Protein AF-A0A6P7J9A4-F1 (afdb_monomer)

Radius of gyration: 58.28 Å; Cα contacts (8 Å, |Δi|>4): 542; chains: 1; bounding box: 145×55×148 Å

Nearest PDB structures (foldseek):
  7xt2-assembly1_A  TM=3.906E-01  e=1.701E-08  Homo sapiens
  7xt2-assembly1_B  TM=3.489E-01  e=3.069E-08  Homo sapiens

Organism: NCBI:txid210632

Sequence (424 aa):
MCGCGPGLDVDRVLYQVRMWTDCEYGLGVAVDQVYTRCGCGPGVAVDQVWLWTRCGCGPGVAVDQVWMWTRCGCGPGVDADQVWMWTRCGCGPGVDVDQVWLGTRFTPGVGVDQVWVWTRFRPMDEAAAQHRKQLEEALQPLKEKLKVCGEVQVKFDQTAEHIKVQARHTERQFEKLHQFLAEEEEARMAALREEEEQKSGLMRKKMEALSREMAALSDTVRATEEELRAADVSFLHNYKAAVERVQRCPLLDDPQLPSGALIDQAKHLGNLTFNIWNKMKDMVSYSPLVLDPNTADPDLILSEDLTSMRRGRRQKLPDNPERSAQRKRDIWSGWWGMIFCKDKYGAKSPPAAVTDLSVQKKVQRIRVNLDWNRGKLSFSDADTNTHIHTFTHTFTERVFAFICNVDDDSLKILPVKVSVSVDQ

pLDDT: mean 71.48, std 26.11, range [20.53, 97.62]

InterPro domains:
  IPR006574 SPRY-associated [PF13765] (289-323)
  IPR006574 SPRY-associated [SM00589] (286-326)
  IPR013320 Concanavalin A-like lectin/glucanase domain superfamily [SSF49899] (286-416)
  IPR043136 B30.2/SPRY domain superfamily [G3DSA:2.60.120.920] (272-326)
  IPR043136 B30.2/SPRY domain superfamily [G3DSA:2.60.120.920] (327-423)
  IPR050143 Tripartite motif-containing [PTHR24103] (120-404)

Foldseek 3Di:
DDDDDDDDDDDPAPAEDADEWEDDDDDAEEDDGDEDEDDDDPPYEYAEYHYEYEAEDDQQEHAYYTGEEYEDDDDPHYAYQAYAHEYDDYDDVFFYGYHDDDDYDDDPPYDHPDYDYDYDGGTNCVVVVVVVVVVVVVCVVVVVVVVVVVVVVVLVVVQVVVVVVVVVLVVVVVVVVVVLVVVLVVVLVVVQVVLVCVLVVVVVVLVVVVVVLVVLVVVLVVVLVVLVPDDPVSNVVCVVVNVVSVVPNDPDDDSDDDPPSDGPVCVRVPCSVVVSVVVVLVVDFAFPDAADPLQDAQQWDADSRRFKIFGHPRHPDRDDCNNCVVVVDPCLQQDWDWDADPNWIWTDHPPDDTHTWPDPDDAPDKDWDDPQVQQKIFIARPVVRGGTDIDHDNDPDDDDDDDDDPDRDMDGRHGDDDDDDDDD

Solvent-accessible surface area (backbone atoms only — not comparable to full-atom values): 25423 Å² total; per-residue (Å²): 140,86,81,88,78,94,76,83,83,83,76,70,61,48,76,69,47,81,47,83,36,32,11,22,60,63,78,53,56,74,57,70,72,32,75,52,73,71,86,88,73,86,62,48,49,34,67,35,40,41,38,45,37,50,11,10,45,43,54,72,27,55,38,43,22,36,18,37,40,52,49,78,78,91,65,88,76,61,58,63,85,38,63,45,51,46,38,40,52,44,62,37,82,29,14,65,61,30,11,47,51,71,62,76,74,82,63,96,91,68,88,81,93,74,81,67,77,62,67,82,84,51,45,26,62,56,50,51,48,53,50,48,50,53,49,51,62,63,43,47,63,50,58,50,49,51,52,53,50,54,56,49,49,55,50,48,54,54,37,54,53,47,50,55,52,51,50,56,59,56,51,51,62,52,52,56,53,53,49,54,53,50,55,57,46,49,56,48,53,48,57,51,50,53,52,49,51,54,35,53,53,50,51,50,54,49,52,59,47,52,53,50,54,52,47,56,51,50,52,53,50,50,61,44,54,55,47,74,69,44,60,70,71,60,28,66,73,42,44,66,61,51,51,54,54,57,73,68,52,80,86,72,78,80,91,72,84,62,89,79,60,62,85,62,59,61,80,71,54,57,62,44,71,59,56,52,49,61,55,48,52,82,74,58,74,50,52,95,61,73,61,57,81,67,49,54,61,48,43,52,43,70,43,96,85,26,36,32,38,24,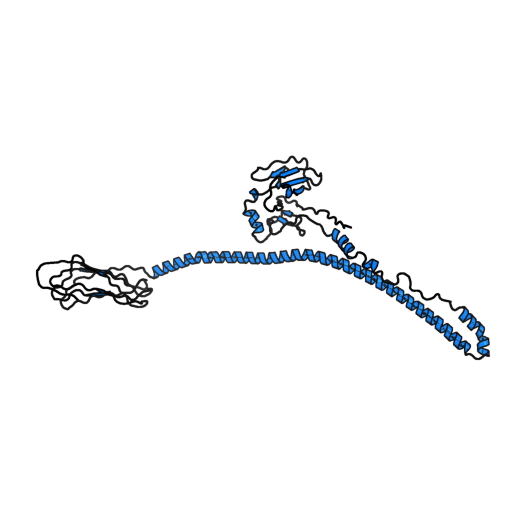44,57,77,72,50,96,67,73,89,51,72,60,35,48,45,74,76,73,53,78,59,63,65,78,41,78,48,78,45,78,57,94,95,41,44,29,41,37,46,41,94,52,69,75,43,80,46,96,68,96,63,91,76,89,44,80,40,76,48,73,43,71,94,78,21,33,46,34,37,26,34,60,82,80,69,43,81,74,50,69,53,76,51,89,78,87,67,92,85,74,94,84,86,86,77,92,50,72,67,71,51,67,62,70,59,55,90,84,80,88,81,81,89,130

Mean predicted aligned error: 17.9 Å

Secondary structure (DSSP, 8-state):
---------S----S-EEEE-----SSS-----EEEE----TT---SEEEEEEE---STT-------EEEE--SSSS---SEEEEEEE---STT--S------B-PPTT--------------HHHHHHHHHHHHHHHHHHHHHHHHHHHHHHHHHHHHHHHHHHHHHHHHHHHHHHHHHHHHHHHHHHHHHHHHHHHHHHHHHHHHHHHHHHHHHHHHHHHHHHHHHTS-HHHHHHHHHHHHHHHHTS--PPP-PPPTT-S--HHHHHTTHHHHHHHHHHHH----S----TTTS-TTEEE-TTSSEEEE-SPP-PPP-HHHHHHHHS-GGGG--EEEEETTEEEEE-TTSPPEEE--SS--S-EEEEEETTTTEEEEEETTT--EEEEEE----S---------SSSPEEPPPP--------

Structure (mmCIF, N/CA/C/O backbone):
data_AF-A0A6P7J9A4-F1
#
_entry.id   AF-A0A6P7J9A4-F1
#
loop_
_atom_site.group_PDB
_atom_site.id
_atom_site.type_symbol
_atom_site.label_atom_id
_atom_site.label_alt_id
_atom_site.label_comp_id
_atom_site.label_asym_id
_atom_site.label_entity_id
_atom_site.label_seq_id
_atom_site.pdbx_PDB_ins_code
_atom_site.Cartn_x
_atom_site.Cartn_y
_atom_site.Cartn_z
_atom_site.occupancy
_atom_site.B_iso_or_equiv
_atom_site.auth_seq_id
_atom_site.auth_comp_id
_atom_site.auth_asym_id
_atom_site.auth_atom_id
_atom_site.pdbx_PDB_model_num
ATOM 1 N N . MET A 1 1 ? 85.391 -33.619 -38.365 1.00 35.44 1 MET A N 1
ATOM 2 C CA . MET A 1 1 ? 86.702 -33.870 -39.013 1.00 35.44 1 MET A CA 1
ATOM 3 C C . MET A 1 1 ? 86.452 -34.753 -40.224 1.00 35.44 1 MET A C 1
ATOM 5 O O . MET A 1 1 ? 85.591 -35.611 -40.105 1.00 35.44 1 MET A O 1
ATOM 9 N N . CYS A 1 2 ? 87.164 -34.556 -41.333 1.00 20.53 2 CYS A N 1
ATOM 10 C CA . CYS A 1 2 ? 87.323 -35.487 -42.465 1.00 20.53 2 CYS A CA 1
ATOM 11 C C . CYS A 1 2 ? 88.552 -35.032 -43.280 1.00 20.53 2 CYS A C 1
ATOM 13 O O . CYS A 1 2 ? 89.007 -33.903 -43.088 1.00 20.53 2 CYS A O 1
ATOM 15 N N . GLY A 1 3 ? 89.104 -35.901 -44.131 1.00 25.25 3 GLY A N 1
ATOM 16 C CA . GLY A 1 3 ? 90.326 -35.645 -44.907 1.00 25.25 3 GLY A CA 1
ATOM 17 C C . GLY A 1 3 ? 90.277 -36.252 -46.314 1.00 25.25 3 GLY A C 1
ATOM 18 O O . GLY A 1 3 ? 89.185 -36.448 -46.840 1.00 25.25 3 GLY A O 1
ATOM 19 N N . CYS A 1 4 ? 91.458 -36.574 -46.868 1.00 23.19 4 CYS A N 1
ATOM 20 C CA . CYS A 1 4 ? 91.727 -36.861 -48.294 1.00 23.19 4 CYS A CA 1
ATOM 21 C C . CYS A 1 4 ? 91.611 -35.606 -49.191 1.00 23.19 4 CYS A C 1
ATOM 23 O O . CYS A 1 4 ? 90.795 -34.733 -48.927 1.00 23.19 4 CYS A O 1
ATOM 25 N N . GLY A 1 5 ? 92.405 -35.429 -50.251 1.00 23.95 5 GLY A N 1
ATOM 26 C CA . GLY A 1 5 ? 93.583 -36.165 -50.741 1.00 23.95 5 GLY A CA 1
ATOM 27 C C . GLY A 1 5 ? 94.255 -35.352 -51.873 1.00 23.95 5 GLY A C 1
ATOM 28 O O . GLY A 1 5 ? 93.596 -34.476 -52.429 1.00 23.95 5 GLY A O 1
ATOM 29 N N . PRO A 1 6 ? 95.547 -35.552 -52.199 1.00 34.09 6 PRO A N 1
ATOM 30 C CA . PRO A 1 6 ? 96.264 -34.649 -53.105 1.00 34.09 6 PRO A CA 1
ATOM 31 C C . PRO A 1 6 ? 95.991 -34.939 -54.591 1.00 34.09 6 PRO A C 1
ATOM 33 O O . PRO A 1 6 ? 96.291 -36.029 -55.074 1.00 34.09 6 PRO A O 1
ATOM 36 N N . GLY A 1 7 ? 95.506 -33.939 -55.333 1.00 26.47 7 GLY A N 1
ATOM 37 C CA . GLY A 1 7 ? 95.450 -33.974 -56.798 1.00 26.47 7 GLY A CA 1
ATOM 38 C C . GLY A 1 7 ? 94.611 -32.853 -57.423 1.00 26.47 7 GLY A C 1
ATOM 39 O O . GLY A 1 7 ? 93.519 -32.577 -56.944 1.00 26.47 7 GLY A O 1
ATOM 40 N N . LEU A 1 8 ? 95.124 -32.289 -58.525 1.00 23.45 8 LEU A N 1
ATOM 41 C CA . LEU A 1 8 ? 94.421 -31.463 -59.524 1.00 23.45 8 LEU A CA 1
ATOM 42 C C . LEU A 1 8 ? 93.782 -30.141 -59.037 1.00 23.45 8 LEU A C 1
ATOM 44 O O . LEU A 1 8 ? 92.594 -30.069 -58.749 1.00 23.45 8 LEU A O 1
ATOM 48 N N . ASP A 1 9 ? 94.630 -29.111 -58.976 1.00 24.55 9 ASP A N 1
ATOM 49 C CA . ASP A 1 9 ? 94.663 -27.975 -59.924 1.00 24.55 9 ASP A CA 1
ATOM 50 C C . ASP A 1 9 ? 93.370 -27.186 -60.280 1.00 24.55 9 ASP A C 1
ATOM 52 O O . ASP A 1 9 ? 92.330 -27.754 -60.600 1.00 24.55 9 ASP A O 1
ATOM 56 N N . VAL A 1 10 ? 93.530 -25.854 -60.327 1.00 28.03 10 VAL A N 1
ATOM 57 C CA . VAL A 1 10 ? 92.632 -24.777 -60.823 1.00 28.03 10 VAL A CA 1
ATOM 58 C C . VAL A 1 10 ? 91.204 -24.638 -60.233 1.00 28.03 10 VAL A C 1
ATOM 60 O O . VAL A 1 10 ? 90.284 -25.406 -60.506 1.00 28.03 10 VAL A O 1
ATOM 63 N N . ASP A 1 11 ? 91.007 -23.530 -59.510 1.00 28.94 11 ASP A N 1
ATOM 64 C CA . ASP A 1 11 ? 89.795 -22.696 -59.394 1.00 28.94 11 ASP A CA 1
ATOM 65 C C . ASP A 1 11 ? 88.416 -23.373 -59.307 1.00 28.94 11 ASP A C 1
ATOM 67 O O . ASP A 1 11 ? 87.494 -23.095 -60.082 1.00 28.94 11 ASP A O 1
ATOM 71 N N . ARG A 1 12 ? 88.186 -24.146 -58.239 1.00 29.69 12 ARG A N 1
ATOM 72 C CA . ARG A 1 12 ? 86.815 -24.408 -57.764 1.00 29.69 12 ARG A CA 1
ATOM 73 C C . ARG A 1 12 ? 86.283 -23.258 -56.903 1.00 29.69 12 ARG A C 1
ATOM 75 O O . ARG A 1 12 ? 86.100 -23.397 -55.694 1.00 29.69 12 ARG A O 1
ATOM 82 N N . VAL A 1 13 ? 85.987 -22.134 -57.559 1.00 30.36 13 VAL A N 1
ATOM 83 C CA . VAL A 1 13 ? 85.271 -20.998 -56.956 1.00 30.36 13 VAL A CA 1
ATOM 84 C C . VAL A 1 13 ? 83.903 -21.466 -56.450 1.00 30.36 13 VAL A C 1
ATOM 86 O O . VAL A 1 13 ? 83.005 -21.810 -57.222 1.00 30.36 13 VAL A O 1
ATOM 89 N N . LEU A 1 14 ? 83.728 -21.474 -55.128 1.00 31.12 14 LEU A N 1
ATOM 90 C CA . LEU A 1 14 ? 82.427 -21.697 -54.500 1.00 31.12 14 LEU A CA 1
ATOM 91 C C . LEU A 1 14 ? 81.638 -20.386 -54.535 1.00 31.12 14 LEU A C 1
ATOM 93 O O . LEU A 1 14 ? 81.702 -19.602 -53.594 1.00 31.12 14 LEU A O 1
ATOM 97 N N . TYR A 1 15 ? 80.884 -20.174 -55.620 1.00 27.39 15 TYR A N 1
ATOM 98 C CA . TYR A 1 15 ? 80.117 -18.946 -55.896 1.00 27.39 15 TYR A CA 1
ATOM 99 C C . TYR A 1 15 ? 79.320 -18.383 -54.711 1.00 27.39 15 TYR A C 1
ATOM 101 O O . TYR A 1 15 ? 79.152 -17.173 -54.620 1.00 27.39 15 TYR A O 1
ATOM 109 N N . GLN A 1 16 ? 78.789 -19.236 -53.828 1.00 30.30 16 GLN A N 1
ATOM 110 C CA . GLN A 1 16 ? 78.159 -18.802 -52.581 1.00 30.30 16 GLN A CA 1
ATOM 111 C C . GLN A 1 16 ? 78.419 -19.807 -51.461 1.00 30.30 16 GLN A C 1
ATOM 113 O O . GLN A 1 16 ? 78.114 -20.994 -51.599 1.00 30.30 16 GLN A O 1
ATOM 118 N N . VAL A 1 17 ? 78.868 -19.307 -50.310 1.00 34.31 17 VAL A N 1
ATOM 119 C CA . VAL A 1 17 ? 78.808 -20.029 -49.033 1.00 34.31 17 VAL A CA 1
ATOM 120 C C . VAL A 1 17 ? 77.909 -19.237 -48.084 1.00 34.31 17 VAL A C 1
ATOM 122 O O . VAL A 1 17 ? 78.158 -18.060 -47.829 1.00 34.31 17 VAL A O 1
ATOM 125 N N . ARG A 1 18 ? 76.840 -19.873 -47.588 1.00 32.81 18 ARG A N 1
ATOM 126 C CA . ARG A 1 18 ? 75.839 -19.264 -46.694 1.00 32.81 18 ARG A CA 1
ATOM 127 C C . ARG A 1 18 ? 75.909 -19.908 -45.311 1.00 32.81 18 ARG A C 1
ATOM 129 O O . ARG A 1 18 ? 75.858 -21.133 -45.218 1.00 32.81 18 ARG A O 1
ATOM 136 N N . MET A 1 19 ? 76.015 -19.099 -44.259 1.00 37.78 19 MET A N 1
ATOM 137 C CA . MET A 1 19 ? 76.221 -19.541 -42.873 1.00 37.78 19 MET A CA 1
ATOM 138 C C . MET A 1 19 ? 75.388 -18.696 -41.882 1.00 37.78 19 MET A C 1
ATOM 140 O O . MET A 1 19 ? 75.158 -17.514 -42.123 1.00 37.78 19 MET A O 1
ATOM 144 N N . TRP A 1 20 ? 74.863 -19.327 -40.823 1.00 34.75 20 TRP A N 1
ATOM 145 C CA . TRP A 1 20 ? 73.790 -18.809 -39.945 1.00 34.75 20 TRP A CA 1
ATOM 146 C C . TRP A 1 20 ? 74.145 -18.993 -38.454 1.00 34.75 20 TRP A C 1
ATOM 148 O O . TRP A 1 20 ? 74.376 -20.131 -38.041 1.00 34.75 20 TRP A O 1
ATOM 158 N N . THR A 1 21 ? 74.182 -17.898 -37.675 1.00 35.69 21 THR A N 1
ATOM 159 C CA . THR A 1 21 ? 74.805 -17.762 -36.324 1.00 35.69 21 THR A CA 1
ATOM 160 C C . THR A 1 21 ? 74.433 -16.369 -35.715 1.00 35.69 21 THR A C 1
ATOM 162 O O . THR A 1 21 ? 74.238 -15.469 -36.514 1.00 35.69 21 THR A O 1
ATOM 165 N N . ASP A 1 22 ? 74.297 -16.098 -34.392 1.00 30.30 22 ASP A N 1
ATOM 166 C CA . ASP A 1 22 ? 73.504 -14.902 -33.928 1.00 30.30 22 ASP A CA 1
ATOM 167 C C . ASP A 1 22 ? 73.876 -14.249 -32.544 1.00 30.30 22 ASP A C 1
ATOM 169 O O . ASP A 1 22 ? 73.984 -15.010 -31.606 1.00 30.30 22 ASP A O 1
ATOM 173 N N . CYS A 1 23 ? 74.071 -12.915 -32.337 1.00 34.56 23 CYS A N 1
ATOM 174 C CA . CYS A 1 23 ? 74.567 -12.257 -31.066 1.00 34.56 23 CYS A CA 1
ATOM 175 C C . CYS A 1 23 ? 74.496 -10.719 -30.995 1.00 34.56 23 CYS A C 1
ATOM 177 O O . CYS A 1 23 ? 74.676 -10.121 -32.047 1.00 34.56 23 CYS A O 1
ATOM 179 N N . GLU A 1 24 ? 74.471 -9.951 -29.878 1.00 32.62 24 GLU A N 1
ATOM 180 C CA . GLU A 1 24 ? 74.033 -10.073 -28.456 1.00 32.62 24 GLU A CA 1
ATOM 181 C C . GLU A 1 24 ? 75.045 -10.083 -27.278 1.00 32.62 24 GLU A C 1
ATOM 183 O O . GLU A 1 24 ? 75.524 -11.165 -27.006 1.00 32.62 24 GLU A O 1
ATOM 188 N N . TYR A 1 25 ? 75.308 -8.987 -26.508 1.00 36.22 25 TYR A N 1
ATOM 189 C CA . TYR A 1 25 ? 75.359 -9.006 -25.005 1.00 36.22 25 TYR A CA 1
ATOM 190 C C . TYR A 1 25 ? 75.630 -7.681 -24.200 1.00 36.22 25 TYR A C 1
ATOM 192 O O . TYR A 1 25 ? 76.742 -7.156 -24.236 1.00 36.22 25 TYR A O 1
ATOM 200 N N . GLY A 1 26 ? 74.681 -7.208 -23.345 1.00 28.17 26 GLY A N 1
ATOM 201 C CA . GLY A 1 26 ? 74.836 -6.052 -22.408 1.00 28.17 26 GLY A CA 1
ATOM 202 C C . GLY A 1 26 ? 73.567 -5.254 -21.953 1.00 28.17 26 GLY A C 1
ATOM 203 O O . GLY A 1 26 ? 73.052 -4.431 -22.702 1.00 28.17 26 GLY A O 1
ATOM 204 N N . LEU A 1 27 ? 73.155 -5.418 -20.681 1.00 28.06 27 LEU A N 1
ATOM 205 C CA . LEU A 1 27 ? 72.026 -4.786 -19.935 1.00 28.06 27 LEU A CA 1
ATOM 206 C C . LEU A 1 27 ? 70.603 -4.974 -20.520 1.00 28.06 27 LEU A C 1
ATOM 208 O O . LEU A 1 27 ? 70.174 -4.227 -21.389 1.00 28.06 27 LEU A O 1
ATOM 212 N N . GLY A 1 28 ? 69.886 -5.945 -19.923 1.00 35.78 28 GLY A N 1
ATOM 213 C CA . GLY A 1 28 ? 68.679 -6.627 -20.425 1.00 35.78 28 GLY A CA 1
ATOM 214 C C . GLY A 1 28 ? 69.092 -7.655 -21.486 1.00 35.78 28 GLY A C 1
ATOM 215 O O . GLY A 1 28 ? 69.527 -7.211 -22.525 1.00 35.78 28 GLY A O 1
ATOM 216 N N . VAL A 1 29 ? 69.179 -8.966 -21.184 1.00 33.00 29 VAL A N 1
ATOM 217 C CA . VAL A 1 29 ? 69.795 -10.021 -22.057 1.00 33.00 29 VAL A CA 1
ATOM 218 C C . VAL A 1 29 ? 69.845 -11.450 -21.393 1.00 33.00 29 VAL A C 1
ATOM 220 O O . VAL A 1 29 ? 69.946 -11.455 -20.165 1.00 33.00 29 VAL A O 1
ATOM 223 N N . ALA A 1 30 ? 69.841 -12.623 -22.108 1.00 32.44 30 ALA A N 1
ATOM 224 C CA . ALA A 1 30 ? 69.617 -14.009 -21.549 1.00 32.44 30 ALA A CA 1
ATOM 225 C C . ALA A 1 30 ? 70.084 -15.417 -22.181 1.00 32.44 30 ALA A C 1
ATOM 227 O O . ALA A 1 30 ? 70.102 -16.359 -21.384 1.00 32.44 30 ALA A O 1
ATOM 228 N N . VAL A 1 31 ? 70.437 -15.688 -23.471 1.00 32.25 31 VAL A N 1
ATOM 229 C CA . VAL A 1 31 ? 70.751 -17.061 -24.095 1.00 32.25 31 VAL A CA 1
ATOM 230 C C . VAL A 1 31 ? 72.276 -17.356 -24.463 1.00 32.25 31 VAL A C 1
ATOM 232 O O . VAL A 1 31 ? 73.115 -16.746 -23.821 1.00 32.25 31 VAL A O 1
ATOM 235 N N . ASP A 1 32 ? 72.758 -18.315 -25.315 1.00 36.06 32 ASP A N 1
ATOM 236 C CA . ASP A 1 32 ? 74.235 -18.584 -25.542 1.00 36.06 32 ASP A CA 1
ATOM 237 C C . ASP A 1 32 ? 74.757 -19.254 -26.884 1.00 36.06 32 ASP A C 1
ATOM 239 O O . ASP A 1 32 ? 74.073 -20.070 -27.498 1.00 36.06 32 ASP A O 1
ATOM 243 N N . GLN A 1 33 ? 76.011 -18.895 -27.275 1.00 33.34 33 GLN A N 1
ATOM 244 C CA . GLN A 1 33 ? 76.871 -19.013 -28.509 1.00 33.34 33 GLN A CA 1
ATOM 245 C C . GLN A 1 33 ? 76.526 -19.854 -29.779 1.00 33.34 33 GLN A C 1
ATOM 247 O O . GLN A 1 33 ? 76.231 -21.043 -29.713 1.00 33.34 33 GLN A O 1
ATOM 252 N N . VAL A 1 34 ? 76.819 -19.298 -30.982 1.00 35.62 34 VAL A N 1
ATOM 253 C CA . VAL A 1 34 ? 76.815 -20.002 -32.294 1.00 35.62 34 VAL A CA 1
ATOM 254 C C . VAL A 1 34 ? 78.046 -19.690 -33.192 1.00 35.62 34 VAL A C 1
ATOM 256 O O . VAL A 1 34 ? 78.494 -18.549 -33.321 1.00 35.62 34 VAL A O 1
ATOM 259 N N . TYR A 1 35 ? 78.605 -20.724 -33.845 1.00 35.56 35 TYR A N 1
ATOM 260 C CA . TYR A 1 35 ? 79.882 -20.687 -34.589 1.00 35.56 35 TYR A CA 1
ATOM 261 C C . TYR A 1 35 ? 79.803 -21.386 -35.955 1.00 35.56 35 TYR A C 1
ATOM 263 O O . TYR A 1 35 ? 79.346 -22.527 -36.041 1.00 35.56 35 TYR A O 1
ATOM 271 N N . THR A 1 36 ? 80.339 -20.757 -37.008 1.00 37.91 36 THR A N 1
ATOM 272 C CA . THR A 1 36 ? 80.391 -21.342 -38.363 1.00 37.91 36 THR A C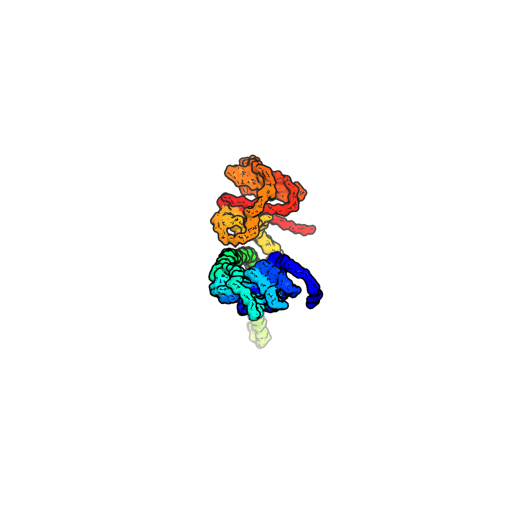A 1
ATOM 273 C C . THR A 1 36 ? 81.798 -21.444 -38.950 1.00 37.91 36 THR A C 1
ATOM 275 O O . THR A 1 36 ? 82.655 -20.574 -38.772 1.00 37.91 36 THR A O 1
ATOM 278 N N . ARG A 1 37 ? 82.039 -22.559 -39.656 1.00 35.09 37 ARG A N 1
ATOM 279 C CA . ARG A 1 37 ? 83.358 -22.991 -40.135 1.00 35.09 37 ARG A CA 1
ATOM 280 C C . ARG A 1 37 ? 83.284 -23.522 -41.568 1.00 35.09 37 ARG A C 1
ATOM 282 O O . ARG A 1 37 ? 82.724 -24.591 -41.802 1.00 35.09 37 ARG A O 1
ATOM 289 N N . CYS A 1 38 ? 83.922 -22.815 -42.498 1.00 34.44 38 CYS A N 1
ATOM 290 C CA . CYS A 1 38 ? 84.163 -23.297 -43.859 1.00 34.44 38 CYS A CA 1
ATOM 291 C C . CYS A 1 38 ? 85.156 -24.476 -43.893 1.00 34.44 38 CYS A C 1
ATOM 293 O O . CYS A 1 38 ? 85.913 -24.709 -42.945 1.00 34.44 38 CYS A O 1
ATOM 295 N N . GLY A 1 39 ? 85.126 -25.233 -44.994 1.00 33.22 39 GLY A N 1
ATOM 296 C CA . GLY A 1 39 ? 86.001 -26.385 -45.233 1.00 33.22 39 GLY A CA 1
ATOM 297 C C . GLY A 1 39 ? 87.475 -26.023 -45.460 1.00 33.22 39 GLY A C 1
ATOM 298 O O . GLY A 1 39 ? 87.858 -24.856 -45.465 1.00 33.22 39 GLY A O 1
ATOM 299 N N . CYS A 1 40 ? 88.304 -27.051 -45.651 1.00 35.22 40 CYS A N 1
ATOM 300 C CA . CYS A 1 40 ? 89.757 -26.930 -45.780 1.00 35.22 40 CYS A CA 1
ATOM 301 C C . CYS A 1 40 ? 90.218 -27.363 -47.183 1.00 35.22 40 CYS A C 1
ATOM 303 O O . CYS A 1 40 ? 89.862 -28.456 -47.616 1.00 35.22 40 CYS A O 1
ATOM 305 N N . GLY A 1 41 ? 91.071 -26.572 -47.837 1.00 30.28 41 GLY A N 1
ATOM 306 C CA . GLY A 1 41 ? 91.751 -26.941 -49.083 1.00 30.28 41 GLY A CA 1
ATOM 307 C C . GLY A 1 41 ? 92.695 -25.826 -49.563 1.00 30.28 41 GLY A C 1
ATOM 308 O O . GLY A 1 41 ? 92.439 -24.666 -49.234 1.00 30.28 41 GLY A O 1
ATOM 309 N N . PRO A 1 42 ? 93.783 -26.131 -50.296 1.00 31.06 42 PRO A N 1
ATOM 310 C CA . PRO A 1 42 ? 94.570 -25.117 -51.004 1.00 31.06 42 PRO A CA 1
ATOM 311 C C . PRO A 1 42 ? 93.773 -24.533 -52.181 1.00 31.06 42 PRO A C 1
ATOM 313 O O . PRO A 1 42 ? 92.976 -25.251 -52.781 1.00 31.06 42 PRO A O 1
ATOM 316 N N . GLY A 1 43 ? 94.013 -23.269 -52.544 1.00 34.19 43 GLY A N 1
ATOM 317 C CA . GLY A 1 43 ? 93.455 -22.680 -53.773 1.00 34.19 43 GLY A CA 1
ATOM 318 C C . GLY A 1 43 ? 91.938 -22.448 -53.758 1.00 34.19 43 GLY A C 1
ATOM 319 O O . GLY A 1 43 ? 91.289 -22.576 -54.791 1.00 34.19 43 GLY A O 1
ATOM 320 N N . VAL A 1 44 ? 91.355 -22.132 -52.596 1.00 29.39 44 VAL A N 1
ATOM 321 C CA . VAL A 1 44 ? 89.926 -21.796 -52.478 1.00 29.39 44 VAL A CA 1
ATOM 322 C C . VAL A 1 44 ? 89.759 -20.285 -52.329 1.00 29.39 44 VAL A C 1
ATOM 324 O O . VAL A 1 44 ? 89.856 -19.758 -51.222 1.00 29.39 44 VAL A O 1
ATOM 327 N N . ALA A 1 45 ? 89.475 -19.606 -53.441 1.00 29.78 45 ALA A N 1
ATOM 328 C CA . ALA A 1 45 ? 88.934 -18.249 -53.435 1.00 29.78 45 ALA A CA 1
ATOM 329 C C . ALA A 1 45 ? 87.409 -18.297 -53.232 1.00 29.78 45 ALA A C 1
ATOM 331 O O . ALA A 1 45 ? 86.718 -19.124 -53.840 1.00 29.78 45 ALA A O 1
ATOM 332 N N . VAL A 1 46 ? 86.875 -17.412 -52.384 1.00 30.81 46 VAL A N 1
ATOM 333 C CA . VAL A 1 46 ? 85.427 -17.265 -52.170 1.00 30.81 46 VAL A CA 1
ATOM 334 C C . VAL A 1 46 ? 85.039 -15.808 -52.391 1.00 30.81 46 VAL A C 1
ATOM 336 O O . VAL A 1 46 ? 85.255 -14.970 -51.522 1.00 30.81 46 VAL A O 1
ATOM 339 N N . ASP A 1 47 ? 84.452 -15.543 -53.559 1.00 28.73 47 ASP A N 1
ATOM 340 C CA . ASP A 1 47 ? 83.984 -14.224 -54.014 1.00 28.73 47 ASP A CA 1
ATOM 341 C C . ASP A 1 47 ? 83.007 -13.575 -53.015 1.00 28.73 47 ASP A C 1
ATOM 343 O O . ASP A 1 47 ? 83.153 -12.408 -52.658 1.00 28.73 47 ASP A O 1
ATOM 347 N N . GLN A 1 48 ? 82.042 -14.352 -52.498 1.00 31.12 48 GLN A N 1
ATOM 348 C CA . GLN A 1 48 ? 81.079 -13.873 -51.503 1.00 31.12 48 GLN A CA 1
ATOM 349 C C . GLN A 1 48 ? 80.789 -14.898 -50.401 1.00 31.12 48 GLN A C 1
ATOM 351 O O . GLN A 1 48 ? 80.169 -15.947 -50.625 1.00 31.12 48 GLN A O 1
ATOM 356 N N . VAL A 1 49 ? 81.157 -14.541 -49.169 1.00 33.81 49 VAL A N 1
ATOM 357 C CA . VAL A 1 49 ? 80.721 -15.234 -47.947 1.00 33.81 49 VAL A CA 1
ATOM 358 C C . VAL A 1 49 ? 79.538 -14.482 -47.337 1.00 33.81 49 VAL A C 1
ATOM 360 O O . VAL A 1 49 ? 79.654 -13.295 -47.034 1.00 33.81 49 VAL A O 1
ATOM 363 N N . TRP A 1 50 ? 78.421 -15.181 -47.120 1.00 34.88 50 TRP A N 1
ATOM 364 C CA . TRP A 1 50 ? 77.194 -14.622 -46.544 1.00 34.88 50 TRP A CA 1
ATOM 365 C C . TRP A 1 50 ? 76.956 -15.156 -45.128 1.00 34.88 50 TRP A C 1
ATOM 367 O O . TRP A 1 50 ? 76.745 -16.358 -44.939 1.00 34.88 50 TRP A O 1
ATOM 377 N N . LEU A 1 51 ? 76.966 -14.252 -44.146 1.00 40.28 51 LEU A N 1
ATOM 378 C CA . LEU A 1 51 ? 76.834 -14.529 -42.711 1.00 40.28 51 LEU A CA 1
ATOM 379 C C . LEU A 1 51 ? 75.695 -13.694 -42.110 1.00 40.28 51 LEU A C 1
ATOM 381 O O . LEU A 1 51 ? 75.561 -12.514 -42.439 1.00 40.28 51 LEU A O 1
ATOM 385 N N . TRP A 1 52 ? 74.855 -14.300 -41.266 1.00 33.41 52 TRP A N 1
ATOM 386 C CA . TRP A 1 52 ? 73.546 -13.733 -40.903 1.00 33.41 52 TRP A CA 1
ATOM 387 C C . TRP A 1 52 ? 73.231 -13.839 -39.401 1.00 33.41 52 TRP A C 1
ATOM 389 O O . TRP A 1 52 ? 73.155 -14.962 -38.912 1.00 33.41 52 TRP A O 1
ATOM 399 N N . THR A 1 53 ? 73.019 -12.675 -38.756 1.00 38.06 53 THR A N 1
ATOM 400 C CA . THR A 1 53 ? 73.030 -12.359 -37.297 1.00 38.06 53 THR A CA 1
ATOM 401 C C . THR A 1 53 ? 72.021 -11.229 -36.935 1.00 38.06 53 THR A C 1
ATOM 403 O O . THR A 1 53 ? 71.560 -10.517 -37.837 1.00 38.06 53 THR A O 1
ATOM 406 N N . ARG A 1 54 ? 71.744 -10.946 -35.644 1.00 36.50 54 ARG A N 1
ATOM 407 C CA . ARG A 1 54 ? 70.726 -9.981 -35.152 1.00 36.50 54 ARG A CA 1
ATOM 408 C C . ARG A 1 54 ? 70.982 -9.447 -33.699 1.00 36.50 54 ARG A C 1
ATOM 410 O O . ARG A 1 54 ? 71.233 -10.244 -32.809 1.00 36.50 54 ARG A O 1
ATOM 417 N N . CYS A 1 55 ? 70.980 -8.100 -33.476 1.00 36.69 55 CYS A N 1
ATOM 418 C CA . CYS A 1 55 ? 71.781 -7.470 -32.385 1.00 36.69 55 CYS A CA 1
ATOM 419 C C . CYS A 1 55 ? 71.626 -5.956 -31.829 1.00 36.69 55 CYS A C 1
ATOM 421 O O . CYS A 1 55 ? 72.312 -5.067 -32.294 1.00 36.69 55 CYS A O 1
ATOM 423 N N . GLY A 1 56 ? 70.848 -5.572 -30.778 1.00 32.62 56 GLY A N 1
ATOM 424 C CA . GLY A 1 56 ? 70.738 -4.252 -29.992 1.00 32.62 56 GLY A CA 1
ATOM 425 C C . GLY A 1 56 ? 72.009 -3.459 -29.490 1.00 32.62 56 GLY A C 1
ATOM 426 O O . GLY A 1 56 ? 73.022 -3.501 -30.155 1.00 32.62 56 GLY A O 1
ATOM 427 N N . CYS A 1 57 ? 72.141 -2.666 -28.392 1.00 39.12 57 CYS A N 1
ATOM 428 C CA . CYS A 1 57 ? 71.308 -2.168 -27.257 1.00 39.12 57 CYS A CA 1
ATOM 429 C C . CYS A 1 57 ? 71.977 -1.000 -26.444 1.00 39.12 57 CYS A C 1
ATOM 431 O O . CYS A 1 57 ? 73.193 -0.823 -26.518 1.00 39.12 57 CYS A O 1
ATOM 433 N N . GLY A 1 58 ? 71.200 -0.186 -25.693 1.00 29.14 58 GLY A N 1
ATOM 434 C CA . GLY A 1 58 ? 71.627 0.935 -24.820 1.00 29.14 58 GLY A CA 1
ATOM 435 C C . GLY A 1 58 ? 70.440 1.645 -24.111 1.00 29.14 58 GLY A C 1
ATOM 436 O O . GLY A 1 58 ? 69.469 0.970 -23.773 1.00 29.14 58 GLY A O 1
ATOM 437 N N . PRO A 1 59 ? 70.460 2.971 -23.832 1.00 30.36 59 PRO A N 1
ATOM 438 C CA . PRO A 1 59 ? 69.451 3.594 -22.961 1.00 30.36 59 PRO A CA 1
ATOM 439 C C . PRO A 1 59 ? 68.027 3.644 -23.554 1.00 30.36 59 PRO A C 1
ATOM 441 O O . PRO A 1 59 ? 67.707 4.462 -24.414 1.00 30.36 59 PRO A O 1
ATOM 444 N N . GLY A 1 60 ? 67.145 2.799 -23.018 1.00 33.41 60 GLY A N 1
ATOM 445 C CA . GLY A 1 60 ? 65.762 2.638 -23.482 1.00 33.41 60 GLY A CA 1
ATOM 446 C C . GLY A 1 60 ? 65.476 1.322 -24.202 1.00 33.41 60 GLY A C 1
ATOM 447 O O . GLY A 1 60 ? 64.332 1.113 -24.586 1.00 33.41 60 GLY A O 1
ATOM 448 N N . VAL A 1 61 ? 66.482 0.455 -24.358 1.00 29.83 61 VAL A N 1
ATOM 449 C CA . VAL A 1 61 ? 66.378 -0.814 -25.089 1.00 29.83 61 VAL A CA 1
ATOM 450 C C . VAL A 1 61 ? 66.128 -2.000 -24.129 1.00 29.83 61 VAL A C 1
ATOM 452 O O . VAL A 1 61 ? 66.765 -2.062 -23.078 1.00 29.83 61 VAL A O 1
ATOM 455 N N . ALA A 1 62 ? 65.246 -2.942 -24.500 1.00 32.09 62 ALA A N 1
ATOM 456 C CA . ALA A 1 62 ? 64.972 -4.262 -23.887 1.00 32.09 62 ALA A CA 1
ATOM 457 C C . ALA A 1 62 ? 65.255 -5.425 -24.896 1.00 32.09 62 ALA A C 1
ATOM 459 O O . ALA A 1 62 ? 65.000 -5.229 -26.081 1.00 32.09 62 ALA A O 1
ATOM 460 N N . VAL A 1 63 ? 65.873 -6.556 -24.460 1.00 35.75 63 VAL A N 1
ATOM 461 C CA . VAL A 1 63 ? 67.081 -7.163 -25.129 1.00 35.75 63 VAL A CA 1
ATOM 462 C C . VAL A 1 63 ? 67.516 -8.616 -24.612 1.00 35.75 63 VAL A C 1
ATOM 464 O O . VAL A 1 63 ? 67.054 -8.942 -23.517 1.00 35.75 63 VAL A O 1
ATOM 467 N N . ASP A 1 64 ? 68.330 -9.498 -25.307 1.00 29.23 64 ASP A N 1
ATOM 468 C CA . ASP A 1 64 ? 68.325 -11.026 -25.178 1.00 29.23 64 ASP A CA 1
ATOM 469 C C . ASP A 1 64 ? 69.577 -12.067 -25.142 1.00 29.23 64 ASP A C 1
ATOM 471 O O . ASP A 1 64 ? 69.303 -13.187 -24.721 1.00 29.23 64 ASP A O 1
ATOM 475 N N . GLN A 1 65 ? 70.912 -11.882 -25.418 1.00 31.31 65 GLN A N 1
ATOM 476 C CA . GLN A 1 65 ? 72.077 -12.851 -25.074 1.00 31.31 65 GLN A CA 1
ATOM 477 C C . GLN A 1 65 ? 72.255 -14.045 -26.105 1.00 31.31 65 GLN A C 1
ATOM 479 O O . GLN A 1 65 ? 71.441 -14.935 -25.946 1.00 31.31 65 GLN A O 1
ATOM 484 N N . VAL A 1 66 ? 73.154 -14.191 -27.137 1.00 37.69 66 VAL A N 1
ATOM 485 C CA . VAL A 1 66 ? 72.914 -15.231 -28.240 1.00 37.69 66 VAL A CA 1
ATOM 486 C C . VAL A 1 66 ? 73.918 -16.351 -28.751 1.00 37.69 66 VAL A C 1
ATOM 488 O O . VAL A 1 66 ? 73.485 -17.482 -28.610 1.00 37.69 66 VAL A O 1
ATOM 491 N N . TRP A 1 67 ? 75.131 -16.402 -29.370 1.00 34.09 67 TRP A N 1
ATOM 492 C CA . TRP A 1 67 ? 76.162 -15.504 -29.959 1.00 34.09 67 TRP A CA 1
ATOM 493 C C . TRP A 1 67 ? 76.652 -15.829 -31.436 1.00 34.09 67 TRP A C 1
ATOM 495 O O . TRP A 1 67 ? 76.215 -16.787 -32.065 1.00 34.09 67 TRP A O 1
ATOM 505 N N . MET A 1 68 ? 77.641 -15.075 -31.981 1.00 36.91 68 MET A N 1
ATOM 506 C CA . MET A 1 68 ? 78.082 -14.997 -33.393 1.00 36.91 68 MET A CA 1
ATOM 507 C C . MET A 1 68 ? 79.607 -15.057 -33.537 1.00 36.91 68 MET A C 1
ATOM 509 O O . MET A 1 68 ? 80.318 -14.160 -33.070 1.00 36.91 68 MET A O 1
ATOM 513 N N . TRP A 1 69 ? 80.129 -16.064 -34.245 1.00 30.88 69 TRP A N 1
ATOM 514 C CA . TRP A 1 69 ? 81.574 -16.193 -34.450 1.00 30.88 69 TRP A CA 1
ATOM 515 C C . TRP A 1 69 ? 81.943 -16.939 -35.746 1.00 30.88 69 TRP A C 1
ATOM 517 O O . TRP A 1 69 ? 81.427 -18.022 -36.031 1.00 30.88 69 TRP A O 1
ATOM 527 N N . THR A 1 70 ? 82.887 -16.388 -36.521 1.00 39.34 70 THR A N 1
ATOM 528 C CA . THR A 1 70 ? 83.281 -16.929 -37.839 1.00 39.34 70 THR A CA 1
ATOM 529 C C . THR A 1 70 ? 84.781 -17.183 -37.923 1.00 39.34 70 THR A C 1
ATOM 531 O O . THR A 1 70 ? 85.588 -16.331 -37.543 1.00 39.34 70 THR A O 1
ATOM 534 N N . ARG A 1 71 ? 85.172 -18.327 -38.502 1.00 33.59 71 ARG A N 1
ATOM 535 C CA . ARG A 1 71 ? 86.573 -18.643 -38.813 1.00 33.59 71 ARG A CA 1
ATOM 536 C C . ARG A 1 71 ? 86.763 -19.056 -40.273 1.00 33.59 71 ARG A C 1
ATOM 538 O O . ARG A 1 71 ? 86.530 -20.211 -40.633 1.00 33.59 71 ARG A O 1
ATOM 545 N N . CYS A 1 72 ? 87.259 -18.124 -41.082 1.00 34.47 72 CYS A N 1
ATOM 546 C CA . CYS A 1 72 ? 87.736 -18.387 -42.439 1.00 34.47 72 CYS A CA 1
ATOM 547 C C . CYS A 1 72 ? 89.224 -18.779 -42.418 1.00 34.47 72 CYS A C 1
ATOM 549 O O . CYS A 1 72 ? 90.017 -18.167 -41.705 1.00 34.47 72 CYS A O 1
ATOM 551 N N . GLY A 1 73 ? 89.594 -19.787 -43.213 1.00 34.66 73 GLY A N 1
ATOM 552 C CA . GLY A 1 73 ? 90.985 -20.174 -43.460 1.00 34.66 73 GLY A CA 1
ATOM 553 C C . GLY A 1 73 ? 91.673 -21.031 -42.382 1.00 34.66 73 GLY A C 1
ATOM 554 O O . GLY A 1 73 ? 91.500 -20.871 -41.170 1.00 34.66 73 GLY A O 1
ATOM 555 N N . CYS A 1 74 ? 92.520 -21.949 -42.855 1.00 31.69 74 CYS A N 1
ATOM 556 C CA . CYS A 1 74 ? 93.599 -22.570 -42.083 1.00 31.69 74 CYS A CA 1
ATOM 557 C C . CYS A 1 74 ? 94.691 -23.103 -43.032 1.00 31.69 74 CYS A C 1
ATOM 559 O O . CYS A 1 74 ? 94.786 -24.301 -43.287 1.00 31.69 74 CYS A O 1
ATOM 561 N N . GLY A 1 75 ? 95.493 -22.180 -43.564 1.00 29.19 75 GLY A N 1
ATOM 562 C CA . GLY A 1 75 ? 96.617 -22.413 -44.476 1.00 29.19 75 GLY A CA 1
ATOM 563 C C . GLY A 1 75 ? 97.099 -21.078 -45.070 1.00 29.19 75 GLY A C 1
ATOM 564 O O . GLY A 1 75 ? 96.346 -20.105 -45.009 1.00 29.19 75 GLY A O 1
ATOM 565 N N . PRO A 1 76 ? 98.333 -20.988 -45.598 1.00 29.33 76 PRO A N 1
ATOM 566 C CA . PRO A 1 76 ? 98.779 -19.819 -46.356 1.00 29.33 76 PRO A CA 1
ATOM 567 C C . PRO A 1 76 ? 98.066 -19.754 -47.718 1.00 29.33 76 PRO A C 1
ATOM 569 O O . PRO A 1 76 ? 97.781 -20.797 -48.306 1.00 29.33 76 PRO A O 1
ATOM 572 N N . GLY A 1 77 ? 97.808 -18.547 -48.231 1.00 33.47 77 GLY A N 1
ATOM 573 C CA . GLY A 1 77 ? 97.158 -18.362 -49.537 1.00 33.47 77 GLY A CA 1
ATOM 574 C C . GLY A 1 77 ? 95.650 -18.640 -49.533 1.00 33.47 77 GLY A C 1
ATOM 575 O O . GLY A 1 77 ? 95.151 -19.338 -50.412 1.00 33.47 77 GLY A O 1
ATOM 576 N N . VAL A 1 78 ? 94.934 -18.116 -48.534 1.00 28.30 78 VAL A N 1
ATOM 577 C CA . VAL A 1 78 ? 93.468 -17.987 -48.557 1.00 28.30 78 VAL A CA 1
ATOM 578 C C . VAL A 1 78 ? 93.153 -16.502 -48.651 1.00 28.30 78 VAL A C 1
ATOM 580 O O . VAL A 1 78 ? 93.592 -15.749 -47.783 1.00 28.30 78 VAL A O 1
ATOM 583 N N . ASP A 1 79 ? 92.396 -16.116 -49.673 1.00 29.84 79 ASP A N 1
ATOM 584 C CA . ASP A 1 79 ? 91.975 -14.737 -49.919 1.00 29.84 79 ASP A CA 1
ATOM 585 C C . ASP A 1 79 ? 90.446 -14.664 -50.071 1.00 29.84 79 ASP A C 1
ATOM 587 O O . ASP A 1 79 ? 89.803 -15.656 -50.437 1.00 29.84 79 ASP A O 1
ATOM 591 N N . ALA A 1 80 ? 89.854 -13.525 -49.713 1.00 29.61 80 ALA A N 1
ATOM 592 C CA . ALA A 1 80 ? 88.406 -13.363 -49.585 1.00 29.61 80 ALA A CA 1
ATOM 593 C C . ALA A 1 80 ? 87.986 -11.905 -49.834 1.00 29.61 80 ALA A C 1
ATOM 595 O O . ALA A 1 80 ? 87.818 -11.137 -48.886 1.00 29.61 80 ALA A O 1
ATOM 596 N N . ASP A 1 81 ? 87.792 -11.563 -51.113 1.00 29.61 81 ASP A N 1
ATOM 597 C CA . ASP A 1 81 ? 87.528 -10.201 -51.601 1.00 29.61 81 ASP A CA 1
ATOM 598 C C . ASP A 1 81 ? 86.395 -9.487 -50.842 1.00 29.61 81 ASP A C 1
ATOM 600 O O . ASP A 1 81 ? 86.570 -8.351 -50.397 1.00 29.61 81 ASP A O 1
ATOM 604 N N . GLN A 1 82 ? 85.229 -10.133 -50.659 1.00 31.05 82 GLN A N 1
ATOM 605 C CA . GLN A 1 82 ? 84.110 -9.540 -49.914 1.00 31.05 82 GLN A CA 1
ATOM 606 C C . GLN A 1 82 ? 83.395 -10.513 -48.963 1.00 31.05 82 GLN A C 1
ATOM 608 O O . GLN A 1 82 ? 82.819 -11.536 -49.343 1.00 31.05 82 GLN A O 1
ATOM 613 N N . VAL A 1 83 ? 83.355 -10.124 -47.684 1.00 33.00 83 VAL A N 1
ATOM 614 C CA . VAL A 1 83 ? 82.642 -10.830 -46.611 1.00 33.00 83 VAL A CA 1
ATOM 615 C C . VAL A 1 83 ? 81.449 -9.993 -46.155 1.00 33.00 83 VAL A C 1
ATOM 617 O O . VAL A 1 83 ? 81.614 -8.928 -45.559 1.00 33.00 83 VAL A O 1
ATOM 620 N N . TRP A 1 84 ? 80.237 -10.495 -46.395 1.00 35.19 84 TRP A N 1
ATOM 621 C CA . TRP A 1 84 ? 78.989 -9.813 -46.058 1.00 35.19 84 TRP A CA 1
ATOM 622 C C . TRP A 1 84 ? 78.413 -10.366 -44.749 1.00 35.19 84 TRP A C 1
ATOM 624 O O . TRP A 1 84 ? 77.861 -11.469 -44.707 1.00 35.19 84 TRP A O 1
ATOM 634 N N . MET A 1 85 ? 78.541 -9.586 -43.671 1.00 34.16 85 MET A N 1
ATOM 635 C CA . MET A 1 85 ? 77.957 -9.880 -42.358 1.00 34.16 85 MET A CA 1
ATOM 636 C C . MET A 1 85 ? 76.709 -9.026 -42.122 1.00 34.16 85 MET A C 1
ATOM 638 O O . MET A 1 85 ? 76.786 -7.823 -41.867 1.00 34.16 85 MET A O 1
ATOM 642 N N . TRP A 1 86 ? 75.540 -9.663 -42.190 1.00 32.69 86 TRP A N 1
ATOM 643 C CA . TRP A 1 86 ? 74.292 -9.046 -41.762 1.00 32.69 86 TRP A CA 1
ATOM 644 C C . TRP A 1 86 ? 74.188 -9.120 -40.245 1.00 32.69 86 TRP A C 1
ATOM 646 O O . TRP A 1 86 ? 74.248 -10.194 -39.648 1.00 32.69 86 TRP A O 1
ATOM 656 N N . THR A 1 87 ? 73.963 -7.953 -39.660 1.00 35.66 87 THR A N 1
ATOM 657 C CA . THR A 1 87 ? 73.749 -7.738 -38.234 1.00 35.66 87 THR A CA 1
ATOM 658 C C . THR A 1 87 ? 72.896 -6.480 -38.165 1.00 35.66 87 THR A C 1
ATOM 660 O O . THR A 1 87 ? 73.425 -5.378 -38.176 1.00 35.66 87 THR A O 1
ATOM 663 N N . ARG A 1 88 ? 71.564 -6.627 -38.090 1.00 36.81 88 ARG A N 1
ATOM 664 C CA . ARG A 1 88 ? 70.762 -5.763 -37.185 1.00 36.81 88 ARG A CA 1
ATOM 665 C C . ARG A 1 88 ? 71.535 -5.830 -35.834 1.00 36.81 88 ARG A C 1
ATOM 667 O O . ARG A 1 88 ? 72.034 -6.916 -35.597 1.00 36.81 88 ARG A O 1
ATOM 674 N N . CYS A 1 89 ? 71.716 -4.876 -34.911 1.00 36.97 89 CYS A N 1
ATOM 675 C CA . CYS A 1 89 ? 71.009 -3.654 -34.491 1.00 36.97 89 CYS A CA 1
ATOM 676 C C . CYS A 1 89 ? 71.950 -2.670 -33.683 1.00 36.97 89 CYS A C 1
ATOM 678 O O . CYS A 1 89 ? 73.065 -2.432 -34.140 1.00 36.97 89 CYS A O 1
ATOM 680 N N . GLY A 1 90 ? 71.501 -1.987 -32.593 1.00 39.44 90 GLY A N 1
ATOM 681 C CA . GLY A 1 90 ? 72.257 -0.886 -31.936 1.00 39.44 90 GLY A CA 1
ATOM 682 C C . GLY A 1 90 ? 71.534 -0.064 -30.837 1.00 39.44 90 GLY A C 1
ATOM 683 O O . GLY A 1 90 ? 70.627 -0.582 -30.178 1.00 39.44 90 GLY A O 1
ATOM 684 N N . CYS A 1 91 ? 71.955 1.202 -30.601 1.00 36.06 91 CYS A N 1
ATOM 685 C CA . CYS A 1 91 ? 71.490 2.032 -29.466 1.00 36.06 91 CYS A CA 1
ATOM 686 C C . CYS A 1 91 ? 71.672 3.572 -29.494 1.00 36.06 91 CYS A C 1
ATOM 688 O O . CYS A 1 91 ? 72.451 4.127 -30.260 1.00 36.06 91 CYS A O 1
ATOM 690 N N . GLY A 1 92 ? 70.963 4.238 -28.570 1.00 31.69 92 GLY A N 1
ATOM 691 C CA . GLY A 1 92 ? 71.008 5.659 -28.175 1.00 31.69 92 GLY A CA 1
ATOM 692 C C . GLY A 1 92 ? 69.995 5.876 -27.031 1.00 31.69 92 GLY A C 1
ATOM 693 O O . GLY A 1 92 ? 69.404 4.876 -26.623 1.00 31.69 92 GLY A O 1
ATOM 694 N N . PRO A 1 93 ? 69.720 7.101 -26.521 1.00 32.84 93 PRO A N 1
ATOM 695 C CA . PRO A 1 93 ? 68.571 7.385 -25.636 1.00 32.84 93 PRO A CA 1
ATOM 696 C C . PRO A 1 93 ? 67.261 7.344 -26.449 1.00 32.84 93 PRO A C 1
ATOM 698 O O . PRO A 1 93 ? 66.541 8.330 -26.571 1.00 32.84 93 PRO A O 1
ATOM 701 N N . GLY A 1 94 ? 67.070 6.241 -27.173 1.00 38.31 94 GLY A N 1
ATOM 702 C CA . GLY A 1 94 ? 66.921 6.385 -28.619 1.00 38.31 94 GLY A CA 1
ATOM 703 C C . GLY A 1 94 ? 66.803 5.092 -29.434 1.00 38.31 94 GLY A C 1
ATOM 704 O O . GLY A 1 94 ? 66.970 5.186 -30.642 1.00 38.31 94 GLY A O 1
ATOM 705 N N . VAL A 1 95 ? 66.578 3.916 -28.831 1.00 32.94 95 VAL A N 1
ATOM 706 C CA . VAL A 1 95 ? 66.348 2.623 -29.524 1.00 32.94 95 VAL A CA 1
ATOM 707 C C . VAL A 1 95 ? 65.491 1.671 -28.642 1.00 32.94 95 VAL A C 1
ATOM 709 O O . VAL A 1 95 ? 65.425 1.896 -27.439 1.00 32.94 95 VAL A O 1
ATOM 712 N N . ASP A 1 96 ? 64.886 0.613 -29.215 1.00 37.75 96 ASP A N 1
ATOM 713 C CA . ASP A 1 96 ? 64.453 -0.651 -28.563 1.00 37.75 96 ASP A CA 1
ATOM 714 C C . ASP A 1 96 ? 64.653 -1.842 -29.549 1.00 37.75 96 ASP A C 1
ATOM 716 O O . ASP A 1 96 ? 64.311 -1.673 -30.723 1.00 37.75 96 ASP A O 1
ATOM 720 N N . VAL A 1 97 ? 65.304 -2.963 -29.161 1.00 37.62 97 VAL A N 1
ATOM 721 C CA . VAL A 1 97 ? 65.669 -4.126 -30.033 1.00 37.62 97 VAL A CA 1
ATOM 722 C C . VAL A 1 97 ? 66.143 -5.408 -29.294 1.00 37.62 97 VAL A C 1
ATOM 724 O O . VAL A 1 97 ? 65.286 -6.184 -28.905 1.00 37.62 97 VAL A O 1
ATOM 727 N N . ASP A 1 98 ? 67.459 -5.731 -29.263 1.00 34.28 98 ASP A N 1
ATOM 728 C CA . ASP A 1 98 ? 67.950 -7.137 -29.221 1.00 34.28 98 ASP A CA 1
ATOM 729 C C . ASP A 1 98 ? 69.236 -7.384 -28.326 1.00 34.28 98 ASP A C 1
ATOM 731 O O . ASP A 1 98 ? 69.044 -7.603 -27.159 1.00 34.28 98 ASP A O 1
ATOM 735 N N . GLN A 1 99 ? 70.530 -7.338 -28.720 1.00 31.09 99 GLN A N 1
ATOM 736 C CA . GLN A 1 99 ? 71.767 -6.730 -28.068 1.00 31.09 99 GLN A CA 1
ATOM 737 C C . GLN A 1 99 ? 72.985 -6.894 -29.044 1.00 31.09 99 GLN A C 1
ATOM 739 O O . GLN A 1 99 ? 72.869 -7.753 -29.877 1.00 31.09 99 GLN A O 1
ATOM 744 N N . VAL A 1 100 ? 74.138 -6.200 -29.058 1.00 34.94 100 VAL A N 1
ATOM 745 C CA . VAL A 1 100 ? 75.227 -6.326 -30.091 1.00 34.94 100 VAL A CA 1
ATOM 746 C C . VAL A 1 100 ? 76.395 -7.286 -29.773 1.00 34.94 100 VAL A C 1
ATOM 748 O O . VAL A 1 100 ? 77.000 -7.108 -28.729 1.00 34.94 100 VAL A O 1
ATOM 751 N N . TRP A 1 101 ? 76.793 -8.178 -30.717 1.00 35.41 101 TRP A N 1
ATOM 752 C CA . TRP A 1 101 ? 78.200 -8.574 -31.023 1.00 35.41 101 TRP A CA 1
ATOM 753 C C . TRP A 1 101 ? 78.379 -9.243 -32.409 1.00 35.41 101 TRP A C 1
ATOM 755 O O . TRP A 1 101 ? 77.604 -10.090 -32.826 1.00 35.41 101 TRP A O 1
ATOM 765 N N . LEU A 1 102 ? 79.520 -9.003 -33.058 1.00 38.78 102 LEU A N 1
ATOM 766 C CA . LEU A 1 102 ? 80.240 -10.025 -33.836 1.00 38.78 102 LEU A CA 1
ATOM 767 C C . LEU A 1 102 ? 81.740 -9.722 -33.792 1.00 38.78 102 LEU A C 1
ATOM 769 O O . LEU A 1 102 ? 82.154 -8.612 -33.456 1.00 38.78 102 LEU A O 1
ATOM 773 N N . GLY A 1 103 ? 82.556 -10.684 -34.223 1.00 35.66 103 GLY A N 1
ATOM 774 C CA . GLY A 1 103 ? 83.948 -10.426 -34.573 1.00 35.66 103 GLY A CA 1
ATOM 775 C C . GLY A 1 103 ? 84.575 -11.536 -35.414 1.00 35.66 103 GLY A C 1
ATOM 776 O O . GLY A 1 103 ? 84.260 -12.716 -35.260 1.00 35.66 103 GLY A O 1
ATOM 777 N N . THR A 1 104 ? 85.514 -11.149 -36.274 1.00 37.53 104 THR A N 1
ATOM 778 C CA . THR A 1 104 ? 86.362 -12.041 -37.079 1.00 37.53 104 THR A CA 1
ATOM 779 C C . THR A 1 104 ? 87.813 -11.939 -36.620 1.00 37.53 104 THR A C 1
ATOM 781 O O . THR A 1 104 ? 88.326 -10.838 -36.427 1.00 37.53 104 THR A O 1
ATOM 784 N N . ARG A 1 105 ? 88.505 -13.076 -36.467 1.00 33.28 105 ARG A N 1
ATOM 785 C CA . ARG A 1 105 ? 89.940 -13.117 -36.137 1.00 33.28 105 ARG A CA 1
ATOM 786 C C . ARG A 1 105 ? 90.734 -13.714 -37.296 1.00 33.28 105 ARG A C 1
ATOM 788 O O . ARG A 1 105 ? 90.678 -14.921 -37.519 1.00 33.28 105 ARG A O 1
ATOM 795 N N . PHE A 1 106 ? 91.518 -12.877 -37.966 1.00 39.06 106 PHE A N 1
ATOM 796 C CA . PHE A 1 106 ? 92.472 -13.296 -38.991 1.00 39.06 106 PHE A CA 1
ATOM 797 C C . PHE A 1 106 ? 93.816 -13.718 -38.374 1.00 39.06 106 PHE A C 1
ATOM 799 O O . PHE A 1 106 ? 94.157 -13.332 -37.253 1.00 39.06 106 PHE A O 1
ATOM 806 N N . THR A 1 107 ? 94.580 -14.537 -39.096 1.00 30.33 107 THR A N 1
ATOM 807 C CA . THR A 1 107 ? 95.981 -14.851 -38.771 1.00 30.33 107 THR A CA 1
ATOM 808 C C . THR A 1 107 ? 96.925 -13.764 -39.299 1.00 30.33 107 THR A C 1
ATOM 810 O O . THR A 1 107 ? 96.552 -13.051 -40.231 1.00 30.33 107 THR A O 1
ATOM 813 N N . PRO A 1 108 ? 98.155 -13.630 -38.762 1.00 29.14 108 PRO A N 1
ATOM 814 C CA . PRO A 1 108 ? 99.142 -12.700 -39.309 1.00 29.14 108 PRO A CA 1
ATOM 815 C C . PRO A 1 108 ? 99.384 -12.962 -40.804 1.00 29.14 108 PRO A C 1
ATOM 817 O O . PRO A 1 108 ? 99.641 -14.103 -41.184 1.00 29.14 108 PRO A O 1
ATOM 820 N N . GLY A 1 109 ? 99.304 -11.914 -41.630 1.00 34.69 109 GLY A N 1
ATOM 821 C CA . GLY A 1 109 ? 99.531 -11.994 -43.080 1.00 34.69 109 GLY A CA 1
ATOM 822 C C . GLY A 1 109 ? 98.280 -12.052 -43.970 1.00 34.69 109 GLY A C 1
ATOM 823 O O . GLY A 1 109 ? 98.430 -12.325 -45.154 1.00 34.69 109 GLY A O 1
ATOM 824 N N . VAL A 1 110 ? 97.077 -11.799 -43.442 1.00 33.66 110 VAL A N 1
ATOM 825 C CA . VAL A 1 110 ? 95.854 -11.603 -44.251 1.00 33.66 110 VAL A CA 1
ATOM 826 C C . VAL A 1 110 ? 95.583 -10.104 -44.422 1.00 33.66 110 VAL A C 1
ATOM 828 O O . VAL A 1 110 ? 95.557 -9.379 -43.426 1.00 33.66 110 VAL A O 1
ATOM 831 N N . GLY A 1 111 ? 95.381 -9.649 -45.661 1.00 32.75 111 GLY A N 1
ATOM 832 C CA . GLY A 1 111 ? 94.845 -8.319 -45.974 1.00 32.75 111 GLY A CA 1
ATOM 833 C C . GLY A 1 111 ? 93.316 -8.352 -46.050 1.00 32.75 111 GLY A C 1
ATOM 834 O O . GLY A 1 111 ? 92.750 -9.365 -46.445 1.00 32.75 111 GLY A O 1
ATOM 835 N N . VAL A 1 112 ? 92.652 -7.272 -45.634 1.00 34.97 112 VAL A N 1
ATOM 836 C CA . VAL A 1 112 ? 91.195 -7.084 -45.756 1.00 34.97 112 VAL A CA 1
ATOM 837 C C . VAL A 1 112 ? 90.948 -5.589 -45.936 1.00 34.97 112 VAL A C 1
ATOM 839 O O . VAL A 1 112 ? 91.104 -4.829 -44.979 1.00 34.97 112 VAL A O 1
ATOM 842 N N . ASP A 1 113 ? 90.590 -5.160 -47.145 1.00 31.80 113 ASP A N 1
ATOM 843 C CA . ASP A 1 113 ? 90.589 -3.730 -47.480 1.00 31.80 113 ASP A CA 1
ATOM 844 C C . ASP A 1 113 ? 89.343 -2.981 -46.977 1.00 31.80 113 ASP A C 1
ATOM 846 O O . ASP A 1 113 ? 89.469 -1.849 -46.506 1.00 31.80 113 ASP A O 1
ATOM 850 N N . GLN A 1 114 ? 88.144 -3.583 -47.026 1.00 30.19 114 GLN A N 1
ATOM 851 C CA . GLN A 1 114 ? 86.910 -2.979 -46.491 1.00 30.19 114 GLN A CA 1
ATOM 852 C C . GLN A 1 114 ? 85.916 -4.008 -45.929 1.00 30.19 114 GLN A C 1
ATOM 854 O O . GLN A 1 114 ? 85.840 -5.146 -46.382 1.00 30.19 114 GLN A O 1
ATOM 859 N N . VAL A 1 115 ? 85.102 -3.571 -44.961 1.00 34.59 115 VAL A N 1
ATOM 860 C CA . VAL A 1 115 ? 83.985 -4.328 -44.369 1.00 34.59 115 VAL A CA 1
ATOM 861 C C . VAL A 1 115 ? 82.781 -3.393 -44.235 1.00 34.59 115 VAL A C 1
ATOM 863 O O . VAL A 1 115 ? 82.927 -2.271 -43.752 1.00 34.59 115 VAL A O 1
ATOM 866 N N . TRP A 1 116 ? 81.592 -3.854 -44.632 1.00 33.22 116 TRP A N 1
ATOM 867 C CA . TRP A 1 116 ? 80.357 -3.063 -44.629 1.00 33.22 116 TRP A CA 1
ATOM 868 C C . TRP A 1 116 ? 79.279 -3.707 -43.746 1.00 33.22 116 TRP A C 1
ATOM 870 O O . TRP A 1 116 ? 79.068 -4.916 -43.792 1.00 33.22 116 TRP A O 1
ATOM 880 N N . VAL A 1 117 ? 78.583 -2.889 -42.949 1.00 34.03 117 VAL A N 1
ATOM 881 C CA . VAL A 1 117 ? 77.520 -3.304 -42.012 1.00 34.03 117 VAL A CA 1
ATOM 882 C C . VAL A 1 117 ? 76.327 -2.355 -42.157 1.00 34.03 117 VAL A C 1
ATOM 884 O O . VAL A 1 117 ? 76.514 -1.156 -42.357 1.00 34.03 117 VAL A O 1
ATOM 887 N N . TRP A 1 118 ? 75.099 -2.876 -42.062 1.00 31.50 118 TRP A N 1
ATOM 888 C CA . TRP A 1 118 ? 73.862 -2.101 -42.227 1.00 31.50 118 TRP A CA 1
ATOM 889 C C . TRP A 1 118 ? 72.850 -2.394 -41.119 1.00 31.50 118 TRP A C 1
ATOM 891 O O . TRP A 1 118 ? 72.481 -3.544 -40.888 1.00 31.50 118 TRP A O 1
ATOM 901 N N . THR A 1 119 ? 72.345 -1.340 -40.478 1.00 33.41 119 THR A N 1
ATOM 902 C CA . THR A 1 119 ? 71.342 -1.417 -39.410 1.00 33.41 119 THR A CA 1
ATOM 903 C C . THR A 1 119 ? 70.306 -0.295 -39.520 1.00 33.41 119 THR A C 1
ATOM 905 O O . THR A 1 119 ? 70.552 0.744 -40.130 1.00 33.41 119 THR A O 1
ATOM 908 N N . ARG A 1 120 ? 69.116 -0.494 -38.932 1.00 34.50 120 ARG A N 1
ATOM 909 C CA . ARG A 1 120 ? 68.051 0.520 -38.887 1.00 34.50 120 ARG A CA 1
ATOM 910 C C . ARG A 1 120 ? 67.291 0.462 -37.562 1.00 34.50 120 ARG A C 1
ATOM 912 O O . ARG A 1 120 ? 66.773 -0.595 -37.201 1.00 34.50 120 ARG A O 1
ATOM 919 N N . PHE A 1 121 ? 67.184 1.608 -36.889 1.00 38.53 121 PHE A N 1
ATOM 920 C CA . PHE A 1 121 ? 66.490 1.775 -35.603 1.00 38.53 121 PHE A CA 1
ATOM 921 C C . PHE A 1 121 ? 65.303 2.721 -35.696 1.00 38.53 121 PHE A C 1
ATOM 923 O O . PHE A 1 121 ? 65.102 3.395 -36.707 1.00 38.53 121 PHE A O 1
ATOM 930 N N . ARG A 1 122 ? 64.544 2.772 -34.601 1.00 40.12 122 ARG A N 1
ATOM 931 C CA . ARG A 1 122 ? 63.645 3.873 -34.265 1.00 40.12 122 ARG A CA 1
ATOM 932 C C . ARG A 1 122 ? 64.124 4.531 -32.969 1.00 40.12 122 ARG A C 1
ATOM 934 O O . ARG A 1 122 ? 64.496 3.780 -32.070 1.00 40.12 122 ARG A O 1
ATOM 941 N N . PRO A 1 123 ? 64.057 5.864 -32.849 1.00 44.28 123 PRO A N 1
ATOM 942 C CA . PRO A 1 123 ? 64.219 6.571 -31.583 1.00 44.28 123 PRO A CA 1
ATOM 943 C C . PRO A 1 123 ? 63.275 6.062 -30.471 1.00 44.28 123 PRO A C 1
ATOM 945 O O . PRO A 1 123 ? 62.161 5.612 -30.744 1.00 44.28 123 PRO A O 1
ATOM 948 N N . MET A 1 124 ? 63.710 6.111 -29.206 1.00 45.06 124 MET A N 1
ATOM 949 C CA . MET A 1 124 ? 62.934 5.669 -28.031 1.00 45.06 124 MET A CA 1
ATOM 950 C C . MET A 1 124 ? 62.010 6.774 -27.526 1.00 45.06 124 MET A C 1
ATOM 952 O O . MET A 1 124 ? 60.928 6.487 -27.030 1.00 45.06 124 MET A O 1
ATOM 956 N N . ASP A 1 125 ? 62.368 8.038 -27.722 1.00 49.38 125 ASP A N 1
ATOM 957 C CA . ASP A 1 125 ? 61.440 9.158 -27.625 1.00 49.38 125 ASP A CA 1
ATOM 958 C C . ASP A 1 125 ? 60.299 9.022 -28.648 1.00 49.38 125 ASP A C 1
ATOM 960 O O . ASP A 1 125 ? 59.143 9.169 -28.248 1.00 49.38 125 ASP A O 1
ATOM 964 N N . GLU A 1 126 ? 60.580 8.623 -29.900 1.00 51.47 126 GLU A N 1
ATOM 965 C CA . GLU A 1 126 ? 59.550 8.253 -30.891 1.00 51.47 126 GLU A CA 1
ATOM 966 C C . GLU A 1 126 ? 58.742 7.013 -30.469 1.00 51.47 126 GLU A C 1
ATOM 968 O O . GLU A 1 126 ? 57.511 7.056 -30.461 1.00 51.47 126 GLU A O 1
ATOM 973 N N . ALA A 1 127 ? 59.395 5.905 -30.097 1.00 52.19 127 ALA A N 1
ATOM 974 C CA . ALA A 1 127 ? 58.712 4.661 -29.730 1.00 52.19 127 ALA A CA 1
ATOM 975 C C . ALA A 1 127 ? 57.849 4.832 -28.468 1.00 52.19 127 ALA A C 1
ATOM 977 O O . ALA A 1 127 ? 56.673 4.468 -28.454 1.00 52.19 127 ALA A O 1
ATOM 978 N N . ALA A 1 128 ? 58.382 5.481 -27.432 1.00 54.59 128 ALA A N 1
ATOM 979 C CA . ALA A 1 128 ? 57.632 5.819 -26.233 1.00 54.59 128 ALA A CA 1
ATOM 980 C C . ALA A 1 128 ? 56.581 6.909 -26.496 1.00 54.59 128 ALA A C 1
ATOM 982 O O . ALA A 1 128 ? 55.565 6.917 -25.810 1.00 54.59 128 ALA A O 1
ATOM 983 N N . ALA A 1 129 ? 56.744 7.805 -27.480 1.00 66.38 129 ALA A N 1
ATOM 984 C CA . ALA A 1 129 ? 55.663 8.700 -27.905 1.00 66.38 129 ALA A CA 1
ATOM 985 C C . ALA A 1 129 ? 54.536 7.921 -28.598 1.00 66.38 129 ALA A C 1
ATOM 987 O O . ALA A 1 129 ? 53.367 8.162 -28.298 1.00 66.38 129 ALA A O 1
ATOM 988 N N . GLN A 1 130 ? 54.866 6.936 -29.441 1.00 70.44 130 GLN A N 1
ATOM 989 C CA . GLN A 1 130 ? 53.881 6.035 -30.040 1.00 70.44 130 GLN A CA 1
ATOM 990 C C . GLN A 1 130 ? 53.129 5.244 -28.957 1.00 70.44 130 GLN A C 1
ATOM 992 O O . GLN A 1 130 ? 51.901 5.203 -28.981 1.00 70.44 130 GLN A O 1
ATOM 997 N N . HIS A 1 131 ? 53.833 4.677 -27.972 1.00 70.94 131 HIS A N 1
ATOM 998 C CA . HIS A 1 131 ? 53.209 3.935 -26.873 1.00 70.94 131 HIS A CA 1
ATOM 999 C C . HIS A 1 131 ? 52.431 4.831 -25.895 1.00 70.94 131 HIS A C 1
ATOM 1001 O O . HIS A 1 131 ? 51.353 4.438 -25.457 1.00 70.94 131 HIS A O 1
ATOM 1007 N N . ARG A 1 132 ? 52.894 6.060 -25.612 1.00 78.94 132 ARG A N 1
ATOM 1008 C CA . ARG A 1 132 ? 52.110 7.071 -24.874 1.00 78.94 132 ARG A CA 1
ATOM 1009 C C . ARG A 1 132 ? 50.804 7.389 -25.604 1.00 78.94 132 ARG A C 1
ATOM 1011 O O . ARG A 1 132 ? 49.751 7.329 -24.983 1.00 78.94 132 ARG A O 1
ATOM 1018 N N . LYS A 1 133 ? 50.850 7.623 -26.920 1.00 85.88 133 LYS A N 1
ATOM 1019 C CA . LYS A 1 133 ? 49.658 7.883 -27.745 1.00 85.88 133 LYS A CA 1
ATOM 1020 C C . LYS A 1 133 ? 48.692 6.692 -27.764 1.00 85.88 133 LYS A C 1
ATOM 1022 O O . LYS A 1 133 ? 47.498 6.883 -27.568 1.00 85.88 133 LYS A O 1
ATOM 1027 N N . GLN A 1 134 ? 49.201 5.467 -27.913 1.00 78.00 134 GLN A N 1
ATOM 1028 C CA . GLN A 1 134 ? 48.395 4.239 -27.820 1.00 78.00 134 GLN A CA 1
ATOM 1029 C C . GLN A 1 134 ? 47.742 4.078 -26.434 1.00 78.00 134 GLN A C 1
ATOM 1031 O O . GLN A 1 134 ? 46.585 3.671 -26.337 1.00 78.00 134 GLN A O 1
ATOM 1036 N N . LEU A 1 135 ? 48.456 4.426 -25.358 1.00 85.75 135 LEU A N 1
ATOM 1037 C CA . LEU A 1 135 ? 47.926 4.401 -23.994 1.00 85.75 135 LEU A CA 1
ATOM 1038 C C . LEU A 1 135 ? 46.871 5.495 -23.762 1.00 85.75 135 LEU A C 1
ATOM 1040 O O . LEU A 1 135 ? 45.873 5.237 -23.096 1.00 85.75 135 LEU A O 1
ATOM 1044 N N . GLU A 1 136 ? 47.042 6.690 -24.327 1.00 92.00 136 GLU A N 1
ATOM 1045 C CA . GLU A 1 136 ? 46.041 7.765 -24.284 1.00 92.00 136 GLU A CA 1
ATOM 1046 C C . GLU A 1 136 ? 44.767 7.398 -25.059 1.00 92.00 136 GLU A C 1
ATOM 1048 O O . GLU A 1 136 ? 43.663 7.588 -24.542 1.00 92.00 136 GLU A O 1
ATOM 1053 N N . GLU A 1 137 ? 44.912 6.803 -26.247 1.00 91.75 137 GLU A N 1
ATOM 1054 C CA . GLU A 1 137 ? 43.812 6.264 -27.056 1.00 91.75 137 GLU A CA 1
ATOM 1055 C C . GLU A 1 137 ? 43.057 5.146 -26.317 1.00 91.75 137 GLU A C 1
ATOM 1057 O O . GLU A 1 137 ? 41.826 5.136 -26.314 1.00 91.75 137 GLU A O 1
ATOM 1062 N N . ALA A 1 138 ? 43.764 4.256 -25.610 1.00 91.62 138 ALA A N 1
ATOM 1063 C CA . ALA A 1 138 ? 43.159 3.218 -24.770 1.00 91.62 138 ALA A CA 1
ATOM 1064 C C . ALA A 1 138 ? 42.529 3.764 -23.468 1.00 91.62 138 ALA A C 1
ATOM 1066 O O . ALA A 1 138 ? 41.551 3.207 -22.962 1.00 91.62 138 ALA A O 1
ATOM 1067 N N . LEU A 1 139 ? 43.054 4.866 -22.924 1.00 94.62 139 LEU A N 1
ATOM 1068 C CA . LEU A 1 139 ? 42.549 5.522 -21.713 1.00 94.62 139 LEU A CA 1
ATOM 1069 C C . LEU A 1 139 ? 41.287 6.359 -21.979 1.00 94.62 139 LEU A C 1
ATOM 1071 O O . LEU A 1 139 ? 40.460 6.529 -21.080 1.00 94.62 139 LEU A O 1
ATOM 1075 N N . GLN A 1 140 ? 41.106 6.877 -23.194 1.00 92.75 140 GLN A N 1
ATOM 1076 C CA . GLN A 1 140 ? 39.942 7.683 -23.567 1.00 92.75 140 GLN A CA 1
ATOM 1077 C C . GLN A 1 140 ? 38.582 6.982 -23.324 1.00 92.75 140 GLN A C 1
ATOM 1079 O O . GLN A 1 140 ? 37.764 7.554 -22.594 1.00 92.75 140 GLN A O 1
ATOM 1084 N N . PRO A 1 141 ? 38.327 5.737 -23.784 1.00 95.56 141 PRO A N 1
ATOM 1085 C CA . PRO A 1 141 ? 37.075 5.037 -23.479 1.00 95.56 141 PRO A CA 1
ATOM 1086 C C . PRO A 1 141 ? 36.915 4.692 -21.988 1.00 95.56 141 PRO A C 1
ATOM 1088 O O . PRO A 1 141 ? 35.792 4.488 -21.528 1.00 95.56 141 PRO A O 1
ATOM 1091 N N . LEU A 1 142 ? 37.998 4.651 -21.199 1.00 94.00 142 LEU A N 1
ATOM 1092 C CA . LEU A 1 142 ? 37.915 4.507 -19.738 1.00 94.00 142 LEU A CA 1
ATOM 1093 C C . LEU A 1 142 ? 37.476 5.818 -19.067 1.00 94.00 142 LEU A C 1
ATOM 1095 O O . LEU A 1 142 ? 36.616 5.785 -18.187 1.00 94.00 142 LEU A O 1
ATOM 1099 N N . LYS A 1 143 ? 37.984 6.974 -19.520 1.00 94.56 143 LYS A N 1
ATOM 1100 C CA . LYS A 1 143 ? 37.513 8.305 -19.086 1.00 94.56 143 LYS A CA 1
ATOM 1101 C C . LYS A 1 143 ? 36.033 8.518 -19.423 1.00 94.56 143 LYS A C 1
ATOM 1103 O O . LYS A 1 143 ? 35.296 9.097 -18.627 1.00 94.56 143 LYS A O 1
ATOM 1108 N N . GLU A 1 144 ? 35.586 8.044 -20.583 1.00 95.06 144 GLU A N 1
ATOM 1109 C CA . GLU A 1 144 ? 34.182 8.119 -21.006 1.00 95.06 144 GLU A CA 1
ATOM 1110 C C . GLU A 1 144 ? 33.289 7.174 -20.194 1.00 95.06 144 GLU A C 1
ATOM 1112 O O . GLU A 1 144 ? 32.274 7.619 -19.655 1.00 95.06 144 GLU A O 1
ATOM 1117 N N . LYS A 1 145 ? 33.704 5.915 -19.986 1.00 95.31 145 LYS A N 1
ATOM 1118 C CA . LYS A 1 145 ? 33.013 4.994 -19.066 1.00 95.31 145 LYS A CA 1
ATOM 1119 C C . LYS A 1 145 ? 32.911 5.558 -17.649 1.00 95.31 145 LYS A C 1
ATOM 1121 O O . LYS A 1 145 ? 31.849 5.447 -17.051 1.00 95.31 145 LYS A O 1
ATOM 1126 N N . LEU A 1 146 ? 33.955 6.207 -17.127 1.00 95.50 146 LEU A N 1
ATOM 1127 C CA . LEU A 1 146 ? 33.928 6.818 -15.793 1.00 95.50 146 LEU A CA 1
ATOM 1128 C C . LEU A 1 146 ? 32.858 7.919 -15.674 1.00 95.50 146 LEU A C 1
ATOM 1130 O O . LEU A 1 146 ? 32.137 7.954 -14.678 1.00 95.50 146 LEU A O 1
ATOM 1134 N N . LYS A 1 147 ? 32.695 8.767 -16.702 1.00 94.81 147 LYS A N 1
ATOM 1135 C CA . LYS A 1 147 ? 31.604 9.760 -16.759 1.00 94.81 147 LYS A CA 1
ATOM 1136 C C . LYS A 1 147 ? 30.230 9.085 -16.744 1.00 94.81 147 LYS A C 1
ATOM 1138 O O . LYS A 1 147 ? 29.382 9.454 -15.936 1.00 94.81 147 LYS A O 1
ATOM 1143 N N . VAL A 1 148 ? 30.035 8.063 -17.583 1.00 94.75 148 VAL A N 1
ATOM 1144 C CA . VAL A 1 148 ? 28.775 7.300 -17.648 1.00 94.75 148 VAL A CA 1
ATOM 1145 C C . VAL A 1 148 ? 28.469 6.615 -16.312 1.00 94.75 148 VAL A C 1
ATOM 1147 O O . VAL A 1 148 ? 27.330 6.666 -15.856 1.00 94.75 148 VAL A O 1
ATOM 1150 N N . CYS A 1 149 ? 29.467 6.038 -15.636 1.00 92.88 149 CYS A N 1
ATOM 1151 C CA . CYS A 1 149 ? 29.301 5.464 -14.299 1.00 92.88 149 CYS A CA 1
ATOM 1152 C C . CYS A 1 149 ? 28.861 6.516 -13.267 1.00 92.88 149 CYS A C 1
ATOM 1154 O O . CYS A 1 149 ? 27.956 6.236 -12.486 1.00 92.88 149 CYS A O 1
ATOM 1156 N N . GLY A 1 150 ? 29.428 7.728 -13.296 1.00 93.12 150 GLY A N 1
ATOM 1157 C CA . GLY A 1 150 ? 28.996 8.832 -12.430 1.00 93.12 150 GLY A CA 1
ATOM 1158 C C . GLY A 1 150 ? 27.549 9.272 -12.691 1.00 93.12 150 GLY A C 1
ATOM 1159 O O . GLY A 1 150 ? 26.775 9.459 -11.755 1.00 93.12 150 GLY A O 1
ATOM 1160 N N . GLU A 1 151 ? 27.134 9.362 -13.958 1.00 92.38 151 GLU A N 1
ATOM 1161 C CA . GLU A 1 151 ? 25.728 9.624 -14.298 1.00 92.38 151 GLU A CA 1
ATOM 1162 C C . GLU A 1 151 ? 24.780 8.505 -13.846 1.00 92.38 151 GLU A C 1
ATOM 1164 O O . GLU A 1 151 ? 23.641 8.776 -13.465 1.00 92.38 151 GLU A O 1
ATOM 1169 N N . VAL A 1 152 ? 25.213 7.245 -13.937 1.00 91.69 152 VAL A N 1
ATOM 1170 C CA . VAL A 1 152 ? 24.433 6.078 -13.499 1.00 91.69 152 VAL A CA 1
ATOM 1171 C C . VAL A 1 152 ? 24.328 6.033 -11.975 1.00 91.69 152 VAL A C 1
ATOM 1173 O O . VAL A 1 152 ? 23.240 5.773 -11.471 1.00 91.69 152 VAL A O 1
ATOM 1176 N N . GLN A 1 153 ? 25.391 6.379 -11.245 1.00 92.50 153 GLN A N 1
ATOM 1177 C CA . GLN A 1 153 ? 25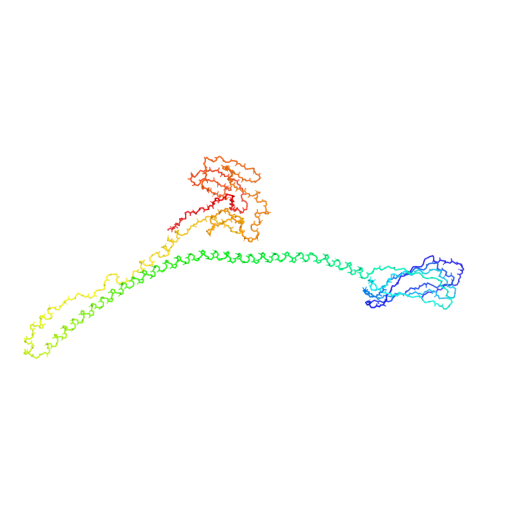.364 6.505 -9.787 1.00 92.50 153 GLN A CA 1
ATOM 1178 C C . GLN A 1 153 ? 24.291 7.508 -9.339 1.00 92.50 153 GLN A C 1
ATOM 1180 O O . GLN A 1 153 ? 23.397 7.141 -8.584 1.00 92.50 153 GLN A O 1
ATOM 1185 N N . VAL A 1 154 ? 24.281 8.721 -9.904 1.00 91.19 154 VAL A N 1
ATOM 1186 C CA . VAL A 1 154 ? 23.265 9.742 -9.581 1.00 91.19 154 VAL A CA 1
ATOM 1187 C C . VAL A 1 154 ? 21.838 9.272 -9.916 1.00 91.19 154 VAL A C 1
ATOM 1189 O O . VAL A 1 154 ? 20.893 9.605 -9.199 1.00 91.19 154 VAL A O 1
ATOM 1192 N N . LYS A 1 155 ? 21.655 8.469 -10.976 1.00 90.44 155 LYS A N 1
ATOM 1193 C CA . LYS A 1 155 ? 20.356 7.848 -11.310 1.00 90.44 155 LYS A CA 1
ATOM 1194 C C . LYS A 1 155 ? 19.962 6.771 -10.287 1.00 90.44 155 LYS A C 1
ATOM 1196 O O . LYS A 1 155 ? 18.786 6.683 -9.933 1.00 90.44 155 LYS A O 1
ATOM 1201 N N . PHE A 1 156 ? 20.911 5.985 -9.777 1.00 91.19 156 PHE A N 1
ATOM 1202 C CA . PHE A 1 156 ? 20.667 4.999 -8.719 1.00 91.19 156 PHE A CA 1
ATOM 1203 C C . PHE A 1 156 ? 20.338 5.663 -7.376 1.00 91.19 156 PHE A C 1
ATOM 1205 O O . PHE A 1 156 ? 19.366 5.255 -6.745 1.00 91.19 156 PHE A O 1
ATOM 1212 N N . ASP A 1 157 ? 21.037 6.734 -6.992 1.00 91.88 157 ASP A N 1
ATOM 1213 C CA . ASP A 1 157 ? 20.734 7.510 -5.780 1.00 91.88 157 ASP A CA 1
ATOM 1214 C C . ASP A 1 157 ? 19.306 8.092 -5.835 1.00 91.88 157 ASP A C 1
ATOM 1216 O O . ASP A 1 157 ? 18.513 7.935 -4.904 1.00 91.88 157 ASP A O 1
ATOM 1220 N N . GLN A 1 158 ? 18.921 8.682 -6.976 1.00 91.19 158 GLN A N 1
ATOM 1221 C CA . GLN A 1 158 ? 17.551 9.161 -7.216 1.00 91.19 158 GLN A CA 1
ATOM 1222 C C . GLN A 1 158 ? 16.510 8.030 -7.173 1.00 91.19 158 GLN A C 1
ATOM 1224 O O . GLN A 1 158 ? 15.397 8.232 -6.686 1.00 91.19 158 GLN A O 1
ATOM 1229 N N . THR A 1 159 ? 16.864 6.836 -7.655 1.00 92.94 159 THR A N 1
ATOM 1230 C CA . THR A 1 159 ? 15.985 5.657 -7.615 1.00 92.94 159 THR A CA 1
ATOM 1231 C C . THR A 1 159 ? 15.814 5.144 -6.182 1.00 92.94 159 THR A C 1
ATOM 1233 O O . THR A 1 159 ? 14.697 4.821 -5.784 1.00 92.94 159 THR A O 1
ATOM 1236 N N . ALA A 1 160 ? 16.877 5.141 -5.373 1.00 93.81 160 ALA A N 1
ATOM 1237 C CA . ALA A 1 160 ? 16.826 4.748 -3.966 1.00 93.81 160 ALA A CA 1
ATOM 1238 C C . ALA A 1 160 ? 15.940 5.689 -3.128 1.00 93.81 160 ALA A C 1
ATOM 1240 O O . ALA A 1 160 ? 15.142 5.218 -2.316 1.00 93.81 160 ALA A O 1
ATOM 1241 N N . GLU A 1 161 ? 16.007 7.006 -3.356 1.00 93.69 161 GLU A N 1
ATOM 1242 C CA . GLU A 1 161 ? 15.071 7.951 -2.729 1.00 93.69 161 GLU A CA 1
ATOM 1243 C C . GLU A 1 161 ? 13.631 7.771 -3.234 1.00 93.69 161 GLU A C 1
ATOM 1245 O O . GLU A 1 161 ? 12.691 7.835 -2.440 1.00 93.69 161 GLU A O 1
ATOM 1250 N N . HIS A 1 162 ? 13.428 7.470 -4.522 1.00 93.19 162 HIS A N 1
ATOM 1251 C CA . HIS A 1 162 ? 12.091 7.175 -5.045 1.00 93.19 162 HIS A CA 1
ATOM 1252 C C . HIS A 1 162 ? 11.474 5.929 -4.389 1.00 93.19 162 HIS A C 1
ATOM 1254 O O . HIS A 1 162 ? 10.315 5.975 -3.980 1.00 93.19 162 HIS A O 1
ATOM 1260 N N . ILE A 1 163 ? 12.255 4.859 -4.197 1.00 94.25 163 ILE A N 1
ATOM 1261 C CA . ILE A 1 163 ? 11.821 3.635 -3.501 1.00 94.25 163 ILE A CA 1
ATOM 1262 C C . ILE A 1 163 ? 11.382 3.946 -2.059 1.00 94.25 163 ILE A C 1
ATOM 1264 O O . ILE A 1 163 ? 10.333 3.471 -1.627 1.00 94.25 163 ILE A O 1
ATOM 1268 N N . LYS A 1 164 ? 12.115 4.800 -1.326 1.00 94.94 164 LYS A N 1
ATOM 1269 C CA . LYS A 1 164 ? 11.722 5.243 0.030 1.00 94.94 164 LYS A CA 1
ATOM 1270 C C . LYS A 1 164 ? 10.399 6.016 0.037 1.00 94.94 164 LYS A C 1
ATOM 1272 O O . LYS A 1 164 ? 9.600 5.857 0.959 1.00 94.94 164 LYS A O 1
ATOM 1277 N N . VAL A 1 165 ? 10.159 6.864 -0.966 1.00 92.00 165 VAL A N 1
ATOM 1278 C CA . VAL A 1 165 ? 8.894 7.608 -1.109 1.00 92.00 165 VAL A CA 1
ATOM 1279 C C . VAL A 1 165 ? 7.740 6.670 -1.475 1.00 92.00 165 VAL A C 1
ATOM 1281 O O . VAL A 1 165 ? 6.656 6.800 -0.909 1.00 92.00 165 VAL A O 1
ATOM 1284 N N . GLN A 1 166 ? 7.976 5.705 -2.367 1.00 92.00 166 GLN A N 1
ATOM 1285 C CA . GLN A 1 166 ? 6.994 4.702 -2.781 1.00 92.00 166 GLN A CA 1
ATOM 1286 C C . GLN A 1 166 ? 6.581 3.808 -1.602 1.00 92.00 166 GLN A C 1
ATOM 1288 O O . GLN A 1 166 ? 5.388 3.680 -1.341 1.00 92.00 166 GLN A O 1
ATOM 1293 N N . ALA A 1 167 ? 7.545 3.298 -0.824 1.00 92.88 167 ALA A N 1
ATOM 1294 C CA . ALA A 1 167 ? 7.287 2.531 0.398 1.00 92.88 167 ALA A CA 1
ATOM 1295 C C . ALA A 1 167 ? 6.409 3.313 1.391 1.00 92.88 167 ALA A C 1
ATOM 1297 O O . ALA A 1 167 ? 5.327 2.851 1.745 1.00 92.88 167 ALA A O 1
ATOM 1298 N N . ARG A 1 168 ? 6.792 4.553 1.728 1.00 91.56 168 ARG A N 1
ATOM 1299 C CA . ARG A 1 168 ? 6.015 5.437 2.622 1.00 91.56 168 ARG A CA 1
ATOM 1300 C C . ARG A 1 168 ? 4.611 5.765 2.117 1.00 91.56 168 ARG A C 1
ATOM 1302 O O . ARG A 1 168 ? 3.705 6.010 2.909 1.00 91.56 168 ARG A O 1
ATOM 1309 N N . HIS A 1 169 ? 4.411 5.811 0.802 1.00 87.81 169 HIS A N 1
ATOM 1310 C CA . HIS A 1 169 ? 3.088 6.029 0.220 1.00 87.81 169 HIS A CA 1
ATOM 1311 C C . HIS A 1 169 ? 2.189 4.789 0.346 1.00 87.81 169 HIS A C 1
ATOM 1313 O O . HIS A 1 169 ? 0.988 4.924 0.587 1.00 87.81 169 HIS A O 1
ATOM 1319 N N . THR A 1 170 ? 2.776 3.594 0.238 1.00 87.56 170 THR A N 1
ATOM 1320 C CA . THR A 1 170 ? 2.103 2.314 0.483 1.00 87.56 170 THR A CA 1
ATOM 1321 C C . THR A 1 170 ? 1.795 2.109 1.971 1.00 87.56 170 THR A C 1
ATOM 1323 O O . THR A 1 170 ? 0.661 1.776 2.304 1.00 87.56 170 THR A O 1
ATOM 1326 N N . GLU A 1 171 ? 2.749 2.388 2.868 1.00 90.69 171 GLU A N 1
ATOM 1327 C CA . GLU A 1 171 ? 2.591 2.328 4.335 1.00 90.69 171 GLU A CA 1
ATOM 1328 C C . GLU A 1 171 ? 1.363 3.129 4.808 1.00 90.69 171 GLU A C 1
ATOM 1330 O O . GLU A 1 171 ? 0.516 2.600 5.529 1.00 90.69 171 GLU A O 1
ATOM 1335 N N . ARG A 1 172 ? 1.176 4.349 4.286 1.00 87.50 172 ARG A N 1
ATOM 1336 C CA . ARG A 1 172 ? 0.020 5.221 4.583 1.00 87.50 172 ARG A CA 1
ATOM 1337 C C . ARG A 1 172 ? -1.356 4.622 4.300 1.00 87.50 172 ARG A C 1
ATOM 1339 O O . ARG A 1 172 ? -2.336 5.066 4.896 1.00 87.50 172 ARG A O 1
ATOM 1346 N N . GLN A 1 173 ? -1.474 3.642 3.402 1.00 83.69 173 GLN A N 1
ATOM 1347 C CA . GLN A 1 173 ? -2.770 2.997 3.160 1.00 83.69 173 GLN A CA 1
ATOM 1348 C C . GLN A 1 173 ? -3.111 1.989 4.268 1.00 83.69 173 GLN A C 1
ATOM 1350 O O . GLN A 1 173 ? -4.284 1.806 4.586 1.00 83.69 173 GLN A O 1
ATOM 1355 N N . PHE A 1 174 ? -2.096 1.401 4.913 1.00 87.12 174 PHE A N 1
ATOM 1356 C CA . PHE A 1 174 ? -2.268 0.587 6.117 1.00 87.12 174 PHE A CA 1
ATOM 1357 C C . PHE A 1 174 ? -2.505 1.458 7.357 1.00 87.12 174 PHE A C 1
ATOM 1359 O O . PHE A 1 174 ? -3.370 1.124 8.162 1.00 87.12 174 PHE A O 1
ATOM 1366 N N . GLU A 1 175 ? -1.825 2.607 7.485 1.00 90.94 175 GLU A N 1
ATOM 1367 C CA . GLU A 1 175 ? -2.052 3.568 8.584 1.00 90.94 175 GLU A CA 1
ATOM 1368 C C . GLU A 1 175 ? -3.535 3.974 8.697 1.00 90.94 175 GLU A C 1
ATOM 1370 O O . GLU A 1 175 ? -4.098 3.929 9.788 1.00 90.94 175 GLU A O 1
ATOM 1375 N N . LYS A 1 176 ? -4.205 4.263 7.569 1.00 88.38 176 LYS A N 1
ATOM 1376 C CA . LYS A 1 176 ? -5.651 4.572 7.524 1.00 88.38 176 LYS A CA 1
ATOM 1377 C C . LYS A 1 176 ? -6.531 3.435 8.059 1.00 88.38 176 LYS A C 1
ATOM 1379 O O . LYS A 1 176 ? -7.521 3.692 8.740 1.00 88.38 176 LYS A O 1
ATOM 1384 N N . LEU A 1 177 ? -6.182 2.181 7.761 1.00 89.25 177 LEU A N 1
ATOM 1385 C CA . LEU A 1 177 ? -6.919 1.014 8.257 1.00 89.25 177 LEU A CA 1
ATOM 1386 C C . LEU A 1 177 ? -6.693 0.805 9.761 1.00 89.25 177 LEU A C 1
ATOM 1388 O O . LEU A 1 177 ? -7.643 0.517 10.485 1.00 89.25 177 LEU A O 1
ATOM 1392 N N . HIS A 1 178 ? -5.459 0.987 10.237 1.00 92.12 178 HIS A N 1
ATOM 1393 C CA . HIS A 1 17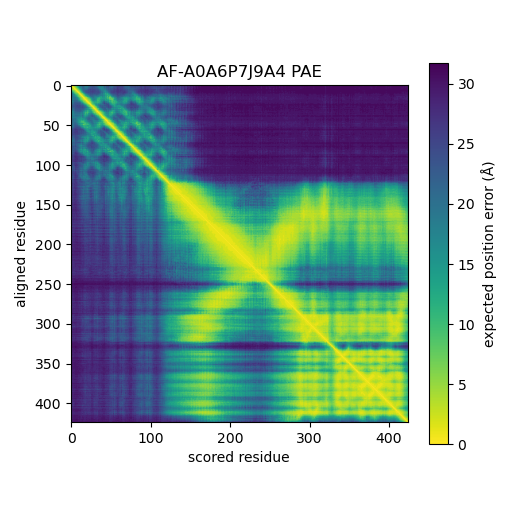8 ? -5.147 0.930 11.665 1.00 92.12 178 HIS A CA 1
ATOM 1394 C C . HIS A 1 178 ? -5.857 2.039 12.449 1.00 92.12 178 HIS A C 1
ATOM 1396 O O . HIS A 1 178 ? -6.395 1.757 13.517 1.00 92.12 178 HIS A O 1
ATOM 1402 N N . GLN A 1 179 ? -5.929 3.258 11.903 1.00 93.88 179 GLN A N 1
ATOM 1403 C CA . GLN A 1 179 ? -6.670 4.370 12.502 1.00 93.88 179 GLN A CA 1
ATOM 1404 C C . GLN A 1 179 ? -8.159 4.030 12.675 1.00 93.88 179 GLN A C 1
ATOM 1406 O O . GLN A 1 179 ? -8.663 4.118 13.790 1.00 93.88 179 GLN A O 1
ATOM 1411 N N . PHE A 1 180 ? -8.848 3.568 11.624 1.00 93.75 180 PHE A N 1
ATOM 1412 C CA . PHE A 1 180 ? -10.262 3.173 11.726 1.00 93.75 180 PHE A CA 1
ATOM 1413 C C . PHE A 1 180 ? -10.503 2.080 12.778 1.00 93.75 180 PHE A C 1
ATOM 1415 O O . PHE A 1 180 ? -11.476 2.143 13.528 1.00 93.75 180 PHE A O 1
ATOM 1422 N N . LEU A 1 181 ? -9.628 1.070 12.845 1.00 93.50 181 LEU A N 1
ATOM 1423 C CA . LEU A 1 181 ? -9.760 -0.001 13.834 1.00 93.50 181 LEU A CA 1
ATOM 1424 C C . LEU A 1 181 ? -9.544 0.515 15.264 1.00 93.50 181 LEU A C 1
ATOM 1426 O O . LEU A 1 181 ? -10.285 0.109 16.154 1.00 93.50 181 LEU A O 1
ATOM 1430 N N . ALA A 1 182 ? -8.600 1.439 15.470 1.00 95.62 182 ALA A N 1
ATOM 1431 C CA . ALA A 1 182 ? -8.378 2.086 16.760 1.00 95.62 182 ALA A CA 1
ATOM 1432 C C . ALA A 1 182 ? -9.560 2.980 17.179 1.00 95.62 182 ALA A C 1
ATOM 1434 O O . ALA A 1 182 ? -9.988 2.911 18.326 1.00 95.62 182 ALA A O 1
ATOM 1435 N N . GLU A 1 183 ? -10.141 3.755 16.258 1.00 94.44 183 GLU A N 1
ATOM 1436 C CA . GLU A 1 183 ? -11.334 4.582 16.509 1.00 94.44 183 GLU A CA 1
ATOM 1437 C C . GLU A 1 183 ? -12.565 3.716 16.856 1.00 94.44 183 GLU A C 1
ATOM 1439 O O . GLU A 1 183 ? -13.312 4.018 17.790 1.00 94.44 183 GLU A O 1
ATOM 1444 N N . GLU A 1 184 ? -12.759 2.590 16.157 1.00 93.69 184 GLU A N 1
ATOM 1445 C CA . GLU A 1 184 ? -13.815 1.616 16.461 1.00 93.69 184 GLU A CA 1
ATOM 1446 C C . GLU A 1 184 ? -13.580 0.857 17.784 1.00 93.69 184 GLU A C 1
ATOM 1448 O O . GLU A 1 184 ? -14.550 0.480 18.453 1.00 93.69 184 GLU A O 1
ATOM 1453 N N . GLU A 1 185 ? -12.328 0.615 18.177 1.00 93.44 185 GLU A N 1
ATOM 1454 C CA . GLU A 1 185 ? -11.977 0.034 19.477 1.00 93.44 185 GLU A CA 1
ATOM 1455 C C . GLU A 1 185 ? -12.214 1.042 20.610 1.00 93.44 185 GLU A C 1
ATOM 1457 O O . GLU A 1 185 ? -12.951 0.742 21.552 1.00 93.44 185 GLU A O 1
ATOM 1462 N N . GLU A 1 186 ? -11.671 2.257 20.495 1.00 95.88 186 GLU A N 1
ATOM 1463 C CA . GLU A 1 186 ? -11.790 3.321 21.495 1.00 95.88 186 GLU A CA 1
ATOM 1464 C C . GLU A 1 186 ? -13.257 3.673 21.768 1.00 95.88 186 GLU A C 1
ATOM 1466 O O . GLU A 1 186 ? -13.672 3.706 22.928 1.00 95.88 186 GLU A O 1
ATOM 1471 N N . ALA A 1 187 ? -14.078 3.831 20.724 1.00 94.06 187 ALA A N 1
ATOM 1472 C CA . ALA A 1 187 ? -15.504 4.118 20.874 1.00 94.06 187 ALA A CA 1
ATOM 1473 C C . ALA A 1 187 ? -16.265 3.020 21.647 1.00 94.06 187 ALA A C 1
ATOM 1475 O O . ALA A 1 187 ? -17.180 3.322 22.417 1.00 94.06 187 ALA A O 1
ATOM 1476 N N . ARG A 1 188 ? -15.882 1.742 21.490 1.00 92.94 188 ARG A N 1
ATOM 1477 C CA . ARG A 1 188 ? -16.467 0.627 22.263 1.00 92.94 188 ARG A CA 1
ATOM 1478 C C . ARG A 1 188 ? -15.933 0.577 23.688 1.00 92.94 188 ARG A C 1
ATOM 1480 O O . ARG A 1 188 ? -16.716 0.391 24.615 1.00 92.94 188 ARG A O 1
ATOM 1487 N N . MET A 1 189 ? -14.632 0.780 23.878 1.00 94.31 189 MET A N 1
ATOM 1488 C CA . MET A 1 189 ? -14.013 0.811 25.204 1.00 94.31 189 MET A CA 1
ATOM 1489 C C . MET A 1 189 ? -14.538 1.979 26.051 1.00 94.31 189 MET A C 1
ATOM 1491 O O . MET A 1 189 ? -14.733 1.814 27.254 1.00 94.31 189 MET A O 1
ATOM 1495 N N . ALA A 1 190 ? -14.843 3.124 25.436 1.00 97.00 190 ALA A N 1
ATOM 1496 C CA . ALA A 1 190 ? -15.536 4.236 26.079 1.00 97.00 190 ALA A CA 1
ATOM 1497 C C . ALA A 1 190 ? -16.967 3.850 26.498 1.00 97.00 190 ALA A C 1
ATOM 1499 O O . ALA A 1 190 ? -17.309 3.979 27.672 1.00 97.00 190 ALA A O 1
ATOM 1500 N N . ALA A 1 191 ? -17.774 3.300 25.582 1.00 96.06 191 ALA A N 1
ATOM 1501 C CA . ALA A 1 191 ? -19.152 2.886 25.871 1.00 96.06 191 ALA A CA 1
ATOM 1502 C C . ALA A 1 191 ? -19.255 1.765 26.929 1.00 96.06 191 ALA A C 1
ATOM 1504 O O . ALA A 1 191 ? -20.236 1.698 27.673 1.00 96.06 191 ALA A O 1
ATOM 1505 N N . LEU A 1 192 ? -18.249 0.888 27.014 1.00 97.06 192 LEU A N 1
ATOM 1506 C CA . LEU A 1 192 ? -18.136 -0.136 28.054 1.00 97.06 192 LEU A CA 1
ATOM 1507 C C . LEU A 1 192 ? -17.809 0.479 29.425 1.00 97.06 192 LEU A C 1
ATOM 1509 O O . LEU A 1 192 ? -18.471 0.147 30.407 1.00 97.06 192 LEU A O 1
ATOM 1513 N N . ARG A 1 193 ? -16.834 1.398 29.488 1.00 97.44 193 ARG A N 1
ATOM 1514 C CA . ARG A 1 193 ? -16.456 2.109 30.725 1.00 97.44 193 ARG A CA 1
ATOM 1515 C C . ARG A 1 193 ? -17.582 2.993 31.258 1.00 97.44 193 ARG A C 1
ATOM 1517 O O . ARG A 1 193 ? -17.793 3.037 32.465 1.00 97.44 193 ARG A O 1
ATOM 1524 N N . GLU A 1 194 ? -18.327 3.661 30.378 1.00 97.62 194 GLU A N 1
ATOM 1525 C CA . GLU A 1 194 ? -19.492 4.455 30.780 1.00 97.62 194 GLU A CA 1
ATOM 1526 C C . GLU A 1 194 ? -20.564 3.563 31.430 1.00 97.62 194 GLU A C 1
ATOM 1528 O O . GLU A 1 194 ? -21.099 3.891 32.489 1.00 97.62 194 GLU A O 1
ATOM 1533 N N . GLU A 1 195 ? -20.841 2.392 30.849 1.00 97.38 195 GLU A N 1
ATOM 1534 C CA . GLU A 1 195 ? -21.791 1.434 31.420 1.00 97.38 195 GLU A CA 1
ATOM 1535 C C . GLU A 1 195 ? -21.301 0.838 32.754 1.00 97.38 195 GLU A C 1
ATOM 1537 O O . GLU A 1 195 ? -22.102 0.646 33.674 1.00 97.38 195 GLU A O 1
ATOM 1542 N N . GLU A 1 196 ? -19.997 0.582 32.887 1.00 97.12 196 GLU A N 1
ATOM 1543 C CA . GLU A 1 196 ? -19.362 0.165 34.142 1.00 97.12 196 GLU A CA 1
ATOM 1544 C C . GLU A 1 196 ? -19.507 1.237 35.236 1.00 97.12 196 GLU A C 1
ATOM 1546 O O . GLU A 1 196 ? -19.939 0.921 36.349 1.00 97.12 196 GLU A O 1
ATOM 1551 N N . GLU A 1 197 ? -19.213 2.508 34.939 1.00 97.12 197 GLU A N 1
ATOM 1552 C CA . GLU A 1 197 ? -19.345 3.616 35.895 1.00 97.12 197 GLU A CA 1
ATOM 1553 C C . GLU A 1 197 ? -20.811 3.851 36.293 1.00 97.12 197 GLU A C 1
ATOM 1555 O O . GLU A 1 197 ? -21.120 3.995 37.480 1.00 97.12 197 GLU A O 1
ATOM 1560 N N . GLN A 1 198 ? -21.743 3.810 35.334 1.00 95.31 198 GLN A N 1
ATOM 1561 C CA . GLN A 1 198 ? -23.177 3.923 35.611 1.00 95.31 198 GLN A CA 1
ATOM 1562 C C . GLN A 1 198 ? -23.666 2.807 36.552 1.00 95.31 198 GLN A C 1
ATOM 1564 O O . GLN A 1 198 ? -24.359 3.082 37.539 1.00 95.31 198 GLN A O 1
ATOM 1569 N N . LYS A 1 199 ? -23.293 1.546 36.288 1.00 95.12 199 LYS A N 1
ATOM 1570 C CA . LYS A 1 199 ? -23.763 0.384 37.063 1.00 95.12 199 LYS A CA 1
ATOM 1571 C C . LYS A 1 199 ? -23.087 0.282 38.431 1.00 95.12 199 LYS A C 1
ATOM 1573 O O . LYS A 1 199 ? -23.778 0.116 39.438 1.00 95.12 199 LYS A O 1
ATOM 1578 N N . SER A 1 200 ? -21.771 0.471 38.510 1.00 95.19 200 SER A N 1
ATOM 1579 C CA . SER A 1 200 ? -21.043 0.519 39.788 1.00 95.19 200 SER A CA 1
ATOM 1580 C C . SER A 1 200 ? -21.474 1.714 40.651 1.00 95.19 200 SER A C 1
ATOM 1582 O O . SER A 1 200 ? -21.700 1.562 41.854 1.00 95.19 200 SER A O 1
ATOM 1584 N N . GLY A 1 201 ? -21.700 2.883 40.043 1.00 94.12 201 GLY A N 1
ATOM 1585 C CA . GLY A 1 201 ? -22.210 4.080 40.709 1.00 94.12 201 GLY A CA 1
ATOM 1586 C C . GLY A 1 201 ? -23.631 3.920 41.262 1.00 94.12 201 GLY A C 1
ATOM 1587 O O . GLY A 1 201 ? -23.920 4.421 42.352 1.00 94.12 201 GLY A O 1
ATOM 1588 N N . LEU A 1 202 ? -24.508 3.190 40.562 1.00 93.44 202 LEU A N 1
ATOM 1589 C CA . LEU A 1 202 ? -25.833 2.806 41.066 1.00 93.44 202 LEU A CA 1
ATOM 1590 C C . LEU A 1 202 ? -25.726 1.844 42.259 1.00 93.44 202 LEU A C 1
ATOM 1592 O O . LEU A 1 202 ? -26.390 2.047 43.277 1.00 93.44 202 LEU A O 1
ATOM 1596 N N . MET A 1 203 ? -24.870 0.824 42.157 1.00 93.31 203 MET A N 1
ATOM 1597 C CA . MET A 1 203 ? -24.664 -0.161 43.224 1.00 93.31 203 MET A CA 1
ATOM 1598 C C . MET A 1 203 ? -24.070 0.477 44.488 1.00 93.31 203 MET A C 1
ATOM 1600 O O . MET A 1 203 ? -24.538 0.183 45.588 1.00 93.31 203 MET A O 1
ATOM 1604 N N . ARG A 1 204 ? -23.134 1.429 44.350 1.00 93.56 204 ARG A N 1
ATOM 1605 C CA . ARG A 1 204 ? -22.630 2.250 45.465 1.00 93.56 204 ARG A CA 1
ATOM 1606 C C . ARG A 1 204 ? -23.759 3.023 46.156 1.00 93.56 204 ARG A C 1
ATOM 1608 O O . ARG A 1 204 ? -23.906 2.911 47.368 1.00 93.56 204 ARG A O 1
ATOM 1615 N N . LYS A 1 205 ? -24.611 3.727 45.400 1.00 92.44 205 LYS A N 1
ATOM 1616 C CA . LYS A 1 205 ? -25.762 4.468 45.958 1.00 92.44 205 LYS A CA 1
ATOM 1617 C C . LYS A 1 205 ? -26.761 3.557 46.687 1.00 92.44 205 LYS A C 1
ATOM 1619 O O . LYS A 1 205 ? -27.301 3.955 47.717 1.00 92.44 205 LYS A O 1
ATOM 1624 N N . LYS A 1 206 ? -26.991 2.332 46.190 1.00 89.94 206 LYS A N 1
ATOM 1625 C CA . LYS A 1 206 ? -27.790 1.316 46.903 1.00 89.94 206 LYS A CA 1
ATOM 1626 C C . LYS A 1 206 ? -27.116 0.856 48.199 1.00 89.94 206 LYS A C 1
ATOM 1628 O O . LYS A 1 206 ? -27.790 0.800 49.222 1.00 89.94 206 LYS A O 1
ATOM 1633 N N . MET A 1 207 ? -25.809 0.589 48.184 1.00 91.31 207 MET A N 1
ATOM 1634 C CA . MET A 1 207 ? -25.042 0.231 49.386 1.00 91.31 207 MET A CA 1
ATOM 1635 C C . MET A 1 207 ? -25.113 1.342 50.447 1.00 91.31 207 MET A C 1
ATOM 1637 O O . MET A 1 207 ? -25.344 1.068 51.622 1.00 91.31 207 MET A O 1
ATOM 1641 N N . GLU A 1 208 ? -24.987 2.606 50.035 1.00 93.12 208 GLU A N 1
ATOM 1642 C CA . GLU A 1 208 ? -25.105 3.786 50.902 1.00 93.12 208 GLU A CA 1
ATOM 1643 C C . GLU A 1 208 ? -26.522 3.980 51.467 1.00 93.12 208 GLU A C 1
ATOM 1645 O O . GLU A 1 208 ? -26.667 4.524 52.561 1.00 93.12 208 GLU A O 1
ATOM 1650 N N . ALA A 1 209 ? -27.576 3.589 50.742 1.00 90.56 209 ALA A N 1
ATOM 1651 C CA . ALA A 1 209 ? -28.956 3.589 51.243 1.00 90.56 209 ALA A CA 1
ATOM 1652 C C . ALA A 1 209 ? -29.168 2.484 52.284 1.00 90.56 209 ALA A C 1
ATOM 1654 O O . ALA A 1 209 ? -29.469 2.790 53.437 1.00 90.56 209 ALA A O 1
ATOM 1655 N N . LEU A 1 210 ? -28.856 1.237 51.919 1.00 90.75 210 LEU A N 1
ATOM 1656 C CA . LEU A 1 210 ? -28.968 0.080 52.804 1.00 90.75 210 LEU A CA 1
ATOM 1657 C C . LEU A 1 210 ? -28.152 0.259 54.096 1.00 90.75 210 LEU A C 1
ATOM 1659 O O . LEU A 1 210 ? -28.635 -0.046 55.179 1.00 90.75 210 LEU A O 1
ATOM 1663 N N . SER A 1 211 ? -26.949 0.838 54.015 1.00 92.62 211 SER A N 1
ATOM 1664 C CA . SER A 1 211 ? -26.121 1.124 55.200 1.00 92.62 211 SER A CA 1
ATOM 1665 C C . SER A 1 211 ? -26.776 2.129 56.160 1.00 92.62 211 SER A C 1
ATOM 1667 O O . SER A 1 211 ? -26.621 2.009 57.374 1.00 92.62 211 SER A O 1
ATOM 1669 N N . ARG A 1 212 ? -27.528 3.114 55.643 1.00 91.44 212 ARG A N 1
ATOM 1670 C CA . ARG A 1 212 ? -28.281 4.083 56.463 1.00 91.44 212 ARG A CA 1
ATOM 1671 C C . ARG A 1 212 ? -29.535 3.458 57.071 1.00 91.44 212 ARG A C 1
ATOM 1673 O O . ARG A 1 212 ? -29.841 3.729 58.228 1.00 91.44 212 ARG A O 1
ATOM 1680 N N . GLU A 1 213 ? -30.225 2.607 56.318 1.00 88.56 213 GLU A N 1
ATOM 1681 C CA . GLU A 1 213 ? -31.386 1.841 56.788 1.00 88.56 213 GLU A CA 1
ATOM 1682 C C . GLU A 1 213 ? -30.985 0.856 57.899 1.00 88.56 213 GLU A C 1
ATOM 1684 O O . GLU A 1 213 ? -31.594 0.854 58.969 1.00 88.56 213 GLU A O 1
ATOM 1689 N N . MET A 1 214 ? -29.889 0.111 57.712 1.00 89.44 214 MET A N 1
ATOM 1690 C CA . MET A 1 214 ? -29.299 -0.761 58.735 1.00 89.44 214 MET A CA 1
ATOM 1691 C C . MET A 1 214 ? -28.885 0.010 59.995 1.00 89.44 214 MET A C 1
ATOM 1693 O O . MET A 1 214 ? -29.117 -0.477 61.100 1.00 89.44 214 MET A O 1
ATOM 1697 N N . ALA A 1 215 ? -28.302 1.207 59.858 1.00 92.06 215 ALA A N 1
ATOM 1698 C CA . ALA A 1 215 ? -27.950 2.044 61.006 1.00 92.06 215 ALA A CA 1
ATOM 1699 C C . ALA A 1 215 ? -29.197 2.494 61.791 1.00 92.06 215 ALA A C 1
ATOM 1701 O O . ALA A 1 215 ? -29.258 2.298 63.002 1.00 92.06 215 ALA A O 1
ATOM 1702 N N . ALA A 1 216 ? -30.223 3.009 61.104 1.00 89.38 216 ALA A N 1
ATOM 1703 C CA . ALA A 1 216 ? -31.472 3.447 61.734 1.00 89.38 216 ALA A CA 1
ATOM 1704 C C . ALA A 1 216 ? -32.239 2.294 62.413 1.00 89.38 216 ALA A C 1
ATOM 1706 O O . ALA A 1 216 ? -32.800 2.470 63.500 1.00 89.38 216 ALA A O 1
ATOM 1707 N N . LEU A 1 217 ? -32.231 1.101 61.809 1.00 89.94 217 LEU A N 1
ATOM 1708 C CA . LEU A 1 217 ? -32.792 -0.109 62.409 1.00 89.94 217 LEU A CA 1
ATOM 1709 C C . LEU A 1 217 ? -31.988 -0.544 63.645 1.00 89.94 217 LEU A C 1
ATOM 1711 O O . LEU A 1 217 ? -32.578 -0.798 64.692 1.00 89.94 217 LEU A O 1
ATOM 1715 N N . SER A 1 218 ? -30.654 -0.562 63.554 1.00 92.56 218 SER A N 1
ATOM 1716 C CA . SER A 1 218 ? -29.750 -0.900 64.664 1.00 92.56 218 SER A CA 1
ATOM 1717 C C . SER A 1 218 ? -29.932 0.036 65.865 1.00 92.56 218 SER A C 1
ATOM 1719 O O . SER A 1 218 ? -30.082 -0.432 66.993 1.00 92.56 218 SER A O 1
ATOM 1721 N N . ASP A 1 219 ? -30.030 1.348 65.634 1.00 91.62 219 ASP A N 1
ATOM 1722 C CA . ASP A 1 219 ? -30.317 2.331 66.685 1.00 91.62 219 ASP A CA 1
ATOM 1723 C C . ASP A 1 219 ? -31.714 2.144 67.298 1.00 91.62 219 ASP A C 1
ATOM 1725 O O . ASP A 1 219 ? -31.879 2.286 68.511 1.00 91.62 219 ASP A O 1
ATOM 1729 N N . THR A 1 220 ? -32.712 1.763 66.493 1.00 90.50 220 THR A N 1
ATOM 1730 C CA . THR A 1 220 ? -34.070 1.470 66.983 1.00 90.50 220 THR A CA 1
ATOM 1731 C C . THR A 1 220 ? -34.091 0.216 67.862 1.00 90.50 220 THR A C 1
ATOM 1733 O O . THR A 1 220 ? -34.702 0.234 68.934 1.00 90.50 220 THR A O 1
ATOM 1736 N N . VAL A 1 221 ? -33.392 -0.852 67.457 1.00 91.38 221 VAL A N 1
ATOM 1737 C CA . VAL A 1 221 ? -33.217 -2.077 68.256 1.00 91.38 221 VAL A CA 1
ATOM 1738 C C . VAL A 1 221 ? -32.492 -1.748 69.559 1.00 91.38 221 VAL A C 1
ATOM 1740 O O . VAL A 1 221 ? -33.030 -2.003 70.634 1.00 91.38 221 VAL A O 1
ATOM 1743 N N . ARG A 1 222 ? -31.331 -1.091 69.480 1.00 93.88 222 ARG A N 1
ATOM 1744 C CA . ARG A 1 222 ? -30.498 -0.713 70.629 1.00 93.88 222 ARG A CA 1
ATOM 1745 C C . ARG A 1 222 ? -31.259 0.119 71.663 1.00 93.88 222 ARG A C 1
ATOM 1747 O O . ARG A 1 222 ? -31.320 -0.279 72.822 1.00 93.88 222 ARG A O 1
ATOM 1754 N N . ALA A 1 223 ? -31.922 1.199 71.247 1.00 90.88 223 ALA A N 1
ATOM 1755 C CA . ALA A 1 223 ? -32.724 2.039 72.143 1.00 90.88 223 ALA A CA 1
ATOM 1756 C C . ALA A 1 223 ? -33.944 1.305 72.740 1.00 90.88 223 ALA A C 1
ATOM 1758 O O . ALA A 1 223 ? -34.494 1.724 73.758 1.00 90.88 223 ALA A O 1
ATOM 1759 N N . THR A 1 224 ? -34.400 0.220 72.110 1.00 90.44 224 THR A N 1
ATOM 1760 C CA . THR A 1 224 ? -35.488 -0.622 72.630 1.00 90.44 224 THR A CA 1
ATOM 1761 C C . THR A 1 224 ? -34.966 -1.663 73.618 1.00 90.44 224 THR A C 1
ATOM 1763 O O . THR A 1 224 ? -35.577 -1.860 74.665 1.00 90.44 224 THR A O 1
ATOM 1766 N N . GLU A 1 225 ? -33.810 -2.278 73.356 1.00 92.88 225 GLU A N 1
ATOM 1767 C CA . GLU A 1 225 ? -33.153 -3.155 74.328 1.00 92.88 225 GLU A CA 1
ATOM 1768 C C . GLU A 1 225 ? -32.669 -2.403 75.578 1.00 92.88 225 GLU A C 1
ATOM 1770 O O . GLU A 1 225 ? -32.696 -2.956 76.673 1.00 92.88 225 GLU A O 1
ATOM 1775 N N . GLU A 1 226 ? -32.209 -1.157 75.431 1.00 92.44 226 GLU A N 1
ATOM 1776 C CA . GLU A 1 226 ? -31.840 -0.285 76.553 1.00 92.44 226 GLU A CA 1
ATOM 1777 C C . GLU A 1 226 ? -33.064 -0.005 77.450 1.00 92.44 226 GLU A C 1
ATOM 1779 O O . GLU A 1 226 ? -32.968 -0.129 78.670 1.00 92.44 226 GLU A O 1
ATOM 1784 N N . GLU A 1 227 ? -34.239 0.252 76.862 1.00 91.19 227 GLU A N 1
ATOM 1785 C CA . GLU A 1 227 ? -35.502 0.416 77.602 1.00 91.19 227 GLU A CA 1
ATOM 1786 C C . GLU A 1 227 ? -35.960 -0.891 78.280 1.00 91.19 227 GLU A C 1
ATOM 1788 O O . GLU A 1 227 ? -36.404 -0.873 79.424 1.00 91.19 227 GLU A O 1
ATOM 1793 N N . LEU A 1 228 ? -35.798 -2.043 77.615 1.00 92.19 228 LEU A N 1
ATOM 1794 C CA . LEU A 1 228 ? -36.091 -3.374 78.177 1.00 92.19 228 LEU A CA 1
ATOM 1795 C C . LEU A 1 228 ? -35.151 -3.779 79.329 1.00 92.19 228 LEU A C 1
ATOM 1797 O O . LEU A 1 228 ? -35.433 -4.747 80.033 1.00 92.19 228 LEU A O 1
ATOM 1801 N N . ARG A 1 229 ? -34.039 -3.059 79.523 1.00 93.25 229 ARG A N 1
ATOM 1802 C CA . ARG A 1 229 ? -33.100 -3.219 80.648 1.00 93.25 229 ARG A CA 1
ATOM 1803 C C . ARG A 1 229 ? -33.314 -2.176 81.756 1.00 93.25 229 ARG A C 1
ATOM 1805 O O . ARG A 1 229 ? -32.583 -2.195 82.747 1.00 93.25 229 ARG A O 1
ATOM 1812 N N . ALA A 1 230 ? -34.276 -1.264 81.605 1.00 93.69 230 ALA A N 1
ATOM 1813 C CA . ALA A 1 230 ? -34.591 -0.251 82.608 1.00 93.69 230 ALA A CA 1
ATOM 1814 C C . ALA A 1 230 ? -35.348 -0.843 83.813 1.00 93.69 230 ALA A C 1
ATOM 1816 O O . ALA A 1 230 ? -36.028 -1.860 83.708 1.00 93.69 230 ALA A O 1
ATOM 1817 N N . ALA A 1 231 ? -35.261 -0.176 84.968 1.00 94.38 231 ALA A N 1
ATOM 1818 C CA . ALA A 1 231 ? -36.011 -0.566 86.163 1.00 94.38 231 ALA A CA 1
ATOM 1819 C C . ALA A 1 231 ? -37.529 -0.370 85.975 1.00 94.38 231 ALA A C 1
ATOM 1821 O O . ALA A 1 231 ? -37.949 0.612 85.359 1.00 94.38 231 ALA A O 1
ATOM 1822 N N . ASP A 1 232 ? -38.336 -1.254 86.571 1.00 93.19 232 ASP A N 1
ATOM 1823 C CA . ASP A 1 232 ? -39.784 -1.410 86.340 1.00 93.19 232 ASP A CA 1
ATOM 1824 C C . ASP A 1 232 ? -40.578 -0.098 86.250 1.00 93.19 232 ASP A C 1
ATOM 1826 O O . ASP A 1 232 ? -41.378 0.087 85.336 1.00 93.19 232 ASP A O 1
ATOM 1830 N N . VAL A 1 233 ? -40.353 0.842 87.175 1.00 92.62 233 VAL A N 1
ATOM 1831 C CA . VAL A 1 233 ? -41.079 2.126 87.221 1.00 92.62 233 VAL A CA 1
ATOM 1832 C C . VAL A 1 233 ? -40.743 3.012 86.014 1.00 92.62 233 VAL A C 1
ATOM 1834 O O . VAL A 1 233 ? -41.637 3.630 85.436 1.00 92.62 233 VAL A O 1
ATOM 1837 N N . SER A 1 234 ? -39.475 3.041 85.597 1.00 91.94 234 SER A N 1
ATOM 1838 C CA . SER A 1 234 ? -39.023 3.768 84.404 1.00 91.94 234 SER A CA 1
ATOM 1839 C C . SER A 1 234 ? -39.516 3.089 83.127 1.00 91.94 234 SER A C 1
ATOM 1841 O O . SER A 1 234 ? -40.028 3.761 82.232 1.00 91.94 234 SER A O 1
ATOM 1843 N N . PHE A 1 235 ? -39.432 1.755 83.070 1.00 93.62 235 PHE A N 1
ATOM 1844 C CA . PHE A 1 235 ? -39.955 0.966 81.956 1.00 93.62 235 PHE A CA 1
ATOM 1845 C C . PHE A 1 235 ? -41.461 1.199 81.766 1.00 93.62 235 PHE A C 1
ATOM 1847 O O . PHE A 1 235 ? -41.887 1.524 80.664 1.00 93.62 235 PHE A O 1
ATOM 1854 N N . LEU A 1 236 ? -42.270 1.125 82.829 1.00 92.62 236 LEU A N 1
ATOM 1855 C CA . LEU A 1 236 ? -43.718 1.358 82.757 1.00 92.62 236 LEU A CA 1
ATOM 1856 C C . LEU A 1 236 ? -44.075 2.791 82.333 1.00 92.62 236 LEU A C 1
ATOM 1858 O O . LEU A 1 236 ? -45.044 2.982 81.599 1.00 92.62 236 LEU A O 1
ATOM 1862 N N . HIS A 1 237 ? -43.289 3.790 82.748 1.00 91.62 237 HIS A N 1
ATOM 1863 C CA . HIS A 1 237 ? -43.467 5.179 82.317 1.00 91.62 237 HIS A CA 1
ATOM 1864 C C . HIS A 1 237 ? -43.192 5.358 80.811 1.00 91.62 237 HIS A C 1
ATOM 1866 O O . HIS A 1 237 ? -43.930 6.060 80.117 1.00 91.62 237 HIS A O 1
ATOM 1872 N N . ASN A 1 238 ? -42.158 4.693 80.286 1.00 92.06 238 ASN A N 1
ATOM 1873 C CA . ASN A 1 238 ? -41.702 4.861 78.904 1.00 92.06 238 ASN A CA 1
ATOM 1874 C C . ASN A 1 238 ? -42.276 3.825 77.919 1.00 92.06 238 ASN A C 1
ATOM 1876 O O . ASN A 1 238 ? -42.206 4.034 76.707 1.00 92.06 238 ASN A O 1
ATOM 1880 N N . TYR A 1 239 ? -42.889 2.742 78.412 1.00 91.19 239 TYR A N 1
ATOM 1881 C CA . TYR A 1 239 ? -43.385 1.593 77.642 1.00 91.19 239 TYR A CA 1
ATOM 1882 C C . TYR A 1 239 ? -44.168 1.998 76.389 1.00 91.19 239 TYR A C 1
ATOM 1884 O O . TYR A 1 239 ? -43.883 1.519 75.291 1.00 91.19 239 TYR A O 1
ATOM 1892 N N . LYS A 1 240 ? -45.113 2.937 76.522 1.00 91.94 240 LYS A N 1
ATOM 1893 C CA . LYS A 1 240 ? -45.918 3.412 75.389 1.00 91.94 240 LYS A CA 1
ATOM 1894 C C . LYS A 1 240 ? -45.059 4.079 74.307 1.00 91.94 240 LYS A C 1
ATOM 1896 O O . LYS A 1 240 ? -45.270 3.826 73.125 1.00 91.94 240 LYS A O 1
ATOM 1901 N N . ALA A 1 241 ? -44.073 4.888 74.697 1.00 89.69 241 ALA A N 1
ATOM 1902 C CA . ALA A 1 241 ? -43.163 5.540 73.759 1.00 89.69 241 ALA A CA 1
ATOM 1903 C C . ALA A 1 241 ? -42.224 4.533 73.074 1.00 89.69 241 ALA A C 1
ATOM 1905 O O . ALA A 1 241 ? -41.948 4.682 71.887 1.00 89.69 241 ALA A O 1
ATOM 1906 N N . ALA A 1 242 ? -41.781 3.485 73.778 1.00 89.06 242 ALA A N 1
ATOM 1907 C CA . ALA A 1 242 ? -40.999 2.398 73.187 1.00 89.06 242 ALA A CA 1
ATOM 1908 C C . ALA A 1 242 ? -41.826 1.558 72.193 1.00 89.06 242 ALA A C 1
ATOM 1910 O O . ALA A 1 242 ? -41.361 1.284 71.088 1.00 89.06 242 ALA A O 1
ATOM 1911 N N . VAL A 1 243 ? -43.079 1.226 72.525 1.00 90.69 243 VAL A N 1
ATOM 1912 C CA . VAL A 1 243 ? -44.004 0.541 71.603 1.00 90.69 243 VAL A CA 1
ATOM 1913 C C . VAL A 1 243 ? -44.274 1.392 70.359 1.00 90.69 243 VAL A C 1
ATOM 1915 O O . VAL A 1 243 ? -44.156 0.884 69.247 1.00 90.69 243 VAL A O 1
ATOM 1918 N N . GLU A 1 244 ? -44.551 2.692 70.509 1.00 88.94 244 GLU A N 1
ATOM 1919 C CA . GLU A 1 244 ? -44.715 3.598 69.363 1.00 88.94 244 GLU A CA 1
ATOM 1920 C C . GLU A 1 244 ? -43.431 3.735 68.523 1.00 88.94 244 GLU A C 1
ATOM 1922 O O . GLU A 1 244 ? -43.516 3.874 67.305 1.00 88.94 244 GLU A O 1
ATOM 1927 N N . ARG A 1 245 ? -42.242 3.664 69.138 1.00 87.06 245 ARG A N 1
ATOM 1928 C CA . ARG A 1 245 ? -40.939 3.692 68.446 1.00 87.06 245 ARG A CA 1
ATOM 1929 C C . ARG A 1 245 ? -40.752 2.461 67.554 1.00 87.06 245 ARG A C 1
ATOM 1931 O O . ARG A 1 245 ? -40.393 2.610 66.391 1.00 87.06 245 ARG A O 1
ATOM 1938 N N . VAL A 1 246 ? -41.059 1.268 68.072 1.00 87.25 246 VAL A N 1
ATOM 1939 C CA . VAL A 1 246 ? -40.993 0.004 67.315 1.00 87.25 246 VAL A CA 1
ATOM 1940 C C . VAL A 1 246 ? -42.074 -0.055 66.232 1.00 87.25 246 VAL A C 1
ATOM 1942 O O . VAL A 1 246 ? -41.774 -0.402 65.096 1.00 87.25 246 VAL A O 1
ATOM 1945 N N . GLN A 1 247 ? -43.314 0.345 66.534 1.00 85.31 247 GLN A N 1
ATOM 1946 C CA . GLN A 1 247 ? -44.427 0.333 65.569 1.00 85.31 247 GLN A CA 1
ATOM 1947 C C . GLN A 1 247 ? -44.264 1.332 64.412 1.00 85.31 247 GLN A C 1
ATOM 1949 O O . GLN A 1 247 ? -44.874 1.149 63.362 1.00 85.31 247 GLN A O 1
ATOM 1954 N N . ARG A 1 248 ? -43.453 2.384 64.584 1.00 81.94 248 ARG A N 1
ATOM 1955 C CA . ARG A 1 248 ? -43.086 3.326 63.511 1.00 81.94 248 ARG A CA 1
ATOM 1956 C C . ARG A 1 248 ? -41.866 2.876 62.699 1.00 81.94 248 ARG A C 1
ATOM 1958 O O . ARG A 1 248 ? -41.513 3.558 61.739 1.00 81.94 248 ARG A O 1
ATOM 1965 N N . CYS A 1 249 ? -41.212 1.773 63.066 1.00 74.44 249 CYS A N 1
ATOM 1966 C CA . CYS A 1 249 ? -40.092 1.232 62.304 1.00 74.44 249 CYS A CA 1
ATOM 1967 C C . CYS A 1 249 ? -40.619 0.586 61.005 1.00 74.44 249 CYS A C 1
ATOM 1969 O O . CYS A 1 249 ? -41.501 -0.273 61.086 1.00 74.44 249 CYS A O 1
ATOM 1971 N N . PRO A 1 250 ? -40.140 0.979 59.808 1.00 65.62 250 PRO A N 1
ATOM 1972 C CA . PRO A 1 250 ? -40.618 0.388 58.564 1.00 65.62 250 PRO A CA 1
ATOM 1973 C C . PRO A 1 250 ? -40.251 -1.096 58.462 1.00 65.62 250 PRO A C 1
ATOM 1975 O O . PRO A 1 250 ? -39.080 -1.460 58.570 1.00 65.62 250 PRO A O 1
ATOM 1978 N N . LEU A 1 251 ? -41.240 -1.942 58.166 1.00 63.91 251 LEU A N 1
ATOM 1979 C CA . LEU A 1 251 ? -40.986 -3.256 57.579 1.00 63.91 251 LEU A CA 1
ATOM 1980 C C . LEU A 1 251 ? -40.515 -3.028 56.136 1.00 63.91 251 LEU A C 1
ATOM 1982 O O . LEU A 1 251 ? -41.328 -2.791 55.245 1.00 63.91 251 LEU A O 1
ATOM 1986 N N . LEU A 1 252 ? -39.196 -3.012 55.946 1.00 64.19 252 LEU A N 1
ATOM 1987 C CA . LEU A 1 252 ? -38.557 -2.926 54.634 1.00 64.19 252 LEU A CA 1
ATOM 1988 C C . LEU A 1 252 ? -38.701 -4.256 53.883 1.00 64.19 252 LEU A C 1
ATOM 1990 O O . LEU A 1 252 ? -38.557 -5.323 54.479 1.00 64.19 252 LEU A O 1
ATOM 1994 N N . ASP A 1 253 ? -38.932 -4.178 52.572 1.00 74.25 253 ASP A N 1
ATOM 1995 C CA . ASP A 1 253 ? -38.784 -5.323 51.670 1.00 74.25 253 ASP A CA 1
ATOM 1996 C C . ASP A 1 253 ? -37.315 -5.788 51.625 1.00 74.25 253 ASP A C 1
ATOM 1998 O O . ASP A 1 253 ? -36.392 -4.971 51.714 1.00 74.25 253 ASP A O 1
ATOM 2002 N N . ASP A 1 254 ? -37.087 -7.092 51.426 1.00 77.75 254 ASP A N 1
ATOM 2003 C CA . ASP A 1 254 ? -35.736 -7.662 51.330 1.00 77.75 254 ASP A CA 1
ATOM 2004 C C . ASP A 1 254 ? -34.885 -6.949 50.250 1.00 77.75 254 ASP A C 1
ATOM 2006 O O . ASP A 1 254 ? -35.346 -6.816 49.109 1.00 77.75 254 ASP A O 1
ATOM 2010 N N . PRO A 1 255 ? -33.632 -6.530 50.534 1.00 79.62 255 PRO A N 1
ATOM 2011 C CA . PRO A 1 255 ? -32.809 -5.749 49.603 1.00 79.62 255 PRO A CA 1
ATOM 2012 C C . PRO A 1 255 ? -32.483 -6.447 48.265 1.00 79.62 255 PRO A C 1
ATOM 2014 O O . PRO A 1 255 ? -31.459 -7.113 48.113 1.00 79.62 255 PRO A O 1
ATOM 2017 N N . GLN A 1 256 ? -33.321 -6.236 47.245 1.00 83.62 256 GLN A N 1
ATOM 2018 C CA . GLN A 1 256 ? -33.147 -6.861 45.928 1.00 83.62 256 GLN A CA 1
ATOM 2019 C C . GLN A 1 256 ? -32.111 -6.171 45.024 1.00 83.62 256 GLN A C 1
ATOM 2021 O O . GLN A 1 256 ? -32.037 -4.935 44.913 1.00 83.62 256 GLN A O 1
ATOM 2026 N N . LEU A 1 257 ? -31.370 -6.993 44.275 1.00 83.94 257 LEU A N 1
ATOM 2027 C CA . LEU A 1 257 ? -30.547 -6.561 43.144 1.00 83.94 257 LEU A CA 1
ATOM 2028 C C . LEU A 1 257 ? -31.457 -5.963 42.048 1.00 83.94 257 LEU A C 1
ATOM 2030 O O . LEU A 1 257 ? -32.424 -6.614 41.650 1.00 83.94 257 LEU A O 1
ATOM 2034 N N . PRO A 1 258 ? -31.202 -4.740 41.544 1.00 82.94 258 PRO A N 1
ATOM 2035 C CA . PRO A 1 258 ? -32.018 -4.181 40.472 1.00 82.94 258 PRO A CA 1
ATOM 2036 C C . PRO A 1 258 ? -31.767 -4.925 39.151 1.00 82.94 258 PRO A C 1
ATOM 2038 O O . PRO A 1 258 ? -30.641 -5.329 38.853 1.00 82.94 258 PRO A O 1
ATOM 2041 N N . SER A 1 259 ? -32.810 -5.069 38.329 1.00 85.81 259 SER A N 1
ATOM 2042 C CA . SER A 1 259 ? -32.659 -5.618 36.976 1.00 85.81 259 SER A CA 1
ATOM 2043 C C . SER A 1 259 ? -31.665 -4.779 36.160 1.00 85.81 259 SER A C 1
ATOM 2045 O O . SER A 1 259 ? -31.648 -3.553 36.266 1.00 85.81 259 SER A O 1
ATOM 2047 N N . GLY A 1 260 ? -30.812 -5.438 35.372 1.00 86.62 260 GLY A N 1
ATOM 2048 C CA . GLY A 1 260 ? -29.766 -4.779 34.581 1.00 86.62 260 GLY A CA 1
ATOM 2049 C C . GLY A 1 260 ? -28.514 -4.334 35.356 1.00 86.62 260 GLY A C 1
ATOM 2050 O O . GLY A 1 260 ? -27.683 -3.639 34.777 1.00 86.62 260 GLY A O 1
ATOM 2051 N N . ALA A 1 261 ? -28.338 -4.733 36.625 1.00 89.44 261 ALA A N 1
ATOM 2052 C CA . ALA A 1 261 ? -27.176 -4.355 37.447 1.00 89.44 261 ALA A CA 1
ATOM 2053 C C . ALA A 1 261 ? -25.803 -4.815 36.907 1.00 89.44 261 ALA A C 1
ATOM 2055 O O . ALA A 1 261 ? -24.786 -4.219 37.253 1.00 89.44 261 ALA A O 1
ATOM 2056 N N . LEU A 1 262 ? -25.756 -5.867 36.082 1.00 94.62 262 LEU A N 1
ATOM 2057 C CA . LEU A 1 262 ? -24.526 -6.391 35.472 1.00 94.62 262 LEU A CA 1
ATOM 2058 C C . LEU A 1 262 ? -24.319 -5.823 34.062 1.00 94.62 262 LEU A C 1
ATOM 2060 O O . LEU A 1 262 ? -25.290 -5.489 33.383 1.00 94.62 262 LEU A O 1
ATOM 2064 N N . ILE A 1 263 ? -23.063 -5.723 33.615 1.00 96.06 263 ILE A N 1
ATOM 2065 C CA . ILE A 1 263 ? -22.698 -5.270 32.260 1.00 96.06 263 ILE A CA 1
ATOM 2066 C C . ILE A 1 263 ? -23.330 -6.183 31.198 1.00 96.06 263 ILE A C 1
ATOM 2068 O O . ILE A 1 263 ? -23.242 -7.409 31.290 1.00 96.06 263 ILE A O 1
ATOM 2072 N N . ASP A 1 264 ? -23.932 -5.584 30.171 1.00 94.62 264 ASP A N 1
ATOM 2073 C CA . ASP A 1 264 ? -24.512 -6.299 29.035 1.00 94.62 264 ASP A CA 1
ATOM 2074 C C . ASP A 1 264 ? -23.415 -6.670 28.025 1.00 94.62 264 ASP A C 1
ATOM 2076 O O . ASP A 1 264 ? -23.148 -5.975 27.044 1.00 94.62 264 ASP A O 1
ATOM 2080 N N . GLN A 1 265 ? -22.742 -7.792 28.276 1.00 92.69 265 GLN A N 1
ATOM 2081 C CA . GLN A 1 265 ? -21.686 -8.289 27.389 1.00 92.69 265 GLN A CA 1
ATOM 2082 C C . GLN A 1 265 ? -22.208 -8.620 25.979 1.00 92.69 265 GLN A C 1
ATOM 2084 O O . GLN A 1 265 ? -21.445 -8.536 25.017 1.00 92.69 265 GLN A O 1
ATOM 2089 N N . ALA A 1 266 ? -23.496 -8.956 25.827 1.00 93.62 266 ALA A N 1
ATOM 2090 C CA . ALA A 1 266 ? -24.091 -9.270 24.530 1.00 93.62 266 ALA A CA 1
ATOM 2091 C C . ALA A 1 266 ? -24.271 -8.010 23.667 1.00 93.62 266 ALA A C 1
ATOM 2093 O O . ALA A 1 266 ? -23.988 -8.051 22.472 1.00 93.62 266 ALA A O 1
ATOM 2094 N N . LYS A 1 267 ? -24.640 -6.873 24.269 1.00 92.62 267 LYS A N 1
ATOM 2095 C CA . LYS A 1 267 ? -24.651 -5.548 23.623 1.00 92.62 267 LYS A CA 1
ATOM 2096 C C . LYS A 1 267 ? -23.267 -5.132 23.103 1.00 92.62 267 LYS A C 1
ATOM 2098 O O . LYS A 1 267 ? -23.184 -4.556 22.020 1.00 92.62 267 LYS A O 1
ATOM 2103 N N . HIS A 1 268 ? -22.193 -5.410 23.849 1.00 92.12 268 HIS A N 1
ATOM 2104 C CA . HIS A 1 268 ? -20.831 -4.974 23.488 1.00 92.12 268 HIS A CA 1
ATOM 2105 C C . HIS A 1 268 ? -20.103 -5.927 22.525 1.00 92.12 268 HIS A C 1
ATOM 2107 O O . HIS A 1 268 ? -19.381 -5.467 21.639 1.00 92.12 268 HIS A O 1
ATOM 2113 N N . LEU A 1 269 ? -20.292 -7.245 22.669 1.00 92.19 269 LEU A N 1
ATOM 2114 C CA . LEU A 1 269 ? -19.597 -8.273 21.874 1.00 92.19 269 LEU A CA 1
ATOM 2115 C C . LEU A 1 269 ? -20.455 -8.875 20.745 1.00 92.19 269 LEU A C 1
ATOM 2117 O O . LEU A 1 269 ? -19.922 -9.516 19.836 1.00 92.19 269 LEU A O 1
ATOM 2121 N N . GLY A 1 270 ? -21.776 -8.678 20.777 1.00 92.44 270 GLY A N 1
ATOM 2122 C CA . GLY A 1 270 ? -22.722 -9.242 19.816 1.00 92.44 270 GLY A CA 1
ATOM 2123 C C . GLY A 1 270 ? -22.401 -8.837 18.379 1.00 92.44 270 GLY A C 1
ATOM 2124 O O . GLY A 1 270 ? -22.422 -7.658 18.027 1.00 92.44 270 GLY A O 1
ATOM 2125 N N . ASN A 1 271 ? -22.098 -9.831 17.538 1.00 91.31 271 ASN A N 1
ATOM 2126 C CA . ASN A 1 271 ? -21.704 -9.653 16.137 1.00 91.31 271 ASN A CA 1
ATOM 2127 C C . ASN A 1 271 ? -20.533 -8.666 15.929 1.00 91.31 271 ASN A C 1
ATOM 2129 O O . ASN A 1 271 ? -20.437 -8.054 14.868 1.00 91.31 271 ASN A O 1
ATOM 2133 N N . LEU A 1 272 ? -19.632 -8.508 16.912 1.00 90.94 272 LEU A N 1
ATOM 2134 C CA . LEU A 1 272 ? -18.550 -7.509 16.916 1.00 90.94 272 LEU A CA 1
ATOM 2135 C C . LEU A 1 272 ? -17.771 -7.435 15.590 1.00 90.94 272 LEU A C 1
ATOM 2137 O O . LEU A 1 272 ? -17.682 -6.367 14.984 1.00 90.94 272 LEU A O 1
ATOM 2141 N N . THR A 1 273 ? -17.258 -8.570 15.111 1.00 89.94 273 THR A N 1
ATOM 2142 C CA . THR A 1 273 ? -16.474 -8.664 13.867 1.00 89.94 273 THR A CA 1
ATOM 2143 C C . THR A 1 273 ? -17.295 -8.321 12.623 1.00 89.94 273 THR A C 1
ATOM 2145 O O . THR A 1 273 ? -16.817 -7.589 11.759 1.00 89.94 273 THR A O 1
ATOM 2148 N N . PHE A 1 274 ? -18.548 -8.779 12.550 1.00 89.94 274 PHE A N 1
ATOM 2149 C CA . PHE A 1 274 ? -19.471 -8.445 11.462 1.00 89.94 274 PHE A CA 1
ATOM 2150 C C . PHE A 1 274 ? -19.843 -6.956 11.461 1.00 89.94 274 PHE A C 1
ATOM 2152 O O . PHE A 1 274 ? -19.889 -6.335 10.403 1.00 89.94 274 PHE A O 1
ATOM 2159 N N . ASN A 1 275 ? -20.054 -6.359 12.635 1.00 89.31 275 ASN A N 1
ATOM 2160 C CA . ASN A 1 275 ? -20.382 -4.942 12.780 1.00 89.31 275 ASN A CA 1
ATOM 2161 C C . ASN A 1 275 ? -19.206 -4.041 12.364 1.00 89.31 275 ASN A C 1
ATOM 2163 O O . ASN A 1 275 ? -19.422 -3.035 11.688 1.00 89.31 275 ASN A O 1
ATOM 2167 N N . ILE A 1 276 ? -17.967 -4.419 12.706 1.00 91.12 276 ILE A N 1
ATOM 2168 C CA . ILE A 1 276 ? -16.750 -3.741 12.227 1.00 91.12 276 ILE A CA 1
ATOM 2169 C C . ILE A 1 276 ? -16.615 -3.906 10.706 1.00 91.12 276 ILE A C 1
ATOM 2171 O O . ILE A 1 276 ? -16.441 -2.914 10.002 1.00 91.12 276 ILE A O 1
ATOM 2175 N N . TRP A 1 277 ? -16.773 -5.124 10.174 1.00 88.69 277 TRP A N 1
ATOM 2176 C CA . TRP A 1 277 ? -16.723 -5.390 8.729 1.00 88.69 277 TRP A CA 1
ATOM 2177 C C . TRP A 1 277 ? -17.780 -4.598 7.941 1.00 88.69 277 TRP A C 1
ATOM 2179 O O . TRP A 1 277 ? -17.473 -4.009 6.904 1.00 88.69 277 TRP A O 1
ATOM 2189 N N . ASN A 1 278 ? -19.016 -4.531 8.440 1.00 87.75 278 ASN A N 1
ATOM 2190 C CA . ASN A 1 278 ? -20.108 -3.838 7.762 1.00 87.75 278 ASN A CA 1
ATOM 2191 C C . ASN A 1 278 ? -19.943 -2.308 7.782 1.00 87.75 278 ASN A C 1
ATOM 2193 O O . ASN A 1 278 ? -20.404 -1.660 6.851 1.00 87.75 278 ASN A O 1
ATOM 2197 N N . LYS A 1 279 ? -19.246 -1.733 8.775 1.00 88.75 279 LYS A N 1
ATOM 2198 C CA . LYS A 1 279 ? -18.787 -0.330 8.736 1.00 88.75 279 LYS A CA 1
ATOM 2199 C C . LYS A 1 279 ? -17.598 -0.139 7.789 1.00 88.75 279 LYS A C 1
ATOM 2201 O O . LYS A 1 279 ? -17.596 0.773 6.970 1.00 88.75 279 LYS A O 1
ATOM 2206 N N . MET A 1 280 ? -16.605 -1.030 7.853 1.00 88.25 280 MET A N 1
ATOM 2207 C CA . MET A 1 280 ? -15.415 -1.009 6.989 1.00 88.25 280 MET A CA 1
ATOM 2208 C C . MET A 1 280 ? -15.782 -1.050 5.496 1.00 88.25 280 MET A C 1
ATOM 2210 O O . MET A 1 280 ? -15.105 -0.441 4.670 1.00 88.25 280 MET A O 1
ATOM 2214 N N . LYS A 1 281 ? -16.888 -1.714 5.150 1.00 83.44 281 LYS A N 1
ATOM 2215 C CA . LYS A 1 281 ? -17.476 -1.764 3.806 1.00 83.44 281 LYS A CA 1
ATOM 2216 C C . LYS A 1 281 ? -17.714 -0.389 3.166 1.00 83.44 281 LYS A C 1
ATOM 2218 O O . LYS A 1 281 ? -17.530 -0.272 1.959 1.00 83.44 281 LYS A O 1
ATOM 2223 N N . ASP A 1 282 ? -18.077 0.634 3.941 1.00 79.00 282 ASP A N 1
ATOM 2224 C CA . ASP A 1 282 ? -18.314 1.985 3.407 1.00 79.00 282 ASP A CA 1
ATOM 2225 C C . ASP A 1 282 ? -17.003 2.748 3.128 1.00 79.00 282 ASP A C 1
ATOM 2227 O O . ASP A 1 282 ? -16.993 3.697 2.344 1.00 79.00 282 ASP A O 1
ATOM 2231 N N . MET A 1 283 ? -15.876 2.296 3.694 1.00 76.62 283 MET A N 1
ATOM 2232 C CA . MET A 1 283 ? -14.531 2.779 3.349 1.00 76.62 283 MET A CA 1
ATOM 2233 C C . MET A 1 283 ? -13.896 2.007 2.180 1.00 76.62 283 MET A C 1
ATOM 2235 O O . MET A 1 283 ? -13.091 2.557 1.429 1.00 76.62 283 MET A O 1
ATOM 2239 N N . VAL A 1 284 ? -14.201 0.711 2.044 1.00 75.25 284 VAL A N 1
ATOM 2240 C CA . VAL A 1 284 ? -13.501 -0.200 1.124 1.00 75.25 284 VAL A CA 1
ATOM 2241 C C . VAL A 1 284 ? -14.189 -0.256 -0.242 1.00 75.25 284 VAL A C 1
ATOM 2243 O O . VAL A 1 284 ? -15.118 -1.027 -0.477 1.00 75.25 284 VAL A O 1
ATOM 2246 N N . SER A 1 285 ? -13.667 0.514 -1.198 1.00 76.19 285 SER A N 1
ATOM 2247 C CA . SER A 1 285 ? -14.067 0.421 -2.604 1.00 76.19 285 SER A CA 1
ATOM 2248 C C . SER A 1 285 ? -13.269 -0.653 -3.356 1.00 76.19 285 SER A C 1
ATOM 2250 O O . SER A 1 285 ? -12.070 -0.488 -3.586 1.00 76.19 285 SER A O 1
ATOM 2252 N N . TYR A 1 286 ? -13.922 -1.724 -3.813 1.00 82.12 286 TYR A N 1
ATOM 2253 C CA . TYR A 1 286 ? -13.281 -2.722 -4.677 1.00 82.12 286 TYR A CA 1
ATOM 2254 C C . TYR A 1 286 ? -13.233 -2.253 -6.139 1.00 82.12 286 TYR A C 1
ATOM 2256 O O . TYR A 1 286 ? -14.268 -2.154 -6.802 1.00 82.12 286 TYR A O 1
ATOM 2264 N N . SER A 1 287 ? -12.027 -2.010 -6.657 1.00 83.38 287 SER A N 1
ATOM 2265 C CA . SER A 1 287 ? -11.790 -1.742 -8.081 1.00 83.38 287 SER A CA 1
ATOM 2266 C C . SER A 1 287 ? -11.213 -2.989 -8.766 1.00 83.38 287 SER A C 1
ATOM 2268 O O . SER A 1 287 ? -10.220 -3.528 -8.281 1.00 83.38 287 SER A O 1
ATOM 2270 N N . PRO A 1 288 ? -11.784 -3.453 -9.896 1.00 83.81 288 PRO A N 1
ATOM 2271 C CA . PRO A 1 288 ? -11.337 -4.674 -10.581 1.00 83.81 288 PRO A CA 1
ATOM 2272 C C . PRO A 1 288 ? -10.023 -4.495 -11.364 1.00 83.81 288 PRO A C 1
ATOM 2274 O O . PRO A 1 288 ? -9.500 -5.453 -11.926 1.00 83.81 288 PRO A O 1
ATOM 2277 N N . LEU A 1 289 ? -9.506 -3.267 -11.429 1.00 88.44 289 LEU A N 1
ATOM 2278 C CA . LEU A 1 289 ? -8.230 -2.903 -12.028 1.00 88.44 289 LEU A CA 1
ATOM 2279 C C . LEU A 1 289 ? -7.555 -1.853 -11.137 1.00 88.44 289 LEU A C 1
ATOM 2281 O O . LEU A 1 289 ? -8.229 -0.991 -10.571 1.00 88.44 289 LEU A O 1
ATOM 2285 N N . VAL A 1 290 ? -6.229 -1.930 -11.049 1.00 91.75 290 VAL A N 1
ATOM 2286 C CA . VAL A 1 290 ? -5.355 -1.007 -10.316 1.00 91.75 290 VAL A CA 1
ATOM 2287 C C . VAL A 1 290 ? -4.272 -0.531 -11.286 1.00 91.75 290 VAL A C 1
ATOM 2289 O O . VAL A 1 290 ? -3.749 -1.332 -12.063 1.00 91.75 290 VAL A O 1
ATOM 2292 N N . LEU A 1 291 ? -3.962 0.764 -11.287 1.00 92.31 291 LEU A N 1
ATOM 2293 C CA . LEU A 1 291 ? -2.974 1.370 -12.183 1.00 92.31 291 LEU A CA 1
ATOM 2294 C C . LEU A 1 291 ? -1.563 1.241 -11.593 1.00 92.31 291 LEU A C 1
ATOM 2296 O O . LEU A 1 291 ? -1.330 1.681 -10.473 1.00 92.31 291 LEU A O 1
ATOM 2300 N N . ASP A 1 292 ? -0.614 0.676 -12.345 1.00 92.00 292 ASP A N 1
ATOM 2301 C CA . ASP A 1 292 ? 0.768 0.479 -11.883 1.00 92.00 292 ASP A CA 1
ATOM 2302 C C . ASP A 1 292 ? 1.641 1.740 -12.104 1.00 92.00 292 ASP A C 1
ATOM 2304 O O . ASP A 1 292 ? 1.959 2.064 -13.260 1.00 92.00 292 ASP A O 1
ATOM 2308 N N . PRO A 1 293 ? 2.111 2.424 -11.035 1.00 92.25 293 PRO A N 1
ATOM 2309 C CA . PRO A 1 293 ? 3.000 3.586 -11.139 1.00 92.25 293 PRO A CA 1
ATOM 2310 C C . PRO A 1 293 ? 4.338 3.294 -11.824 1.00 92.25 293 PRO A C 1
ATOM 2312 O O . PRO A 1 293 ? 4.991 4.220 -12.308 1.00 92.25 293 PRO A O 1
ATOM 2315 N N . ASN A 1 294 ? 4.769 2.032 -11.877 1.00 92.00 294 ASN A N 1
ATOM 2316 C CA . ASN A 1 294 ? 6.014 1.633 -12.526 1.00 92.00 294 ASN A CA 1
ATOM 2317 C C . ASN A 1 294 ? 5.890 1.607 -14.054 1.00 92.00 294 ASN A C 1
ATOM 2319 O O . ASN A 1 294 ? 6.909 1.745 -14.723 1.00 92.00 294 ASN A O 1
ATOM 2323 N N . THR A 1 295 ? 4.673 1.484 -14.600 1.00 89.69 295 THR A N 1
ATOM 2324 C CA . THR A 1 295 ? 4.421 1.438 -16.055 1.00 89.69 295 THR A CA 1
ATOM 2325 C C . THR A 1 295 ? 3.954 2.769 -16.648 1.00 89.69 295 THR A C 1
ATOM 2327 O O . THR A 1 295 ? 4.193 3.012 -17.827 1.00 89.69 295 THR A O 1
ATOM 2330 N N . ALA A 1 296 ? 3.306 3.635 -15.861 1.00 89.69 296 ALA A N 1
ATOM 2331 C CA . ALA A 1 296 ? 2.726 4.893 -16.344 1.00 89.69 296 ALA A CA 1
ATOM 2332 C C . ALA A 1 296 ? 3.772 5.852 -16.955 1.00 89.69 296 ALA A C 1
ATOM 2334 O O . ALA A 1 296 ? 4.892 5.967 -16.452 1.00 89.69 296 ALA A O 1
ATOM 2335 N N . ASP A 1 297 ? 3.417 6.597 -18.005 1.00 88.12 297 ASP A N 1
ATOM 2336 C CA . ASP A 1 297 ? 4.309 7.634 -18.539 1.00 88.12 297 ASP A CA 1
ATOM 2337 C C . ASP A 1 297 ? 4.506 8.782 -17.517 1.00 88.12 297 ASP A C 1
ATOM 2339 O O . ASP A 1 297 ? 3.546 9.133 -16.827 1.00 88.12 297 ASP A O 1
ATOM 2343 N N . PRO A 1 298 ? 5.704 9.396 -17.390 1.00 90.44 298 PRO A N 1
ATOM 2344 C CA . PRO A 1 298 ? 5.942 10.477 -16.430 1.00 90.44 298 PRO A CA 1
ATOM 2345 C C . PRO A 1 298 ? 5.066 11.731 -16.594 1.00 90.44 298 PRO A C 1
ATOM 2347 O O . PRO A 1 298 ? 5.019 12.532 -15.661 1.00 90.44 298 PRO A O 1
ATOM 2350 N N . ASP A 1 299 ? 4.385 11.923 -17.727 1.00 90.38 299 ASP A N 1
ATOM 2351 C CA . ASP A 1 299 ? 3.421 13.020 -17.923 1.00 90.38 299 ASP A CA 1
ATOM 2352 C C . ASP A 1 299 ? 2.015 12.712 -17.349 1.00 90.38 299 ASP A C 1
ATOM 2354 O O . ASP A 1 299 ? 1.154 13.597 -17.305 1.00 90.38 299 ASP A O 1
ATOM 2358 N N . LEU A 1 300 ? 1.771 11.483 -16.872 1.00 91.19 300 LEU A N 1
ATOM 2359 C CA . LEU A 1 300 ? 0.542 11.085 -16.177 1.00 91.19 300 LEU A CA 1
ATOM 2360 C C . LEU A 1 300 ? 0.675 11.249 -14.656 1.00 91.19 300 LEU A C 1
ATOM 2362 O O . LEU A 1 300 ? 1.711 10.952 -14.058 1.00 91.19 300 LEU A O 1
ATOM 2366 N N . ILE A 1 301 ? -0.413 11.674 -14.012 1.00 91.75 301 ILE A N 1
ATOM 2367 C CA . ILE A 1 301 ? -0.565 11.732 -12.554 1.00 91.75 301 ILE A CA 1
ATOM 2368 C C . ILE A 1 301 ? -1.652 10.738 -12.143 1.00 91.75 301 ILE A C 1
ATOM 2370 O O . ILE A 1 301 ? -2.817 10.899 -12.517 1.00 91.75 301 ILE A O 1
ATOM 2374 N N . LEU A 1 302 ? -1.268 9.734 -11.352 1.00 92.81 302 LEU A N 1
ATOM 2375 C CA . LEU A 1 302 ? -2.186 8.771 -10.740 1.00 92.81 302 LEU A CA 1
ATOM 2376 C C . LEU A 1 302 ? -2.788 9.326 -9.436 1.00 92.81 302 LEU A C 1
ATOM 2378 O O . LEU A 1 302 ? -2.234 10.239 -8.819 1.00 92.81 302 LEU A O 1
ATOM 2382 N N . SER A 1 303 ? -3.931 8.788 -9.019 1.00 91.56 303 SER A N 1
ATOM 2383 C CA . SER A 1 303 ? -4.504 9.004 -7.685 1.00 91.56 303 SER A CA 1
ATOM 2384 C C . SER A 1 303 ? -3.880 8.081 -6.630 1.00 91.56 303 SER A C 1
ATOM 2386 O O . SER A 1 303 ? -3.315 7.044 -6.959 1.00 91.56 303 SER A O 1
ATOM 2388 N N . GLU A 1 304 ? -4.013 8.444 -5.350 1.00 87.75 304 GLU A N 1
ATOM 2389 C CA . GLU A 1 304 ? -3.512 7.654 -4.209 1.00 87.75 304 GLU A CA 1
ATOM 2390 C C . GLU A 1 304 ? -4.145 6.252 -4.113 1.00 87.75 304 GLU A C 1
ATOM 2392 O O . GLU A 1 304 ? -3.473 5.293 -3.752 1.00 87.75 304 GLU A O 1
ATOM 2397 N N . ASP A 1 305 ? -5.421 6.117 -4.488 1.00 86.69 305 ASP A N 1
ATOM 2398 C CA . ASP A 1 305 ? -6.127 4.829 -4.569 1.00 86.69 305 ASP A CA 1
ATOM 2399 C C . ASP A 1 305 ? -5.740 3.999 -5.814 1.00 86.69 305 ASP A C 1
ATOM 2401 O O . ASP A 1 305 ? -6.269 2.908 -6.015 1.00 86.69 305 ASP A O 1
ATOM 2405 N N . LEU A 1 306 ? -4.859 4.526 -6.679 1.00 91.88 306 LEU A N 1
ATOM 2406 C CA . LEU A 1 306 ? -4.443 3.949 -7.962 1.00 91.88 306 LEU A CA 1
ATOM 2407 C C . LEU A 1 306 ? -5.606 3.593 -8.917 1.00 91.88 306 LEU A C 1
ATOM 2409 O O . LEU A 1 306 ? -5.422 2.817 -9.854 1.00 91.88 306 LEU A O 1
ATOM 2413 N N . THR A 1 307 ? -6.799 4.175 -8.733 1.00 92.06 307 THR A N 1
ATOM 2414 C CA . THR A 1 307 ? -7.962 3.944 -9.619 1.00 92.06 307 THR A CA 1
ATOM 2415 C C . THR A 1 307 ? -8.066 4.952 -10.760 1.00 92.06 307 THR A C 1
ATOM 2417 O O . THR A 1 307 ? -8.782 4.719 -11.731 1.00 92.06 307 THR A O 1
ATOM 2420 N N . SER A 1 308 ? -7.416 6.111 -10.639 1.00 92.06 308 SER A N 1
ATOM 2421 C CA . SER A 1 308 ? -7.638 7.265 -11.513 1.00 92.06 308 SER A CA 1
ATOM 2422 C C . SER A 1 308 ? -6.327 7.788 -12.090 1.00 92.06 308 SER A C 1
ATOM 2424 O O . SER A 1 308 ? -5.295 7.779 -11.421 1.00 92.06 308 SER A O 1
ATOM 2426 N N . MET A 1 309 ? -6.379 8.303 -13.316 1.00 93.75 309 MET A N 1
ATOM 2427 C CA . MET A 1 309 ? -5.273 9.004 -13.968 1.00 93.75 309 MET A CA 1
ATOM 2428 C C . MET A 1 309 ? -5.751 10.304 -14.613 1.00 93.75 309 MET A C 1
ATOM 2430 O O . MET A 1 309 ? -6.893 10.411 -15.055 1.00 93.75 309 MET A O 1
ATOM 2434 N N . ARG A 1 310 ? -4.858 11.285 -14.704 1.00 93.69 310 ARG A N 1
ATOM 2435 C CA . ARG A 1 310 ? -5.016 12.480 -15.543 1.00 93.69 310 ARG A CA 1
ATOM 2436 C C . ARG A 1 310 ? -3.671 12.875 -16.131 1.00 93.69 310 ARG A C 1
ATOM 2438 O O . ARG A 1 310 ? -2.630 12.512 -15.575 1.00 93.69 310 ARG A O 1
ATOM 2445 N N . ARG A 1 311 ? -3.682 13.660 -17.203 1.00 90.94 311 ARG A N 1
ATOM 2446 C CA . ARG A 1 311 ? -2.473 14.328 -17.687 1.00 90.94 311 ARG A CA 1
ATOM 2447 C C . ARG A 1 311 ? -2.020 15.407 -16.695 1.00 90.94 311 ARG A C 1
ATOM 2449 O O . ARG A 1 311 ? -2.817 15.940 -15.922 1.00 90.94 311 ARG A O 1
ATOM 2456 N N . GLY A 1 312 ? -0.726 15.707 -16.668 1.00 89.31 312 GLY A N 1
ATOM 2457 C CA . GLY A 1 312 ? -0.180 16.726 -15.780 1.00 89.31 312 GLY A CA 1
ATOM 2458 C C . GLY A 1 312 ? 1.207 17.212 -16.182 1.00 89.31 312 GLY A C 1
ATOM 2459 O O . GLY A 1 312 ? 1.645 17.070 -17.321 1.00 89.31 312 GLY A O 1
ATOM 2460 N N . ARG A 1 313 ? 1.913 17.826 -15.226 1.00 89.38 313 ARG A N 1
ATOM 2461 C CA . ARG A 1 313 ? 3.312 18.231 -15.416 1.00 89.38 313 ARG A CA 1
ATOM 2462 C C . ARG A 1 313 ? 4.225 17.020 -15.257 1.00 89.38 313 ARG A C 1
ATOM 2464 O O . ARG A 1 313 ? 4.105 16.305 -14.264 1.00 89.38 313 ARG A O 1
ATOM 2471 N N . ARG A 1 314 ? 5.174 16.870 -16.184 1.00 89.31 314 ARG A N 1
ATOM 2472 C CA . ARG A 1 314 ? 6.169 15.794 -16.201 1.00 89.31 314 ARG A CA 1
ATOM 2473 C C . ARG A 1 314 ? 6.832 15.577 -14.842 1.00 89.31 314 ARG A C 1
ATOM 2475 O O . ARG A 1 314 ? 7.554 16.441 -14.339 1.00 89.31 314 ARG A O 1
ATOM 2482 N N . GLN A 1 315 ? 6.610 14.401 -14.275 1.00 87.88 315 GLN A N 1
ATOM 2483 C CA . GLN A 1 315 ? 7.141 13.994 -12.983 1.00 87.88 315 GLN A CA 1
ATOM 2484 C C . GLN A 1 315 ? 8.611 13.556 -13.090 1.00 87.88 315 GLN A C 1
ATOM 2486 O O . GLN A 1 315 ? 9.051 12.999 -14.099 1.00 87.88 315 GLN A O 1
ATOM 2491 N N . LYS A 1 316 ? 9.385 13.776 -12.020 1.00 87.06 316 LYS A N 1
ATOM 2492 C CA . LYS A 1 316 ? 10.764 13.273 -11.885 1.00 87.06 316 LYS A CA 1
ATOM 2493 C C . LYS A 1 316 ? 10.750 11.828 -11.372 1.00 87.06 316 LYS A C 1
ATOM 2495 O O . LYS A 1 316 ? 11.090 11.573 -10.221 1.00 87.06 316 LYS A O 1
ATOM 2500 N N . LEU A 1 317 ? 10.302 10.905 -12.220 1.00 87.75 317 LEU A N 1
ATOM 2501 C CA . LEU A 1 317 ? 10.327 9.464 -11.947 1.00 87.75 317 LEU A CA 1
ATOM 2502 C C . LEU A 1 317 ? 11.655 8.849 -12.425 1.00 87.75 317 LEU A C 1
ATOM 2504 O O . LEU A 1 317 ? 12.184 9.307 -13.444 1.00 87.75 317 LEU A O 1
ATOM 2508 N N . PRO A 1 318 ? 12.183 7.811 -11.750 1.00 88.38 318 PRO A N 1
ATOM 2509 C CA . PRO A 1 318 ? 13.300 7.032 -12.272 1.00 88.38 318 PRO A CA 1
ATOM 2510 C C . PRO A 1 318 ? 12.895 6.276 -13.549 1.00 88.38 318 PRO A C 1
ATOM 2512 O O . PRO A 1 318 ? 11.740 5.865 -13.717 1.00 88.38 318 PRO A O 1
ATOM 2515 N N . ASP A 1 319 ? 13.859 6.091 -14.453 1.00 85.81 319 ASP A N 1
ATOM 2516 C CA . ASP A 1 319 ? 13.693 5.232 -15.630 1.00 85.81 319 ASP A CA 1
ATOM 2517 C C . ASP A 1 319 ? 13.873 3.763 -15.221 1.00 85.81 319 ASP A C 1
ATOM 2519 O O . ASP A 1 319 ? 14.777 3.435 -14.453 1.00 85.81 319 ASP A O 1
ATOM 2523 N N . ASN A 1 320 ? 13.003 2.885 -15.712 1.00 88.00 320 ASN A N 1
ATOM 2524 C CA . ASN A 1 320 ? 12.966 1.468 -15.346 1.00 8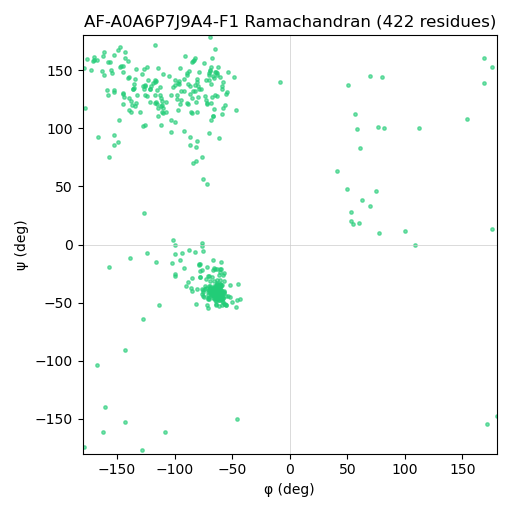8.00 320 ASN A CA 1
ATOM 2525 C C . ASN A 1 320 ? 12.597 0.597 -16.573 1.00 88.00 320 ASN A C 1
ATOM 2527 O O . ASN A 1 320 ? 12.158 1.120 -17.610 1.00 88.00 320 ASN A O 1
ATOM 2531 N N . PRO A 1 321 ? 12.796 -0.733 -16.521 1.00 85.50 321 PRO A N 1
ATOM 2532 C CA . PRO A 1 321 ? 12.430 -1.625 -17.621 1.00 85.50 321 PRO A CA 1
ATOM 2533 C C . PRO A 1 321 ? 10.938 -1.576 -17.980 1.00 85.50 321 PRO A C 1
ATOM 2535 O O . PRO A 1 321 ? 10.595 -1.662 -19.155 1.00 85.50 321 PRO A O 1
ATOM 2538 N N . GLU A 1 322 ? 10.056 -1.393 -16.999 1.00 85.88 322 GLU A N 1
ATOM 2539 C CA . GLU A 1 322 ? 8.598 -1.498 -17.137 1.00 85.88 322 GLU A CA 1
ATOM 2540 C C . GLU A 1 322 ? 8.022 -0.329 -17.956 1.00 85.88 322 GLU A C 1
ATOM 2542 O O . GLU A 1 322 ? 7.278 -0.531 -18.920 1.00 85.88 322 GLU A O 1
ATOM 2547 N N . ARG A 1 323 ? 8.439 0.899 -17.629 1.00 85.38 323 ARG A N 1
ATOM 2548 C CA . ARG A 1 323 ? 8.083 2.147 -18.323 1.00 85.38 323 ARG A CA 1
ATOM 2549 C C . ARG A 1 323 ? 8.791 2.265 -19.669 1.00 85.38 323 ARG A C 1
ATOM 2551 O O . ARG A 1 323 ? 8.206 2.726 -20.649 1.00 85.38 323 ARG A O 1
ATOM 2558 N N . SER A 1 324 ? 10.051 1.830 -19.755 1.00 65.62 324 SER A N 1
ATOM 2559 C CA . SER A 1 324 ? 10.814 1.897 -21.009 1.00 65.62 324 SER A CA 1
ATOM 2560 C C . SER A 1 324 ? 10.439 0.796 -22.011 1.00 65.62 324 SER A C 1
ATOM 2562 O O . SER A 1 324 ? 10.581 1.016 -23.216 1.00 65.62 324 SER A O 1
ATOM 2564 N N . ALA A 1 325 ? 9.872 -0.335 -21.571 1.00 56.91 325 ALA A N 1
ATOM 2565 C CA . ALA A 1 325 ? 9.303 -1.357 -22.454 1.00 56.91 325 ALA A CA 1
ATOM 2566 C C . ALA A 1 325 ? 8.144 -0.811 -23.303 1.00 56.91 325 ALA A C 1
ATOM 2568 O O . ALA A 1 325 ? 8.096 -1.108 -24.500 1.00 56.91 325 ALA A O 1
ATOM 2569 N N . GLN A 1 326 ? 7.291 0.060 -22.739 1.00 54.69 326 GLN A N 1
ATOM 2570 C CA . GLN A 1 326 ? 6.229 0.755 -23.488 1.00 54.69 326 GLN A CA 1
ATOM 2571 C C . GLN A 1 326 ? 6.764 1.586 -24.667 1.00 54.69 326 GLN A C 1
ATOM 2573 O O . GLN A 1 326 ? 6.057 1.801 -25.647 1.00 54.69 326 GLN A O 1
ATOM 2578 N N . ARG A 1 327 ? 8.026 2.032 -24.593 1.00 51.62 327 ARG A N 1
ATOM 2579 C CA . ARG A 1 327 ? 8.689 2.863 -25.611 1.00 51.62 327 ARG A CA 1
ATOM 2580 C C . ARG A 1 327 ? 9.606 2.078 -26.561 1.00 51.62 327 ARG A C 1
ATOM 2582 O O . ARG A 1 327 ? 10.126 2.670 -27.502 1.00 51.62 327 ARG A O 1
ATOM 2589 N N . LYS A 1 328 ? 9.858 0.786 -26.305 1.00 47.34 328 LYS A N 1
ATOM 2590 C CA . LYS A 1 328 ? 10.898 -0.016 -26.991 1.00 47.34 328 LYS A CA 1
ATOM 2591 C C . LYS A 1 328 ? 10.403 -1.293 -27.676 1.00 47.34 328 LYS A C 1
ATOM 2593 O O . LYS A 1 328 ?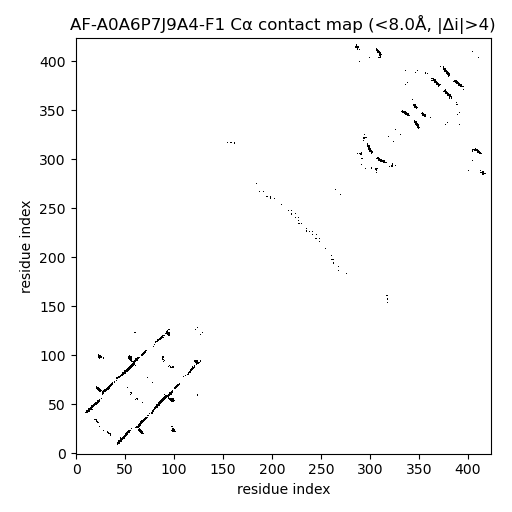 11.198 -1.942 -28.350 1.00 47.34 328 LYS A O 1
ATOM 2598 N N . ARG A 1 329 ? 9.137 -1.685 -27.507 1.00 45.72 329 ARG A N 1
ATOM 2599 C CA . ARG A 1 329 ? 8.549 -2.857 -28.180 1.00 45.72 329 ARG A CA 1
ATOM 2600 C C . ARG A 1 329 ? 7.453 -2.450 -29.155 1.00 45.72 329 ARG A C 1
ATOM 2602 O O . ARG A 1 329 ? 6.744 -1.473 -28.927 1.00 45.72 329 ARG A O 1
ATOM 2609 N N . ASP A 1 330 ? 7.264 -3.268 -30.186 1.00 52.97 330 ASP A N 1
ATOM 2610 C CA . ASP A 1 330 ? 6.176 -3.153 -31.161 1.00 52.97 330 ASP A CA 1
ATOM 2611 C C . ASP A 1 330 ? 4.829 -3.627 -30.570 1.00 52.97 330 ASP A C 1
ATOM 2613 O O . ASP A 1 330 ? 4.169 -4.538 -31.063 1.00 52.97 330 ASP A O 1
ATOM 2617 N N . ILE A 1 331 ? 4.430 -3.013 -29.450 1.00 54.62 331 ILE A N 1
ATOM 2618 C CA . ILE A 1 331 ? 3.194 -3.293 -28.689 1.00 54.62 331 ILE A CA 1
ATOM 2619 C C . ILE A 1 331 ? 1.944 -3.081 -29.554 1.00 54.62 331 ILE A C 1
ATOM 2621 O O . ILE A 1 331 ? 0.885 -3.650 -29.298 1.00 54.62 331 ILE A O 1
ATOM 2625 N N . TRP A 1 332 ? 2.090 -2.298 -30.621 1.00 55.84 332 TRP A N 1
ATOM 2626 C CA . TRP A 1 332 ? 1.062 -2.020 -31.607 1.00 55.84 332 TRP A CA 1
ATOM 2627 C C . TRP A 1 332 ? 0.585 -3.316 -32.274 1.00 55.84 332 TRP A C 1
ATOM 2629 O O . TRP A 1 332 ? -0.611 -3.452 -32.496 1.00 55.84 332 TRP A O 1
ATOM 2639 N N . SER A 1 333 ? 1.472 -4.290 -32.502 1.00 64.38 333 SER A N 1
ATOM 2640 C CA . SER A 1 333 ? 1.139 -5.591 -33.107 1.00 64.38 333 SER A CA 1
ATOM 2641 C C . SER A 1 333 ? 0.172 -6.476 -32.297 1.00 64.38 333 SER A C 1
ATOM 2643 O O . SER A 1 333 ? -0.462 -7.350 -32.883 1.00 64.38 333 SER A O 1
ATOM 2645 N N . GLY A 1 334 ? 0.031 -6.255 -30.983 1.00 75.38 334 GLY A N 1
ATOM 2646 C CA . GLY A 1 334 ? -0.735 -7.116 -30.066 1.00 75.38 334 GLY A CA 1
ATOM 2647 C C . GLY A 1 334 ? -1.799 -6.384 -29.243 1.00 75.38 334 GLY A C 1
ATOM 2648 O O . GLY A 1 334 ? -2.098 -6.794 -28.123 1.00 75.38 334 GLY A O 1
ATOM 2649 N N . TRP A 1 335 ? -2.330 -5.267 -29.748 1.00 81.88 335 TRP A N 1
ATOM 2650 C CA . TRP A 1 335 ? -3.268 -4.414 -29.012 1.00 81.88 335 TRP A CA 1
ATOM 2651 C C . TRP A 1 335 ? -4.682 -4.429 -29.601 1.00 81.88 335 TRP A C 1
ATOM 2653 O O . TRP A 1 335 ? -4.878 -4.087 -30.765 1.00 81.88 335 TRP A O 1
ATOM 2663 N N . TRP A 1 336 ? -5.678 -4.728 -28.763 1.00 90.56 336 TRP A N 1
ATOM 2664 C CA . TRP A 1 336 ? -7.104 -4.556 -29.061 1.00 90.56 336 TRP A CA 1
ATOM 2665 C C . TRP A 1 336 ? -7.663 -3.439 -28.184 1.00 90.56 336 TRP A C 1
ATOM 2667 O O . TRP A 1 336 ? -7.634 -3.538 -26.956 1.00 90.56 336 TRP A O 1
ATOM 2677 N N . GLY A 1 337 ? -8.177 -2.373 -28.795 1.00 91.12 337 GLY A N 1
ATOM 2678 C CA . GLY A 1 337 ? -8.625 -1.203 -28.048 1.00 91.12 337 GLY A CA 1
ATOM 2679 C C . GLY A 1 337 ? -9.660 -0.356 -28.772 1.00 91.12 337 GLY A C 1
ATOM 2680 O O . GLY A 1 337 ? -9.760 -0.354 -30.000 1.00 91.12 337 GLY A O 1
ATOM 2681 N N . MET A 1 338 ? -10.422 0.391 -27.977 1.00 92.25 338 MET A N 1
ATOM 2682 C CA . MET A 1 338 ? -11.283 1.466 -28.453 1.00 92.25 338 MET A CA 1
ATOM 2683 C C . MET A 1 338 ? -10.577 2.806 -28.223 1.00 92.25 338 MET A C 1
ATOM 2685 O O . MET A 1 338 ? -9.961 3.019 -27.181 1.00 92.25 338 MET A O 1
ATOM 2689 N N . ILE A 1 339 ? -10.651 3.690 -29.211 1.00 90.31 339 ILE A N 1
ATOM 2690 C CA . ILE A 1 339 ? -9.995 4.997 -29.253 1.00 90.31 339 ILE A CA 1
ATOM 2691 C C . ILE A 1 339 ? -11.081 6.065 -29.297 1.00 90.31 339 ILE A C 1
ATOM 2693 O O . ILE A 1 339 ? -12.066 5.912 -30.019 1.00 90.31 339 ILE A O 1
ATOM 2697 N N . PHE A 1 340 ? -10.872 7.159 -28.570 1.00 89.69 340 PHE A N 1
ATOM 2698 C CA . PHE A 1 340 ? -11.635 8.392 -28.716 1.00 89.69 340 PHE A CA 1
ATOM 2699 C C . PHE A 1 340 ? -10.684 9.510 -29.156 1.00 89.69 340 PHE A C 1
ATOM 2701 O O . PHE A 1 340 ? -9.619 9.676 -28.567 1.00 89.69 340 PHE A O 1
ATOM 2708 N N . CYS A 1 341 ? -11.015 10.233 -30.226 1.00 85.06 341 CYS A N 1
ATOM 2709 C CA . CYS A 1 341 ? -10.206 11.350 -30.718 1.00 85.06 341 CYS A CA 1
ATOM 2710 C C . CYS A 1 341 ? -11.060 12.286 -31.584 1.00 85.06 341 CYS A C 1
ATOM 2712 O O . CYS A 1 341 ? -11.768 11.813 -32.472 1.00 85.06 341 CYS A O 1
ATOM 2714 N N . LYS A 1 342 ? -10.979 13.608 -31.358 1.00 84.88 342 LYS A N 1
ATOM 2715 C CA . LYS A 1 342 ? -11.741 14.635 -32.109 1.00 84.88 342 LYS A CA 1
ATOM 2716 C C . LYS A 1 342 ? -13.245 14.308 -32.198 1.00 84.88 342 LYS A C 1
ATOM 2718 O O . LYS A 1 342 ? -13.825 14.293 -33.280 1.00 84.88 342 LYS A O 1
ATOM 2723 N N . ASP A 1 343 ? -13.822 13.957 -31.048 1.00 84.50 343 ASP A N 1
ATOM 2724 C CA . ASP A 1 343 ? -15.213 13.519 -30.851 1.00 84.50 343 ASP A CA 1
ATOM 2725 C C . ASP A 1 343 ? -15.683 12.318 -31.704 1.00 84.50 343 ASP A C 1
ATOM 2727 O O . ASP A 1 343 ? -16.878 12.030 -31.778 1.00 84.50 343 ASP A O 1
ATOM 2731 N N . LYS A 1 344 ? -14.749 11.547 -32.278 1.00 89.25 344 LYS A N 1
ATOM 2732 C CA . LYS A 1 344 ? -15.013 10.250 -32.913 1.00 89.25 344 LYS A CA 1
ATOM 2733 C C . LYS A 1 344 ? -14.550 9.082 -32.047 1.00 89.25 344 LYS A C 1
ATOM 2735 O O . LYS A 1 344 ? -13.493 9.145 -31.420 1.00 89.25 344 LYS A O 1
ATOM 2740 N N . TYR A 1 345 ? -15.310 7.988 -32.097 1.00 93.00 345 TYR A N 1
ATOM 2741 C CA . TYR A 1 345 ? -14.924 6.683 -31.560 1.00 93.00 345 TYR A CA 1
ATOM 2742 C C . TYR A 1 345 ? -14.428 5.772 -32.688 1.00 93.00 345 TYR A C 1
ATOM 2744 O O . TYR A 1 345 ? -15.012 5.756 -33.771 1.00 93.00 345 TYR A O 1
ATOM 2752 N N . GLY A 1 346 ? -13.393 4.976 -32.424 1.00 92.69 346 GLY A N 1
ATOM 2753 C CA . GLY A 1 346 ? -12.878 3.975 -33.361 1.00 92.69 346 GLY A CA 1
ATOM 2754 C C . GLY A 1 346 ? -12.380 2.714 -32.656 1.00 92.69 346 GLY A C 1
ATOM 2755 O O . GLY A 1 346 ? -11.879 2.782 -31.537 1.00 92.69 346 GLY A O 1
ATOM 2756 N N . ALA A 1 347 ? -12.500 1.558 -33.303 1.00 92.62 347 ALA A N 1
ATOM 2757 C CA . ALA A 1 347 ? -11.901 0.298 -32.865 1.00 92.62 347 ALA A CA 1
ATOM 2758 C C . ALA A 1 347 ? -10.568 0.070 -33.590 1.00 92.62 347 ALA A C 1
ATOM 2760 O O . ALA A 1 347 ? -10.465 0.330 -34.789 1.00 92.62 347 ALA A O 1
ATOM 2761 N N . LYS A 1 348 ? -9.551 -0.443 -32.890 1.00 88.44 348 LYS A N 1
ATOM 2762 C CA . LYS A 1 348 ? -8.261 -0.818 -33.484 1.00 88.44 348 LYS A CA 1
ATOM 2763 C C . LYS A 1 348 ? -7.777 -2.167 -32.956 1.00 88.44 348 LYS A C 1
ATOM 2765 O O . LYS A 1 348 ? -7.780 -2.409 -31.751 1.00 88.44 348 LYS A O 1
ATOM 2770 N N . SER A 1 349 ? -7.337 -3.008 -33.888 1.00 87.81 349 SER A N 1
ATOM 2771 C CA . SER A 1 349 ? -6.715 -4.313 -33.646 1.00 87.81 349 SER A CA 1
ATOM 2772 C C . SER A 1 349 ? -5.701 -4.609 -34.759 1.00 87.81 349 SER A C 1
ATOM 2774 O O . SER A 1 349 ? -6.090 -5.150 -35.801 1.00 87.81 349 SER A O 1
ATOM 2776 N N . PRO A 1 350 ? -4.433 -4.181 -34.625 1.00 80.56 350 PRO A N 1
ATOM 2777 C CA . PRO A 1 350 ? -3.465 -4.283 -35.712 1.00 80.56 350 PRO A CA 1
ATOM 2778 C C . PRO A 1 350 ? -3.194 -5.743 -36.129 1.00 80.56 350 PRO A C 1
ATOM 2780 O O . PRO A 1 350 ? -3.380 -6.651 -35.321 1.00 80.56 350 PRO A O 1
ATOM 2783 N N . PRO A 1 351 ? -2.807 -5.999 -37.393 1.00 77.69 351 PRO A N 1
ATOM 2784 C CA . PRO A 1 351 ? -2.464 -5.026 -38.437 1.00 77.69 351 PRO A CA 1
ATOM 2785 C C . PRO A 1 351 ? -3.663 -4.315 -39.098 1.00 77.69 351 PRO A C 1
ATOM 2787 O O . PRO A 1 351 ? -3.449 -3.498 -39.990 1.00 77.69 351 PRO A O 1
ATOM 2790 N N . ALA A 1 352 ? -4.911 -4.581 -38.688 1.00 80.06 352 ALA A N 1
ATOM 2791 C CA . ALA A 1 352 ? -6.070 -3.880 -39.240 1.00 80.06 352 ALA A CA 1
ATOM 2792 C C . ALA A 1 352 ? -6.045 -2.364 -38.948 1.00 80.06 352 ALA A C 1
ATOM 2794 O O . ALA A 1 352 ? -5.577 -1.907 -37.898 1.00 80.06 352 ALA A O 1
ATOM 2795 N N . ALA A 1 353 ? -6.588 -1.591 -39.893 1.00 83.00 353 ALA A N 1
ATOM 2796 C CA . ALA A 1 353 ? -6.793 -0.153 -39.758 1.00 83.00 353 ALA A CA 1
ATOM 2797 C C . ALA A 1 353 ? -7.815 0.184 -38.652 1.00 83.00 353 ALA A C 1
ATOM 2799 O O . ALA A 1 353 ? -8.523 -0.688 -38.148 1.00 83.00 353 ALA A O 1
ATOM 2800 N N . VAL A 1 354 ? -7.899 1.465 -38.278 1.00 85.25 354 VAL A N 1
ATOM 2801 C CA . VAL A 1 354 ? -8.945 1.940 -37.360 1.00 85.25 354 VAL A CA 1
ATOM 2802 C C . VAL A 1 354 ? -10.303 1.851 -38.057 1.00 85.25 354 VAL A C 1
ATOM 2804 O O . VAL A 1 354 ? -10.478 2.397 -39.144 1.00 85.25 354 VAL A O 1
ATOM 2807 N N . THR A 1 355 ? -11.262 1.198 -37.408 1.00 89.38 355 THR A N 1
ATOM 2808 C CA . THR A 1 355 ? -12.660 1.117 -37.842 1.00 89.38 355 THR A CA 1
ATOM 2809 C C . THR A 1 355 ? -13.471 2.174 -37.095 1.00 89.38 355 THR A C 1
ATOM 2811 O O . THR A 1 355 ? -13.589 2.080 -35.873 1.00 89.38 355 THR A O 1
ATOM 2814 N N . ASP A 1 356 ? -14.027 3.167 -37.797 1.00 90.38 356 ASP A N 1
ATOM 2815 C CA . ASP A 1 356 ? -14.928 4.177 -37.206 1.00 90.38 356 ASP A CA 1
ATOM 2816 C C . ASP A 1 356 ? -16.164 3.492 -36.574 1.00 90.38 356 ASP A C 1
ATOM 2818 O O . ASP A 1 356 ? -16.755 2.581 -37.158 1.00 90.38 356 ASP A O 1
ATOM 2822 N N . LEU A 1 357 ? -16.566 3.933 -35.377 1.00 91.31 357 LEU A N 1
ATOM 2823 C CA . LEU A 1 357 ? -17.695 3.381 -34.618 1.00 91.31 357 LEU A CA 1
ATOM 2824 C C . LEU A 1 357 ? -18.851 4.390 -34.552 1.00 91.31 357 LEU A C 1
ATOM 2826 O O . LEU A 1 357 ? -18.710 5.481 -33.998 1.00 91.31 357 LEU A O 1
ATOM 2830 N N . SER A 1 358 ? -20.025 4.014 -35.068 1.00 85.69 358 SER A N 1
ATOM 2831 C CA . SER A 1 358 ? -21.239 4.846 -35.040 1.00 85.69 358 SER A CA 1
ATOM 2832 C C . SER A 1 358 ? -21.911 4.860 -33.660 1.00 85.69 358 SER A C 1
ATOM 2834 O O . SER A 1 358 ? -22.950 4.237 -33.446 1.00 85.69 358 SER A O 1
ATOM 2836 N N . VAL A 1 359 ? -21.326 5.597 -32.717 1.00 86.56 359 VAL A N 1
ATOM 2837 C CA . VAL A 1 359 ? -21.884 5.803 -31.372 1.00 86.56 359 VAL A CA 1
ATOM 2838 C C . VAL A 1 359 ? -22.804 7.032 -31.374 1.00 86.56 359 VAL A C 1
ATOM 2840 O O . VAL A 1 359 ? -22.374 8.132 -31.704 1.00 86.56 359 VAL A O 1
ATOM 2843 N N . GLN A 1 360 ? -24.081 6.862 -31.012 1.00 78.50 360 GLN A N 1
ATOM 2844 C CA . GLN A 1 360 ? -25.110 7.914 -31.154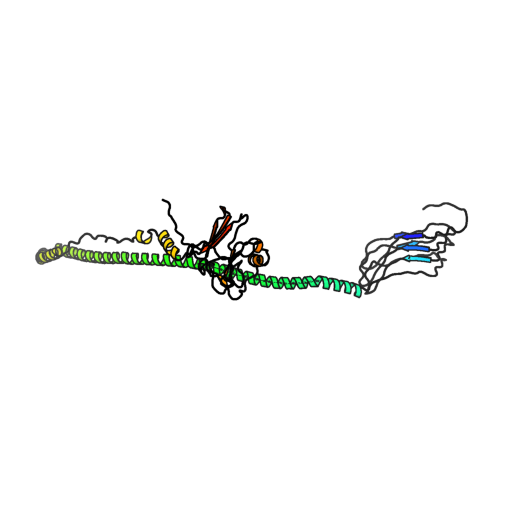 1.00 78.50 360 GLN A CA 1
ATOM 2845 C C . GLN A 1 360 ? -24.989 9.088 -30.163 1.00 78.50 360 GLN A C 1
ATOM 2847 O O . GLN A 1 360 ? -25.597 10.136 -30.376 1.00 78.50 360 GLN A O 1
ATOM 2852 N N . LYS A 1 361 ? -24.273 8.907 -29.048 1.00 85.50 361 LYS A N 1
ATOM 2853 C CA . LYS A 1 361 ? -24.108 9.889 -27.962 1.00 85.50 361 LYS A CA 1
ATOM 2854 C C . LYS A 1 361 ? -22.697 9.777 -27.383 1.00 85.50 361 LYS A C 1
ATOM 2856 O O . LYS A 1 361 ? -22.111 8.699 -27.419 1.00 85.50 361 LYS A O 1
ATOM 2861 N N . LYS A 1 362 ? -22.166 10.861 -26.807 1.00 87.69 362 LYS A N 1
ATOM 2862 C CA . LYS A 1 362 ? -20.880 10.833 -26.089 1.00 87.69 362 LYS A CA 1
ATOM 2863 C C . LYS A 1 362 ? -21.022 9.978 -24.823 1.00 87.69 362 LYS A C 1
ATOM 2865 O O . LYS A 1 362 ? -21.754 10.347 -23.907 1.00 87.69 362 LYS A O 1
ATOM 2870 N N . VAL A 1 363 ? -20.366 8.820 -24.814 1.00 90.94 363 VAL A N 1
ATOM 2871 C CA . VAL A 1 363 ? -20.390 7.840 -23.718 1.00 90.94 363 VAL A CA 1
ATOM 2872 C C . VAL A 1 363 ? -19.560 8.367 -22.555 1.00 90.94 363 VAL A C 1
ATOM 2874 O O . VAL A 1 363 ? -18.402 8.732 -22.748 1.00 90.94 363 VAL A O 1
ATOM 2877 N N . GLN A 1 364 ? -20.151 8.380 -21.359 1.00 91.44 364 GLN A N 1
ATOM 2878 C CA . GLN A 1 364 ? -19.493 8.823 -20.125 1.00 91.44 364 GLN A CA 1
ATOM 2879 C C . GLN A 1 364 ? -18.798 7.664 -19.401 1.00 91.44 364 GLN A C 1
ATOM 2881 O O . GLN A 1 364 ? -17.731 7.843 -18.819 1.00 91.44 364 GLN A O 1
ATOM 2886 N N . ARG A 1 365 ? -19.379 6.456 -19.443 1.00 93.50 365 ARG A N 1
ATOM 2887 C CA . ARG A 1 365 ? -18.851 5.275 -18.749 1.00 93.50 365 ARG A CA 1
ATOM 2888 C C . ARG A 1 365 ? -18.754 4.086 -19.700 1.00 93.50 365 ARG A C 1
ATOM 2890 O O . ARG A 1 365 ? -19.761 3.556 -20.151 1.00 93.50 365 ARG A O 1
ATOM 2897 N N . ILE A 1 366 ? -17.535 3.635 -19.990 1.00 93.81 366 ILE A N 1
ATOM 2898 C CA . ILE A 1 366 ? -17.288 2.463 -20.843 1.00 93.81 366 ILE A CA 1
ATOM 2899 C C . ILE A 1 366 ? -17.124 1.226 -19.955 1.00 93.81 366 ILE A C 1
ATOM 2901 O O . ILE A 1 366 ? -16.250 1.192 -19.090 1.00 93.81 366 ILE A O 1
ATOM 2905 N N . ARG A 1 367 ? -17.921 0.182 -20.197 1.00 94.06 367 ARG A N 1
ATOM 2906 C CA . ARG A 1 367 ? -17.696 -1.155 -19.635 1.00 94.06 367 ARG A CA 1
ATOM 2907 C C . ARG A 1 367 ? -16.930 -2.005 -20.644 1.00 94.06 367 ARG A C 1
ATOM 2909 O O . ARG A 1 367 ? -17.415 -2.249 -21.751 1.00 94.06 367 ARG A O 1
ATOM 2916 N N . VAL A 1 368 ? -15.765 -2.482 -20.218 1.00 94.06 368 VAL A N 1
ATOM 2917 C CA . VAL A 1 368 ? -14.943 -3.469 -20.929 1.00 94.06 368 VAL A CA 1
ATOM 2918 C C . VAL A 1 368 ? -15.160 -4.836 -20.282 1.00 94.06 368 VAL A C 1
ATOM 2920 O O . VAL A 1 368 ? -15.174 -4.936 -19.057 1.00 94.06 368 VAL A O 1
ATOM 2923 N N . ASN A 1 369 ? -15.344 -5.882 -21.085 1.00 93.06 369 ASN A N 1
ATOM 2924 C CA . ASN A 1 369 ? -15.529 -7.253 -20.608 1.00 93.06 369 ASN A CA 1
ATOM 2925 C C . ASN A 1 369 ? -14.761 -8.250 -21.491 1.00 93.06 369 ASN A C 1
ATOM 2927 O O . ASN A 1 369 ? -14.955 -8.267 -22.711 1.00 93.06 369 ASN A O 1
ATOM 2931 N N . LEU A 1 370 ? -13.919 -9.075 -20.864 1.00 92.69 370 LEU A N 1
ATOM 2932 C CA . LEU A 1 370 ? -13.062 -10.076 -21.502 1.00 92.69 370 LEU A CA 1
ATOM 2933 C C . LEU A 1 370 ? -13.543 -11.489 -21.141 1.00 92.69 370 LEU A C 1
ATOM 2935 O O . LEU A 1 370 ? -13.265 -11.993 -20.056 1.00 92.69 370 LEU A O 1
ATOM 2939 N N . ASP A 1 371 ? -14.227 -12.144 -22.075 1.00 92.69 371 ASP A N 1
ATOM 2940 C CA . ASP A 1 371 ? -14.489 -13.581 -22.017 1.00 92.69 371 ASP A CA 1
ATOM 2941 C C . ASP A 1 371 ? -13.295 -14.308 -22.647 1.00 92.69 371 ASP A C 1
ATOM 2943 O O . ASP A 1 371 ? -13.221 -14.493 -23.865 1.00 92.69 371 ASP A O 1
ATOM 2947 N N . TRP A 1 372 ? -12.332 -14.675 -21.800 1.00 89.25 372 TRP A N 1
ATOM 2948 C CA . TRP A 1 372 ? -11.127 -15.403 -22.203 1.00 89.25 372 TRP A CA 1
ATOM 2949 C C . TRP A 1 372 ? -11.466 -16.737 -22.882 1.00 89.25 372 TRP A C 1
ATOM 2951 O O . TRP A 1 372 ? -10.954 -17.040 -23.957 1.00 89.25 372 TRP A O 1
ATOM 2961 N N . ASN A 1 373 ? -12.388 -17.504 -22.292 1.00 89.69 373 ASN A N 1
ATOM 2962 C CA . ASN A 1 373 ? -12.731 -18.860 -22.728 1.00 89.69 373 ASN A CA 1
ATOM 2963 C C . ASN A 1 373 ? -13.421 -18.890 -24.099 1.00 89.69 373 ASN A C 1
ATOM 2965 O O . ASN A 1 373 ? -13.309 -19.881 -24.818 1.00 89.69 373 ASN A O 1
ATOM 2969 N N . ARG A 1 374 ? -14.132 -17.819 -24.474 1.00 92.00 374 ARG A N 1
ATOM 2970 C CA . ARG A 1 374 ? -14.736 -17.657 -25.810 1.00 92.00 374 ARG A CA 1
ATOM 2971 C C . ARG A 1 374 ? -13.938 -16.736 -26.735 1.00 92.00 374 ARG A C 1
ATOM 2973 O O . ARG A 1 374 ? -14.408 -16.462 -27.839 1.00 92.00 374 ARG A O 1
ATOM 2980 N N . GLY A 1 375 ? -12.775 -16.248 -26.300 1.00 91.88 375 GLY A N 1
ATOM 2981 C CA . GLY A 1 375 ? -11.910 -15.368 -27.082 1.00 91.88 375 GLY A CA 1
ATOM 2982 C C . GLY A 1 375 ? -12.549 -14.023 -27.441 1.00 91.88 375 GLY A C 1
ATOM 2983 O O . GLY A 1 375 ? -12.387 -13.561 -28.567 1.00 91.88 375 GLY A O 1
ATOM 2984 N N . LYS A 1 376 ? -13.326 -13.400 -26.541 1.00 94.50 376 LYS A N 1
ATOM 2985 C CA . LYS A 1 376 ? -14.066 -12.154 -26.831 1.00 94.50 376 LYS A CA 1
ATOM 2986 C C . LYS A 1 376 ? -13.696 -11.008 -25.900 1.00 94.50 376 LYS A C 1
ATOM 2988 O O . LYS A 1 376 ? -13.922 -11.089 -24.697 1.00 94.50 376 LYS A O 1
ATOM 2993 N N . LEU A 1 377 ? -13.240 -9.898 -26.479 1.00 94.94 377 LEU A N 1
ATOM 2994 C CA . LEU A 1 377 ? -13.075 -8.617 -25.789 1.00 94.94 377 LEU A CA 1
ATOM 2995 C C . LEU A 1 377 ? -14.167 -7.651 -26.259 1.00 94.94 377 LEU A C 1
ATOM 2997 O O . LEU A 1 377 ? -14.197 -7.256 -27.422 1.00 94.94 377 LEU A O 1
ATOM 3001 N N . SER A 1 378 ? -15.067 -7.284 -25.352 1.00 95.19 378 SER A N 1
ATOM 3002 C CA . SER A 1 378 ? -16.292 -6.531 -25.638 1.00 95.19 378 SER A CA 1
ATOM 3003 C C . SER A 1 378 ? -16.320 -5.169 -24.945 1.00 95.19 378 SER A C 1
ATOM 3005 O O . SER A 1 378 ? -15.892 -5.034 -23.799 1.00 95.19 378 SER A O 1
ATOM 3007 N N . PHE A 1 379 ? -16.840 -4.168 -25.654 1.00 95.94 379 PHE A N 1
ATOM 3008 C CA . PHE A 1 379 ? -16.987 -2.779 -25.224 1.00 95.94 379 PHE A CA 1
ATOM 3009 C C . PHE A 1 379 ? -18.465 -2.383 -25.287 1.00 95.94 379 PHE A C 1
ATOM 3011 O O . PHE A 1 379 ? -19.155 -2.651 -26.275 1.00 95.94 379 PHE A O 1
ATOM 3018 N N . SER A 1 380 ? -18.950 -1.740 -24.230 1.00 94.69 380 SER A N 1
ATOM 3019 C CA . SER A 1 380 ? -20.344 -1.306 -24.091 1.00 94.69 380 SER A CA 1
ATOM 3020 C C . SER A 1 380 ? -20.442 -0.000 -23.309 1.00 94.69 380 SER A C 1
ATOM 3022 O O . SER A 1 380 ? -19.582 0.299 -22.480 1.00 94.69 380 SER A O 1
ATOM 3024 N N . ASP A 1 381 ? -21.495 0.768 -23.564 1.00 94.31 381 ASP A N 1
ATOM 3025 C CA . ASP A 1 381 ? -21.892 1.890 -22.721 1.00 94.31 381 ASP A CA 1
ATOM 3026 C C . ASP A 1 381 ? -22.475 1.339 -21.410 1.00 94.31 381 ASP A C 1
ATOM 3028 O O . ASP A 1 381 ? -23.435 0.567 -21.417 1.00 94.31 381 ASP A O 1
ATOM 3032 N N . ALA A 1 382 ? -21.882 1.709 -20.278 1.00 92.12 382 ALA A N 1
ATOM 3033 C CA . ALA A 1 382 ? -22.306 1.261 -18.958 1.00 92.12 382 ALA A CA 1
ATOM 3034 C C . ALA A 1 382 ? -23.546 2.009 -18.436 1.00 92.12 382 ALA A C 1
ATOM 3036 O O . ALA A 1 382 ? -24.170 1.519 -17.494 1.00 92.12 382 ALA A O 1
ATOM 3037 N N . ASP A 1 383 ? -23.894 3.160 -19.025 1.00 91.94 383 ASP A N 1
ATOM 3038 C CA . ASP A 1 383 ? -25.075 3.956 -18.681 1.00 91.94 383 ASP A CA 1
ATOM 3039 C C . ASP A 1 383 ? -26.340 3.411 -19.353 1.00 91.94 383 ASP A C 1
ATOM 3041 O O . ASP A 1 383 ? -27.333 3.150 -18.677 1.00 91.94 383 ASP A O 1
ATOM 3045 N N . THR A 1 384 ? -26.303 3.187 -20.671 1.00 91.81 384 THR A N 1
ATOM 3046 C CA . THR A 1 384 ? -27.456 2.644 -21.422 1.00 91.81 384 THR A CA 1
ATOM 3047 C C . THR A 1 384 ? -27.451 1.121 -21.576 1.00 91.81 384 THR A C 1
ATOM 3049 O O . THR A 1 384 ? -28.419 0.556 -22.078 1.00 91.81 384 THR A O 1
ATOM 3052 N N . ASN A 1 385 ? -26.370 0.445 -21.169 1.00 89.81 385 ASN A N 1
ATOM 3053 C CA . ASN A 1 385 ? -26.112 -0.976 -21.436 1.00 89.81 385 ASN A CA 1
ATOM 3054 C C . ASN A 1 385 ? -26.030 -1.328 -22.943 1.00 89.81 385 ASN A C 1
ATOM 3056 O O . ASN A 1 385 ? -26.146 -2.496 -23.318 1.00 89.81 385 ASN A O 1
ATOM 3060 N N . THR A 1 386 ? -25.820 -0.332 -23.812 1.00 92.62 386 THR A N 1
ATOM 3061 C CA . THR A 1 386 ? -25.736 -0.514 -25.270 1.00 92.62 386 THR A CA 1
ATOM 3062 C C . THR A 1 386 ? -24.381 -1.100 -25.673 1.00 92.62 386 THR A C 1
ATOM 3064 O O . THR A 1 386 ? -23.329 -0.641 -25.228 1.00 92.62 386 THR A O 1
ATOM 3067 N N . HIS A 1 387 ? -24.387 -2.112 -26.543 1.00 94.25 387 HIS A N 1
ATOM 3068 C CA . HIS A 1 387 ? -23.171 -2.671 -27.143 1.00 94.25 387 HIS A CA 1
ATOM 3069 C C . HIS A 1 387 ? -22.512 -1.664 -28.102 1.00 94.25 387 HIS A C 1
ATOM 3071 O O . HIS A 1 387 ? -23.210 -0.992 -28.855 1.00 94.25 387 HIS A O 1
ATOM 3077 N N . ILE A 1 388 ? -21.177 -1.558 -28.070 1.00 94.38 388 ILE A N 1
ATOM 3078 C CA . ILE A 1 388 ? -20.408 -0.655 -28.946 1.00 94.38 388 ILE A CA 1
ATOM 3079 C C . ILE A 1 388 ? -19.537 -1.452 -29.924 1.00 94.38 388 ILE A C 1
ATOM 3081 O O . ILE A 1 388 ? -19.562 -1.202 -31.127 1.00 94.38 388 ILE A O 1
ATOM 3085 N N . HIS A 1 389 ? -18.736 -2.399 -29.423 1.00 94.75 389 HIS A N 1
ATOM 3086 C CA . HIS A 1 389 ? -17.834 -3.200 -30.255 1.00 94.75 389 HIS A CA 1
ATOM 3087 C C . HIS A 1 389 ? -17.453 -4.523 -29.577 1.00 94.75 389 HIS A C 1
ATOM 3089 O O . HIS A 1 389 ? -17.500 -4.628 -28.353 1.00 94.75 389 HIS A O 1
ATOM 3095 N N . THR A 1 390 ? -17.039 -5.530 -30.353 1.00 95.06 390 THR A N 1
ATOM 3096 C CA . THR A 1 390 ? -16.419 -6.755 -29.820 1.00 95.06 390 THR A CA 1
ATOM 3097 C C . THR A 1 390 ? -15.344 -7.272 -30.767 1.00 95.06 390 THR A C 1
ATOM 3099 O O . THR A 1 390 ? -15.647 -7.659 -31.894 1.00 95.06 390 THR A O 1
ATOM 3102 N N . PHE A 1 391 ? -14.113 -7.374 -30.273 1.00 93.31 391 PHE A N 1
ATOM 3103 C CA . PHE A 1 391 ? -13.054 -8.138 -30.923 1.00 93.31 391 PHE A CA 1
ATOM 3104 C C . PHE A 1 391 ? -13.220 -9.624 -30.592 1.00 93.31 391 PHE A C 1
ATOM 3106 O O . PHE A 1 391 ? -13.526 -9.978 -29.451 1.00 93.31 391 PHE A O 1
ATOM 3113 N N . THR A 1 392 ? -12.994 -10.494 -31.578 1.00 91.88 392 THR A N 1
ATOM 3114 C CA . THR A 1 392 ? -12.896 -11.948 -31.375 1.00 91.88 392 THR A CA 1
ATOM 3115 C C . THR A 1 392 ? -11.484 -12.391 -31.747 1.00 91.88 392 THR A C 1
ATOM 3117 O O . THR A 1 392 ? -11.040 -12.118 -32.861 1.00 91.88 392 THR A O 1
ATOM 3120 N N . HIS A 1 393 ? -10.763 -13.021 -30.820 1.00 87.56 393 HIS A N 1
ATOM 3121 C CA . HIS A 1 393 ? -9.370 -13.428 -30.993 1.00 87.56 393 HIS A CA 1
ATOM 3122 C C . HIS A 1 393 ? -9.008 -14.621 -30.092 1.00 87.56 393 HIS A C 1
ATOM 3124 O O . HIS A 1 393 ? -9.512 -14.750 -28.978 1.00 87.56 393 HIS A O 1
ATOM 3130 N N . THR A 1 394 ? -8.102 -15.479 -30.560 1.00 88.00 394 THR A N 1
ATOM 3131 C CA . THR A 1 394 ? -7.607 -16.641 -29.808 1.00 88.00 394 THR A CA 1
ATOM 3132 C C . THR A 1 394 ? -6.432 -16.224 -28.924 1.00 88.00 394 THR A C 1
ATOM 3134 O O . THR A 1 394 ? -5.279 -16.326 -29.333 1.00 88.00 394 THR A O 1
ATOM 3137 N N . PHE A 1 395 ? -6.715 -15.722 -27.720 1.00 85.38 395 PHE A N 1
ATOM 3138 C CA . PHE A 1 395 ? -5.676 -15.268 -26.790 1.00 85.38 395 PHE A CA 1
ATOM 3139 C C . PHE A 1 395 ? -4.790 -16.433 -26.309 1.00 85.38 395 PHE A C 1
ATOM 3141 O O . PHE A 1 395 ? -5.260 -17.347 -25.634 1.00 85.38 395 PHE A O 1
ATOM 3148 N N . THR A 1 396 ? -3.498 -16.387 -26.643 1.00 85.12 396 THR A N 1
ATOM 3149 C CA . THR A 1 396 ? -2.479 -17.367 -26.215 1.00 85.12 396 THR A CA 1
ATOM 3150 C C . THR A 1 396 ? -1.626 -16.880 -25.041 1.00 85.12 396 THR A C 1
ATOM 3152 O O . THR A 1 396 ? -1.109 -17.693 -24.279 1.00 85.12 396 THR A O 1
ATOM 3155 N N . GLU A 1 397 ? -1.490 -15.563 -24.874 1.00 85.62 397 GLU A N 1
ATOM 3156 C CA . GLU A 1 397 ? -0.657 -14.913 -23.855 1.00 85.62 397 GLU A CA 1
ATOM 3157 C C .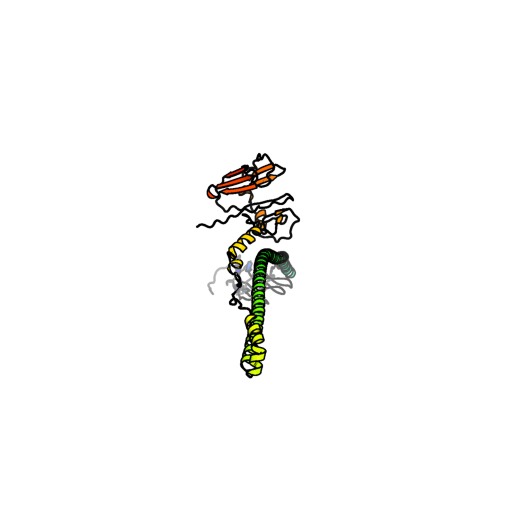 GLU A 1 397 ? -1.476 -13.951 -22.987 1.00 85.62 397 GLU A C 1
ATOM 3159 O O . GLU A 1 397 ? -2.496 -13.416 -23.425 1.00 85.62 397 GLU A O 1
ATOM 3164 N N . ARG A 1 398 ? -1.036 -13.730 -21.738 1.00 86.88 398 ARG A N 1
ATOM 3165 C CA . ARG A 1 398 ? -1.779 -12.940 -20.741 1.00 86.88 398 ARG A CA 1
ATOM 3166 C C . ARG A 1 398 ? -2.085 -11.533 -21.267 1.00 86.88 398 ARG A C 1
ATOM 3168 O O . ARG A 1 398 ? -1.173 -10.748 -21.513 1.00 86.88 398 ARG A O 1
ATOM 3175 N N . VAL A 1 399 ? -3.370 -11.200 -21.358 1.00 86.50 399 VAL A N 1
ATOM 3176 C CA . VAL A 1 399 ? -3.833 -9.854 -21.713 1.00 86.50 399 VAL A CA 1
ATOM 3177 C C . VAL A 1 399 ? -3.805 -8.960 -20.473 1.00 86.50 399 VAL A C 1
ATOM 3179 O O . VAL A 1 399 ? -4.328 -9.327 -19.422 1.00 86.50 399 VAL A O 1
ATOM 3182 N N . PHE A 1 400 ? -3.228 -7.769 -20.616 1.00 87.94 400 PHE A N 1
ATOM 3183 C CA . PHE A 1 400 ? -3.219 -6.718 -19.598 1.00 87.94 400 PHE A CA 1
ATOM 3184 C C . PHE A 1 400 ? -4.112 -5.557 -20.045 1.00 87.94 400 PHE A C 1
ATOM 3186 O O . PHE A 1 400 ? -4.204 -5.259 -21.237 1.00 87.94 400 PHE A O 1
ATOM 3193 N N . ALA A 1 401 ? -4.760 -4.878 -19.098 1.00 90.25 401 ALA A N 1
ATOM 3194 C CA . ALA A 1 401 ? -5.525 -3.676 -19.408 1.00 90.25 401 ALA A CA 1
ATOM 3195 C C . ALA A 1 401 ? -4.573 -2.515 -19.739 1.00 90.25 401 ALA A C 1
ATOM 3197 O O . ALA A 1 401 ? -3.748 -2.128 -18.913 1.00 90.25 401 ALA A O 1
ATOM 3198 N N . PHE A 1 402 ? -4.710 -1.943 -20.936 1.00 87.69 402 PHE A N 1
ATOM 3199 C CA . PHE A 1 402 ? -3.975 -0.752 -21.355 1.00 87.69 402 PHE A CA 1
ATOM 3200 C C . PHE A 1 402 ? -4.916 0.455 -21.385 1.00 87.69 402 PHE A C 1
ATOM 3202 O O . PHE A 1 402 ? -5.927 0.440 -22.087 1.00 87.69 402 PHE A O 1
ATOM 3209 N N . ILE A 1 403 ? -4.573 1.496 -20.626 1.00 89.00 403 ILE A N 1
ATOM 3210 C CA . ILE A 1 403 ? -5.300 2.767 -20.574 1.00 89.00 403 ILE A CA 1
ATOM 3211 C C . ILE A 1 403 ? -4.302 3.876 -20.902 1.00 89.00 403 ILE A C 1
ATOM 3213 O O . ILE A 1 403 ? -3.239 3.964 -20.292 1.00 89.00 403 ILE A O 1
ATOM 3217 N N . CYS A 1 404 ? -4.659 4.721 -21.863 1.00 86.44 404 CYS A N 1
ATOM 3218 C CA . CYS A 1 404 ? -3.899 5.900 -22.250 1.00 86.44 404 CYS A CA 1
ATOM 3219 C C . CYS A 1 404 ? -4.837 7.107 -22.194 1.00 86.44 404 CYS A C 1
ATOM 3221 O O . CYS A 1 404 ? -5.959 7.030 -22.695 1.00 86.44 404 CYS A O 1
ATOM 3223 N N . ASN A 1 405 ? -4.373 8.205 -21.599 1.00 87.06 405 ASN A N 1
ATOM 3224 C CA . ASN A 1 405 ? -5.049 9.494 -21.642 1.00 87.06 405 ASN A CA 1
ATOM 3225 C C . ASN A 1 405 ? -4.115 10.534 -22.272 1.00 87.06 405 ASN A C 1
ATOM 3227 O O . ASN A 1 405 ? -2.938 10.605 -21.919 1.00 87.06 405 ASN A O 1
ATOM 3231 N N . VAL A 1 406 ? -4.648 11.332 -23.197 1.00 81.50 406 VAL A N 1
ATOM 3232 C CA . VAL A 1 406 ? -3.944 12.452 -23.846 1.00 81.50 406 VAL A CA 1
ATOM 3233 C C . VAL A 1 406 ? -4.580 13.806 -23.530 1.00 81.50 406 VAL A C 1
ATOM 3235 O O . VAL A 1 406 ? -3.929 14.834 -23.728 1.00 81.50 406 VAL A O 1
ATOM 3238 N N . ASP A 1 407 ? -5.804 13.800 -23.007 1.00 80.12 407 ASP A N 1
ATOM 3239 C CA . ASP A 1 407 ? -6.560 14.984 -22.612 1.00 80.12 407 ASP A CA 1
ATOM 3240 C C . ASP A 1 407 ? -6.296 15.321 -21.131 1.00 80.12 407 ASP A C 1
ATOM 3242 O O . ASP A 1 407 ? -5.801 14.489 -20.360 1.00 80.12 407 ASP A O 1
ATOM 3246 N N . ASP A 1 408 ? -6.611 16.549 -20.719 1.00 82.12 408 ASP A N 1
ATOM 3247 C CA . ASP A 1 408 ? -6.392 17.008 -19.337 1.00 82.12 408 ASP A CA 1
ATOM 3248 C C . ASP A 1 408 ? -7.468 16.498 -18.352 1.00 82.12 408 ASP A C 1
ATOM 3250 O O . ASP A 1 408 ? -7.230 16.455 -17.141 1.00 82.12 408 ASP A O 1
ATOM 3254 N N . ASP A 1 409 ? -8.620 16.047 -18.866 1.00 86.50 409 ASP A N 1
ATOM 3255 C CA . ASP A 1 409 ? -9.691 15.405 -18.094 1.00 86.50 409 ASP A CA 1
ATOM 3256 C C . ASP A 1 409 ? -9.231 14.082 -17.453 1.00 86.50 409 ASP A C 1
ATOM 3258 O O . ASP A 1 409 ? -8.430 13.325 -18.011 1.00 86.50 409 ASP A O 1
ATOM 3262 N N . SER A 1 410 ? -9.752 13.761 -16.266 1.00 90.38 410 SER A N 1
ATOM 3263 C CA . SER A 1 410 ? -9.388 12.535 -15.550 1.00 90.38 410 SER A CA 1
ATOM 3264 C C . SER A 1 410 ? -10.185 11.311 -16.011 1.00 90.38 410 SER A C 1
ATOM 3266 O O . SER A 1 410 ? -11.414 11.312 -16.047 1.00 90.38 410 SER A O 1
ATOM 3268 N N . LEU A 1 411 ? -9.480 10.206 -16.264 1.00 92.62 411 LEU A N 1
ATOM 3269 C CA . LEU A 1 411 ? -10.086 8.880 -16.387 1.00 92.62 411 LEU A CA 1
ATOM 3270 C C . LEU A 1 411 ? -10.080 8.196 -15.015 1.00 92.62 411 LEU A C 1
ATOM 3272 O O . LEU A 1 411 ? -9.042 8.148 -14.351 1.00 92.62 411 LEU A O 1
ATOM 3276 N N . LYS A 1 412 ? -11.218 7.631 -14.596 1.00 93.00 412 LYS A N 1
ATOM 3277 C CA . LYS A 1 412 ? -11.346 6.863 -13.347 1.00 93.00 412 LYS A CA 1
ATOM 3278 C C . LYS A 1 412 ? -11.929 5.473 -13.595 1.00 93.00 412 LYS A C 1
ATOM 3280 O O . LYS A 1 412 ? -13.002 5.331 -14.177 1.00 93.00 412 LYS A O 1
ATOM 3285 N N . ILE A 1 413 ? -11.242 4.455 -13.083 1.00 93.75 413 ILE A N 1
ATOM 3286 C CA . ILE A 1 413 ? -11.770 3.104 -12.898 1.00 93.75 413 ILE A CA 1
ATOM 3287 C C . ILE A 1 413 ? -12.833 3.182 -11.800 1.00 93.75 413 ILE A C 1
ATOM 3289 O O . ILE A 1 413 ? -12.565 3.633 -10.685 1.00 93.75 413 ILE A O 1
ATOM 3293 N N . LEU A 1 414 ? -14.058 2.778 -12.124 1.00 91.25 414 LEU A N 1
ATOM 3294 C CA . LEU A 1 414 ? -15.164 2.798 -11.173 1.00 91.25 414 LEU A CA 1
ATOM 3295 C C . LEU A 1 414 ? -15.187 1.501 -10.351 1.00 91.25 414 LEU A C 1
ATOM 3297 O O . LEU A 1 414 ? -15.048 0.420 -10.933 1.00 91.25 414 LEU A O 1
ATOM 3301 N N . PRO A 1 415 ? -15.394 1.580 -9.024 1.00 88.00 415 PRO A N 1
ATOM 3302 C CA . PRO A 1 415 ? -15.492 0.397 -8.187 1.00 88.00 415 PRO A CA 1
ATOM 3303 C C . PRO A 1 415 ? -16.774 -0.389 -8.481 1.00 88.00 415 PRO A C 1
ATOM 3305 O O . PRO A 1 415 ? -17.814 0.172 -8.842 1.00 88.00 415 PRO A O 1
ATOM 3308 N N . VAL A 1 416 ? -16.706 -1.704 -8.295 1.00 83.75 416 VAL A N 1
ATOM 3309 C CA . VAL A 1 416 ? -17.838 -2.620 -8.470 1.00 83.75 416 VAL A CA 1
ATOM 3310 C C . VAL A 1 416 ? -18.486 -2.878 -7.110 1.00 83.75 416 VAL A C 1
ATOM 3312 O O . VAL A 1 416 ? -17.796 -3.071 -6.111 1.00 83.75 416 VAL A O 1
ATOM 3315 N N . LYS A 1 417 ? -19.824 -2.904 -7.057 1.00 72.94 417 LYS A N 1
ATOM 3316 C CA . LYS A 1 417 ? -20.549 -3.295 -5.839 1.00 72.94 417 LYS A CA 1
ATOM 3317 C C . LYS A 1 417 ? -20.293 -4.772 -5.538 1.00 72.94 417 LYS A C 1
ATOM 3319 O O . LYS A 1 417 ? -20.796 -5.635 -6.252 1.00 72.94 417 LYS A O 1
ATOM 3324 N N . VAL A 1 418 ? -19.550 -5.048 -4.470 1.00 69.62 418 VAL A N 1
ATOM 3325 C CA . VAL A 1 418 ? -19.348 -6.405 -3.950 1.00 69.62 418 VAL A CA 1
ATOM 3326 C C . VAL A 1 418 ? -20.485 -6.761 -2.993 1.00 69.62 418 VAL A C 1
ATOM 3328 O O . VAL A 1 418 ? -20.793 -6.015 -2.062 1.00 69.62 418 VAL A O 1
ATOM 3331 N N . SER A 1 419 ? -21.093 -7.922 -3.215 1.00 69.94 419 SER A N 1
ATOM 3332 C CA . SER A 1 419 ? -22.036 -8.566 -2.301 1.00 69.94 419 SER A CA 1
ATOM 3333 C C . SER A 1 419 ? -21.438 -9.882 -1.821 1.00 69.94 419 SER A C 1
ATOM 3335 O O . SER A 1 419 ? -21.154 -10.752 -2.640 1.00 69.94 419 SER A O 1
ATOM 3337 N N . VAL A 1 420 ? -21.270 -10.034 -0.508 1.00 69.31 420 VAL A N 1
ATOM 3338 C CA . VAL A 1 420 ? -20.926 -11.321 0.107 1.00 69.31 420 VAL A CA 1
ATOM 3339 C C . VAL A 1 420 ? -22.229 -12.055 0.410 1.00 69.31 420 VAL A C 1
ATOM 3341 O O . VAL A 1 420 ? -23.072 -11.527 1.136 1.00 69.31 420 VAL A O 1
ATOM 3344 N N . SER A 1 421 ? -22.401 -13.243 -0.163 1.00 72.81 421 SER A N 1
ATOM 3345 C CA . SER A 1 421 ? -23.398 -14.222 0.272 1.00 72.81 421 SER A CA 1
ATOM 3346 C C . SER A 1 421 ? -22.809 -15.103 1.373 1.00 72.81 421 SER A C 1
ATOM 3348 O O . SER A 1 421 ? -21.605 -15.352 1.400 1.00 72.81 421 SER A O 1
ATOM 3350 N N . VAL A 1 422 ? -23.665 -15.571 2.278 1.00 69.62 422 VAL A N 1
ATOM 3351 C CA . VAL A 1 422 ? -23.340 -16.638 3.228 1.00 69.62 422 VAL A CA 1
ATOM 3352 C C . VAL A 1 422 ? -24.151 -17.848 2.794 1.00 69.62 422 VAL A C 1
ATOM 3354 O O . VAL A 1 422 ? -25.381 -17.794 2.834 1.00 69.62 422 VAL A O 1
ATOM 3357 N N . ASP A 1 423 ? -23.468 -18.895 2.343 1.00 64.19 423 ASP A N 1
ATOM 3358 C CA . ASP A 1 423 ? -24.102 -20.184 2.068 1.00 64.19 423 ASP A CA 1
ATOM 3359 C C . ASP A 1 423 ? -24.515 -20.831 3.406 1.00 64.19 423 ASP A C 1
ATOM 3361 O O . ASP A 1 423 ? -23.814 -20.676 4.412 1.00 64.19 423 ASP A O 1
ATOM 3365 N N . GLN A 1 424 ? -25.680 -21.489 3.428 1.00 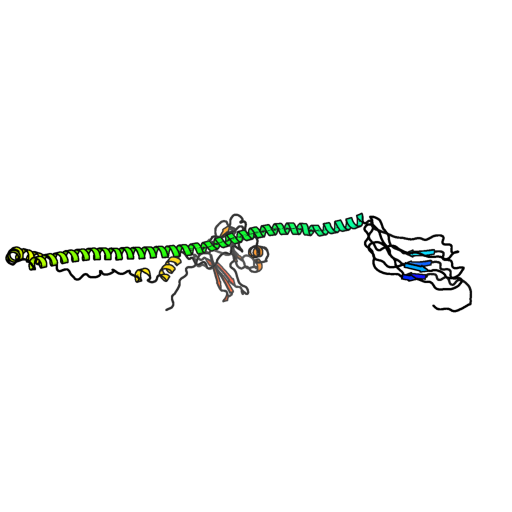50.16 424 GLN A N 1
ATOM 3366 C CA . GLN A 1 424 ? -26.333 -22.046 4.626 1.00 50.16 424 GLN A CA 1
ATOM 3367 C C . GLN A 1 424 ? -26.327 -23.576 4.624 1.00 50.16 424 GLN A C 1
ATOM 3369 O O . GLN A 1 424 ? -26.544 -24.150 3.533 1.00 50.16 424 GLN A O 1
#